Protein AF-0000000084735039 (afdb_homodimer)

Foldseek 3Di:
DPPPLVQLVPLCSCCPPLQFAAEEEEAEAAQLQSVVLVVLLVVLLCVVDVFFEAEAEQLLFFDDDDPVLLVCQLVLNHQCLDPNRGDVVLVLVQLVCLRVQAWGKTWDADQQAGDTDGIDIRGHGRYYYYYYQQQLFDPSSLSSHSFYEYEDEDPVNSLVSQLVDFDHYNRHTDDSVSSVCSCVPHRVVSCVPGRVVSNVSHPYYHYSHNVCVVVSVVVSVVSVVSVVVSVVVVVVVVVVVVPPPPVVPVVPPVDDDPPPPDD/DPPPLVQLVPLCSCCPPLQFAAEEEEAEAAQLQSVVLVVLLVVLLCVVDVFFEAEAEQLLFFDDDDPVQLVCQLVLNHQCLDPNRGDVVLVLVQLVCLRVQAWGKTWDADQQAGDTDGIDIRGHGRYYYYYYQQQLFDPSSLSSHSFYEYEDEDPVNSLVSQLVDFDHYNRHTDDSVSSVCSCVPHRVVSCVPGRVVSNVSHPYYHYPHNVCVVVSVVVSVVSVVSVVVSVVVVVVVVVVVVPPPPVVPVVPPVDDPVPCPDD

InterPro domains:
  IPR000764 Uridine kinase-like [cd02023] (24-226)
  IPR006083 Phosphoribulokinase/uridine kinase [PF00485] (24-214)
  IPR027417 P-loop containing nucleoside triphosphate hydrolase [G3DSA:3.40.50.300] (20-239)
  IPR027417 P-loop containing nucleoside triphosphate hydrolase [SSF52540] (16-218)

Structure (mmCIF, N/CA/C/O backbone):
data_AF-0000000084735039-model_v1
#
loop_
_entity.id
_entity.type
_entity.pdbx_description
1 polymer 'uridine/cytidine kinase'
#
loop_
_atom_site.group_PDB
_atom_site.id
_atom_site.type_symbol
_atom_site.label_atom_id
_atom_site.label_alt_id
_atom_site.label_comp_id
_atom_site.label_asym_id
_atom_site.label_entity_id
_atom_site.label_seq_id
_atom_site.pdbx_PDB_ins_code
_atom_site.Cartn_x
_atom_site.Cartn_y
_atom_site.Cartn_z
_atom_site.occupancy
_atom_site.B_iso_or_equiv
_atom_site.auth_seq_id
_atom_site.auth_comp_id
_atom_site.auth_asym_id
_atom_site.auth_atom_id
_atom_site.pdbx_PDB_model_num
ATOM 1 N N . MET A 1 1 ? 17.391 -30.234 9.547 1 24.33 1 MET A N 1
ATOM 2 C CA . MET A 1 1 ? 17.203 -29.062 10.406 1 24.33 1 MET A CA 1
ATOM 3 C C . MET A 1 1 ? 15.922 -28.312 10.039 1 24.33 1 MET A C 1
ATOM 5 O O . MET A 1 1 ? 15.734 -27.922 8.891 1 24.33 1 MET A O 1
ATOM 9 N N . SER A 1 2 ? 14.836 -28.547 10.711 1 27.89 2 SER A N 1
ATOM 10 C CA . SER A 1 2 ? 13.453 -28.156 10.5 1 27.89 2 SER A CA 1
ATOM 11 C C . SER A 1 2 ? 13.312 -26.641 10.492 1 27.89 2 SER A C 1
ATOM 13 O O . SER A 1 2 ? 13.75 -25.953 11.422 1 27.89 2 SER A O 1
ATOM 15 N N . ILE A 1 3 ? 13.266 -26.047 9.336 1 34.12 3 ILE A N 1
ATOM 16 C CA . ILE A 1 3 ? 13.094 -24.594 9.219 1 34.12 3 ILE A CA 1
ATOM 17 C C . ILE A 1 3 ? 11.82 -24.172 9.938 1 34.12 3 ILE A C 1
ATOM 19 O O . ILE A 1 3 ? 10.734 -24.688 9.656 1 34.12 3 ILE A O 1
ATOM 23 N N . ASP A 1 4 ? 11.914 -23.875 11.227 1 33.72 4 ASP A N 1
ATOM 24 C CA . ASP A 1 4 ? 10.781 -23.406 12.016 1 33.72 4 ASP A CA 1
ATOM 25 C C . ASP A 1 4 ? 10.164 -22.156 11.398 1 33.72 4 ASP A C 1
ATOM 27 O O . ASP A 1 4 ? 10.789 -21.094 11.359 1 33.72 4 ASP A O 1
ATOM 31 N N . PRO A 1 5 ? 9.195 -22.25 10.703 1 35.59 5 PRO A N 1
ATOM 32 C CA . PRO A 1 5 ? 8.547 -21.141 9.977 1 35.59 5 PRO A CA 1
ATOM 33 C C . PRO A 1 5 ? 8.188 -19.969 10.891 1 35.59 5 PRO A C 1
ATOM 35 O O . PRO A 1 5 ? 7.887 -18.875 10.406 1 35.59 5 PRO A O 1
ATOM 38 N N . THR A 1 6 ? 7.902 -20.344 12.172 1 39.66 6 THR A N 1
ATOM 39 C CA . THR A 1 6 ? 7.508 -19.266 13.07 1 39.66 6 THR A CA 1
ATOM 40 C C . THR A 1 6 ? 8.602 -18.203 13.164 1 39.66 6 THR A C 1
ATOM 42 O O . THR A 1 6 ? 8.367 -17.094 13.656 1 39.66 6 THR A O 1
ATOM 45 N N . LYS A 1 7 ? 9.75 -18.641 12.992 1 39.59 7 LYS A N 1
ATOM 46 C CA . LYS A 1 7 ? 10.93 -17.781 13.125 1 39.59 7 LYS A CA 1
ATOM 47 C C . LYS A 1 7 ? 11 -16.781 11.992 1 39.59 7 LYS A C 1
ATOM 49 O O . LYS A 1 7 ? 11.688 -15.758 12.102 1 39.59 7 LYS A O 1
ATOM 54 N N . TYR A 1 8 ? 10.336 -17.078 10.93 1 38.78 8 TYR A N 1
ATOM 55 C CA . TYR A 1 8 ? 10.414 -16.188 9.773 1 38.78 8 TYR A CA 1
ATOM 56 C C . TYR A 1 8 ? 9.469 -15.008 9.922 1 38.78 8 TYR A C 1
ATOM 58 O O . TYR A 1 8 ? 9.477 -14.094 9.094 1 38.78 8 TYR A O 1
ATOM 66 N N . SER A 1 9 ? 8.586 -15.078 10.891 1 36.69 9 SER A N 1
ATOM 67 C CA . SER A 1 9 ? 7.66 -13.969 11.062 1 36.69 9 SER A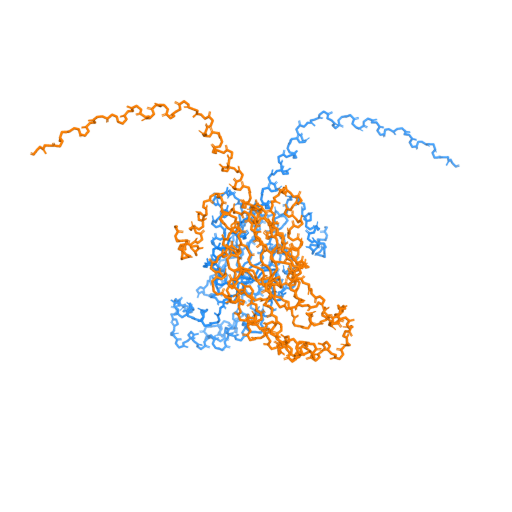 CA 1
ATOM 68 C C . SER A 1 9 ? 8.32 -12.805 11.789 1 36.69 9 SER A C 1
ATOM 70 O O . SER A 1 9 ? 7.727 -11.734 11.93 1 36.69 9 SER A O 1
ATOM 72 N N . ASP A 1 10 ? 9.312 -13.078 12.602 1 36.41 10 ASP A N 1
ATOM 73 C CA . ASP A 1 10 ? 10.039 -11.992 13.258 1 36.41 10 ASP A CA 1
ATOM 74 C C . ASP A 1 10 ? 10.773 -11.133 12.234 1 36.41 10 ASP A C 1
ATOM 76 O O . ASP A 1 10 ? 11.648 -11.625 11.516 1 36.41 10 ASP A O 1
ATOM 80 N N . PRO A 1 11 ? 10.227 -10.07 11.875 1 40.12 11 PRO A N 1
ATOM 81 C CA . PRO A 1 11 ? 10.984 -9.258 10.914 1 40.12 11 PRO A CA 1
ATOM 82 C C . PRO A 1 11 ? 12.484 -9.258 11.203 1 40.12 11 PRO A C 1
ATOM 84 O O . PRO A 1 11 ? 13.297 -9.156 10.273 1 40.12 11 PRO A O 1
ATOM 87 N N . ASN A 1 12 ? 12.773 -9.312 12.469 1 36.84 12 ASN A N 1
ATOM 88 C CA . ASN A 1 12 ? 14.172 -9.422 12.875 1 36.84 12 ASN A CA 1
ATOM 89 C C . ASN A 1 12 ? 14.711 -10.828 12.664 1 36.84 12 ASN A C 1
ATOM 91 O O . ASN A 1 12 ? 15.914 -11.07 12.797 1 36.84 12 ASN A O 1
ATOM 95 N N . TYR A 1 13 ? 13.898 -11.688 12.867 1 38 13 TYR A N 1
ATOM 96 C CA . TYR A 1 13 ? 14.398 -13.055 12.711 1 38 13 TYR A CA 1
ATOM 97 C C . TYR A 1 13 ? 14.898 -13.289 11.289 1 38 13 TYR A C 1
ATOM 99 O O . TYR A 1 13 ? 15.438 -14.359 10.984 1 38 13 TYR A O 1
ATOM 107 N N . PHE A 1 14 ? 14.109 -12.75 10.312 1 38.75 14 PHE A N 1
ATOM 108 C CA . PHE A 1 14 ? 14.891 -12.867 9.086 1 38.75 14 PHE A CA 1
ATOM 109 C C . PHE A 1 14 ? 16.297 -12.328 9.289 1 38.75 14 PHE A C 1
ATOM 111 O O . PHE A 1 14 ? 16.672 -11.297 8.719 1 38.75 14 PHE A O 1
ATOM 118 N N . LYS A 1 15 ? 16.531 -12.125 10.5 1 37.25 15 LYS A N 1
ATOM 119 C CA . LYS A 1 15 ? 17.984 -12.094 10.43 1 37.25 15 LYS A CA 1
ATOM 120 C C . LYS A 1 15 ? 18.531 -13.227 9.562 1 37.25 15 LYS A C 1
ATOM 122 O O . LYS A 1 15 ? 18.828 -14.312 10.062 1 37.25 15 LYS A O 1
ATOM 127 N N . VAL A 1 16 ? 17.625 -13.406 8.461 1 43.09 16 VAL A N 1
ATOM 128 C CA . VAL A 1 16 ? 18.109 -14.242 7.375 1 43.09 16 VAL A CA 1
ATOM 129 C C . VAL A 1 16 ? 19.641 -14.219 7.344 1 43.09 16 VAL A C 1
ATOM 131 O O . VAL A 1 16 ? 20.25 -13.148 7.441 1 43.09 16 VAL A O 1
ATOM 134 N N . SER A 1 17 ? 20.141 -15.188 7.738 1 48.34 17 SER A N 1
ATOM 135 C CA . SER A 1 17 ? 21.547 -15.258 7.375 1 48.34 17 SER A CA 1
ATOM 136 C C . SER A 1 17 ? 21.844 -14.492 6.094 1 48.34 17 SER A C 1
ATOM 138 O O . SER A 1 17 ? 20.969 -14.359 5.234 1 48.34 17 SER A O 1
ATOM 140 N N . LEU A 1 18 ? 22.594 -13.523 6.172 1 55.53 18 LEU A N 1
ATOM 141 C CA . LEU A 1 18 ? 23.125 -12.719 5.086 1 55.53 18 LEU A CA 1
ATOM 142 C C . LEU A 1 18 ? 23.141 -13.5 3.777 1 55.53 18 LEU A C 1
ATOM 144 O O . LEU A 1 18 ? 23.297 -12.922 2.701 1 55.53 18 LEU A O 1
ATOM 148 N N . LYS A 1 19 ? 22.609 -14.922 3.828 1 68.06 19 LYS A N 1
ATOM 149 C CA . LYS A 1 19 ? 22.719 -15.719 2.609 1 68.06 19 LYS A CA 1
ATOM 150 C C . LYS A 1 19 ? 21.328 -16.094 2.078 1 68.06 19 LYS A C 1
ATOM 152 O O . LYS A 1 19 ? 21.203 -16.609 0.968 1 68.06 19 LYS A O 1
ATOM 157 N N . THR A 1 20 ? 20.312 -15.562 2.756 1 86.62 20 THR A N 1
ATOM 158 C CA . THR A 1 20 ? 18.984 -16 2.328 1 86.62 20 THR A CA 1
ATOM 159 C C . THR A 1 20 ? 18.375 -15 1.347 1 86.62 20 THR A C 1
ATOM 161 O O . THR A 1 20 ? 18.422 -13.789 1.577 1 86.62 20 THR A O 1
ATOM 164 N N . PRO A 1 21 ? 17.812 -15.547 0.259 1 93.44 21 PRO A N 1
ATOM 165 C CA . PRO A 1 21 ? 17.172 -14.648 -0.707 1 93.44 21 PRO A CA 1
ATOM 166 C C . PRO A 1 21 ? 15.953 -13.93 -0.13 1 93.44 21 PRO A C 1
ATOM 168 O O . PRO A 1 21 ? 15.297 -14.445 0.78 1 93.44 21 PRO A O 1
ATOM 171 N N . MET A 1 22 ? 15.672 -12.805 -0.59 1 94.56 22 MET A N 1
ATOM 172 C CA . MET A 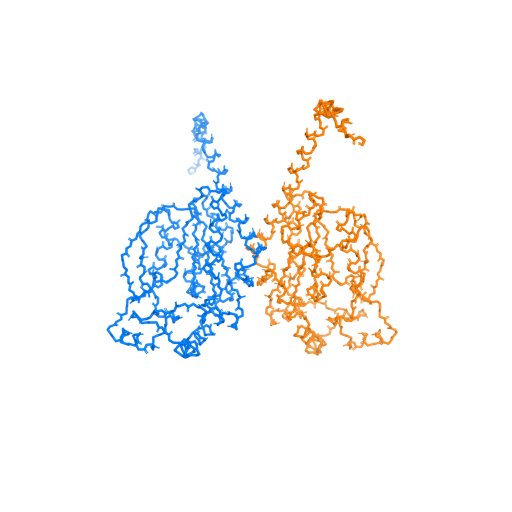1 22 ? 14.453 -12.086 -0.244 1 94.56 22 MET A CA 1
ATOM 173 C C . MET A 1 22 ? 13.273 -12.594 -1.062 1 94.56 22 MET A C 1
ATOM 175 O O . MET A 1 22 ? 13.281 -12.5 -2.291 1 94.56 22 MET A O 1
ATOM 179 N N . ALA A 1 23 ? 12.297 -13.102 -0.375 1 97.69 23 ALA A N 1
ATOM 180 C CA . ALA A 1 23 ? 11.109 -13.586 -1.066 1 97.69 23 ALA A CA 1
ATOM 181 C C . ALA A 1 23 ? 9.961 -12.586 -0.963 1 97.69 23 ALA A C 1
ATOM 183 O O . ALA A 1 23 ? 9.57 -12.195 0.138 1 97.69 23 ALA A O 1
ATOM 184 N N . ILE A 1 24 ? 9.398 -12.188 -2.107 1 98.44 24 ILE A N 1
ATOM 185 C CA . ILE A 1 24 ? 8.312 -11.219 -2.168 1 98.44 24 ILE A CA 1
ATOM 186 C C . ILE A 1 24 ? 7.129 -11.82 -2.922 1 98.44 24 ILE A C 1
ATOM 188 O O . ILE A 1 24 ? 7.27 -12.25 -4.066 1 98.44 24 ILE A O 1
ATOM 192 N N . ALA A 1 25 ? 6.004 -11.844 -2.271 1 98.81 25 ALA A N 1
ATOM 193 C CA . ALA A 1 25 ? 4.777 -12.266 -2.941 1 98.81 25 ALA A CA 1
ATOM 194 C C . ALA A 1 25 ? 4.008 -11.062 -3.48 1 98.81 25 ALA A C 1
ATOM 196 O O . ALA A 1 25 ? 3.816 -10.07 -2.77 1 98.81 25 ALA A O 1
ATOM 197 N N . ILE A 1 26 ? 3.584 -11.133 -4.715 1 98.75 26 ILE A N 1
ATOM 198 C CA . ILE A 1 26 ? 2.789 -10.086 -5.348 1 98.75 26 ILE A CA 1
ATOM 199 C C . ILE A 1 26 ? 1.483 -10.68 -5.875 1 98.75 26 ILE A C 1
ATOM 201 O O . ILE A 1 26 ? 1.476 -11.359 -6.902 1 98.75 26 ILE A O 1
ATOM 205 N N . ALA A 1 27 ? 0.431 -10.391 -5.168 1 98.81 27 ALA A N 1
ATOM 206 C CA . ALA A 1 27 ? -0.884 -10.914 -5.527 1 98.81 27 ALA A CA 1
ATOM 207 C C . ALA A 1 27 ? -1.76 -9.828 -6.141 1 98.81 27 ALA A C 1
ATOM 209 O O . ALA A 1 27 ? -1.378 -8.648 -6.16 1 98.81 27 ALA A O 1
ATOM 210 N N . GLY A 1 28 ? -2.891 -10.133 -6.656 1 98.44 28 GLY A N 1
ATOM 211 C CA . GLY A 1 28 ? -3.883 -9.266 -7.273 1 98.44 28 GLY A CA 1
ATOM 212 C C . GLY A 1 28 ? -4.84 -10.008 -8.188 1 98.44 28 GLY A C 1
ATOM 213 O O . GLY A 1 28 ? -4.578 -11.148 -8.57 1 98.44 28 GLY A O 1
ATOM 214 N N . GLY A 1 29 ? -5.883 -9.352 -8.508 1 97.94 29 GLY A N 1
ATOM 215 C CA . GLY A 1 29 ? -6.848 -9.977 -9.398 1 97.94 29 GLY A CA 1
ATOM 216 C C . GLY A 1 29 ? -6.297 -10.227 -10.789 1 97.94 29 GLY A C 1
ATOM 217 O O . GLY A 1 29 ? -5.254 -9.68 -11.156 1 97.94 29 GLY A O 1
ATOM 218 N N . ALA A 1 30 ? -6.988 -11.164 -11.492 1 96.25 30 ALA A N 1
ATOM 219 C CA . ALA A 1 30 ? -6.66 -11.344 -12.906 1 96.25 30 ALA A CA 1
ATOM 220 C C . ALA A 1 30 ? -6.707 -10.016 -13.648 1 96.25 30 ALA A C 1
ATOM 222 O O . ALA A 1 30 ? -7.609 -9.203 -13.43 1 96.25 30 ALA A O 1
ATOM 223 N N . ASP A 1 31 ? -5.676 -9.75 -14.43 1 96.38 31 ASP A N 1
ATOM 224 C CA . ASP A 1 31 ? -5.582 -8.578 -15.289 1 96.38 31 ASP A CA 1
ATOM 225 C C . ASP A 1 31 ? -5.41 -7.301 -14.461 1 96.38 31 ASP A C 1
ATOM 227 O O . ASP A 1 31 ? -5.781 -6.211 -14.906 1 96.38 31 ASP A O 1
ATOM 231 N N . SER A 1 32 ? -4.914 -7.453 -13.188 1 97.19 32 SER A N 1
ATOM 232 C CA . SER A 1 32 ? -4.719 -6.305 -12.312 1 97.19 32 SER A CA 1
ATOM 233 C C . SER A 1 32 ? -3.422 -5.574 -12.641 1 97.19 32 SER A C 1
ATOM 235 O O . SER A 1 32 ? -3.207 -4.445 -12.188 1 97.19 32 SER A O 1
ATOM 237 N N . GLY A 1 33 ? -2.543 -6.18 -13.352 1 95.5 33 GLY A N 1
ATOM 238 C CA . GLY A 1 33 ? -1.26 -5.57 -13.664 1 95.5 33 GLY A CA 1
ATOM 239 C C . GLY A 1 33 ? -0.118 -6.133 -12.836 1 95.5 33 GLY A C 1
ATOM 240 O O . GLY A 1 33 ? 1.013 -5.648 -12.922 1 95.5 33 GLY A O 1
ATOM 241 N N . LYS A 1 34 ? -0.374 -7.164 -12.047 1 96.06 34 LYS A N 1
ATOM 242 C CA . LYS A 1 34 ? 0.649 -7.727 -11.172 1 96.06 34 LYS A CA 1
ATOM 243 C C . LYS A 1 34 ? 1.829 -8.266 -11.977 1 96.06 34 LYS A C 1
ATOM 245 O O . LYS A 1 34 ? 2.986 -8.07 -11.594 1 96.06 34 LYS A O 1
ATOM 250 N N . LYS A 1 35 ? 1.562 -8.938 -13.164 1 94.81 35 LYS A N 1
ATOM 251 C CA . LYS A 1 35 ? 2.633 -9.43 -14.023 1 94.81 35 LYS A CA 1
ATOM 252 C C . LYS A 1 35 ? 3.494 -8.289 -14.547 1 94.81 35 LYS A C 1
ATOM 254 O O . LYS A 1 35 ? 4.723 -8.328 -14.438 1 94.81 35 LYS A O 1
ATOM 259 N N . ALA A 1 36 ? 2.838 -7.289 -15.102 1 95.12 36 ALA A N 1
ATOM 260 C CA . ALA A 1 36 ? 3.547 -6.129 -15.633 1 95.12 36 ALA A CA 1
ATOM 261 C C . ALA A 1 36 ? 4.363 -5.441 -14.539 1 95.12 36 ALA A C 1
ATOM 263 O O . ALA A 1 36 ? 5.492 -5.004 -14.781 1 95.12 36 ALA A O 1
ATOM 264 N N . PHE A 1 37 ? 3.801 -5.34 -13.406 1 97.44 37 PHE A N 1
ATOM 265 C CA . PHE A 1 37 ? 4.492 -4.734 -12.273 1 97.44 37 PHE A CA 1
ATOM 266 C C . PHE A 1 37 ? 5.762 -5.504 -11.938 1 97.44 37 PHE A C 1
ATOM 268 O O . PHE A 1 37 ? 6.828 -4.91 -11.766 1 97.44 37 PHE A O 1
ATOM 275 N N . CYS A 1 38 ? 5.676 -6.824 -11.867 1 97.06 38 CYS A N 1
ATOM 276 C CA . CYS A 1 38 ? 6.82 -7.676 -11.555 1 97.06 38 CYS A CA 1
ATOM 277 C C . CYS A 1 38 ? 7.891 -7.562 -12.633 1 97.06 38 CYS A C 1
ATOM 279 O O . CYS A 1 38 ? 9.086 -7.516 -12.328 1 97.06 38 CYS A O 1
ATOM 281 N N . ASP A 1 39 ? 7.48 -7.52 -13.875 1 96.44 39 ASP A N 1
ATOM 282 C CA . ASP A 1 39 ? 8.43 -7.367 -14.969 1 96.44 39 ASP A CA 1
ATOM 283 C C . ASP A 1 39 ? 9.18 -6.039 -14.875 1 96.44 39 ASP A C 1
ATOM 285 O O . ASP A 1 39 ? 10.398 -5.992 -15.039 1 96.44 39 ASP A O 1
ATOM 289 N N . ALA A 1 40 ? 8.422 -5 -14.602 1 95.81 40 ALA A N 1
ATOM 290 C CA . ALA A 1 40 ? 9.023 -3.674 -14.453 1 95.81 40 ALA A CA 1
ATOM 291 C C . ALA A 1 40 ? 9.992 -3.635 -13.273 1 95.81 40 ALA A C 1
ATOM 293 O O . ALA A 1 40 ? 11.086 -3.074 -13.375 1 95.81 40 ALA A O 1
ATOM 294 N N . LEU A 1 41 ? 9.562 -4.215 -12.18 1 96 41 LEU A N 1
ATOM 295 C CA . LEU A 1 41 ? 10.406 -4.281 -10.984 1 96 41 LEU A CA 1
ATOM 296 C C . LEU A 1 41 ? 11.703 -5.027 -11.281 1 96 41 LEU A C 1
ATOM 298 O O . LEU A 1 41 ? 12.789 -4.543 -10.953 1 96 41 LEU A O 1
ATOM 302 N N . THR A 1 42 ? 11.617 -6.168 -11.922 1 95.06 42 THR A N 1
ATOM 303 C CA . THR A 1 42 ? 12.766 -6.984 -12.289 1 95.06 42 THR A CA 1
ATOM 304 C C . THR A 1 42 ? 13.719 -6.207 -13.188 1 95.06 42 THR A C 1
ATOM 306 O O . THR A 1 42 ? 14.938 -6.211 -12.969 1 95.06 42 THR A O 1
ATOM 309 N N . ALA A 1 43 ? 13.164 -5.551 -14.148 1 93.94 43 ALA A N 1
ATOM 310 C CA . ALA A 1 43 ? 13.969 -4.773 -15.086 1 93.94 43 ALA A CA 1
ATOM 311 C C . ALA A 1 43 ? 14.734 -3.666 -14.367 1 93.94 43 ALA A C 1
ATOM 313 O O . ALA A 1 43 ? 15.914 -3.441 -14.641 1 93.94 43 ALA A O 1
ATOM 314 N N . LYS A 1 44 ? 14.078 -3.037 -13.445 1 92.56 44 LYS A N 1
ATOM 315 C CA . LYS A 1 44 ? 14.711 -1.943 -12.711 1 92.56 44 LYS A CA 1
ATOM 316 C C . LYS A 1 44 ? 15.844 -2.455 -11.836 1 92.56 44 LYS A C 1
ATOM 318 O O . LYS A 1 44 ? 16.922 -1.851 -11.781 1 92.56 44 LYS A O 1
ATOM 323 N N . ILE A 1 45 ? 15.602 -3.502 -11.164 1 92.38 45 ILE A N 1
ATOM 324 C CA . ILE A 1 45 ? 16.609 -4.082 -10.281 1 92.38 45 ILE A CA 1
ATOM 325 C C . ILE A 1 45 ? 17.812 -4.516 -11.102 1 92.38 45 ILE A C 1
ATOM 327 O O . ILE A 1 45 ? 18.969 -4.273 -10.711 1 92.38 45 ILE A O 1
ATOM 331 N N . ASN A 1 46 ? 17.594 -5.137 -12.25 1 89.5 46 ASN A N 1
ATOM 332 C CA . ASN A 1 46 ? 18.656 -5.684 -13.086 1 89.5 46 ASN A CA 1
ATOM 333 C C . ASN A 1 46 ? 19.484 -4.582 -13.734 1 89.5 46 ASN A C 1
ATOM 335 O O . ASN A 1 46 ? 20.656 -4.797 -14.094 1 89.5 46 ASN A O 1
ATOM 339 N N . LYS A 1 47 ? 18.891 -3.521 -13.891 1 87.31 47 LYS A N 1
ATOM 340 C CA . LYS A 1 47 ? 19.625 -2.396 -14.477 1 87.31 47 LYS A CA 1
ATOM 341 C C . LYS A 1 47 ? 20.781 -1.961 -13.578 1 87.31 47 LYS A C 1
ATOM 343 O O . LYS A 1 47 ? 21.859 -1.627 -14.07 1 87.31 47 LYS A O 1
ATOM 348 N N . LYS A 1 48 ? 20.578 -2.055 -12.297 1 82.62 48 LYS A N 1
ATOM 349 C CA . LYS A 1 48 ? 21.578 -1.558 -11.352 1 82.62 48 LYS A CA 1
ATOM 350 C C . LYS A 1 48 ? 22.438 -2.699 -10.797 1 82.62 48 LYS A C 1
ATOM 352 O O . LYS A 1 48 ? 23.625 -2.527 -10.547 1 82.62 48 LYS A O 1
ATOM 357 N N . TYR A 1 49 ? 21.609 -3.797 -10.648 1 78.12 49 TYR A N 1
ATOM 358 C CA . TYR A 1 49 ? 22.297 -4.918 -10.008 1 78.12 49 TYR A CA 1
ATOM 359 C C . TYR A 1 49 ? 22.344 -6.125 -10.945 1 78.12 49 TYR A C 1
ATOM 361 O O . TYR A 1 49 ? 21.391 -6.383 -11.68 1 78.12 49 TYR A O 1
ATOM 369 N N . HIS A 1 50 ? 23.5 -6.512 -11.281 1 78.19 50 HIS A N 1
ATOM 370 C CA . HIS A 1 50 ? 23.531 -7.797 -11.969 1 78.19 50 HIS A CA 1
ATOM 371 C C . HIS A 1 50 ? 23.031 -8.914 -11.062 1 78.19 50 HIS A C 1
ATOM 373 O O . HIS A 1 50 ? 23.688 -9.953 -10.938 1 78.19 50 HIS A O 1
ATOM 379 N N . ALA A 1 51 ? 21.906 -8.484 -10.32 1 71.81 51 ALA A N 1
ATOM 380 C CA . ALA A 1 51 ? 21.344 -9.43 -9.359 1 71.81 51 ALA A CA 1
ATOM 381 C C . ALA A 1 51 ? 20.609 -10.555 -10.07 1 71.81 51 ALA A C 1
ATOM 383 O O . ALA A 1 51 ? 20.031 -10.352 -11.141 1 71.81 51 ALA A O 1
ATOM 384 N N . ARG A 1 52 ? 20.688 -11.641 -9.422 1 83.81 52 ARG A N 1
ATOM 385 C CA . ARG A 1 52 ? 19.891 -12.758 -9.914 1 83.81 52 ARG A CA 1
ATOM 386 C C . ARG A 1 52 ? 18.5 -12.758 -9.289 1 83.81 52 ARG A C 1
ATOM 388 O O . ARG A 1 52 ? 18.359 -12.984 -8.086 1 83.81 52 ARG A O 1
ATOM 395 N N . VAL A 1 53 ? 17.531 -12.297 -10.078 1 92.38 53 VAL A N 1
ATOM 396 C CA . VAL A 1 53 ? 16.141 -12.266 -9.648 1 92.38 53 VAL A CA 1
ATOM 397 C C . VAL A 1 53 ? 15.367 -13.422 -10.281 1 92.38 53 VAL A C 1
ATOM 399 O O . VAL A 1 53 ? 15.375 -13.586 -11.508 1 92.38 53 VAL A O 1
ATOM 402 N N . ALA A 1 54 ? 14.805 -14.258 -9.43 1 94.69 54 ALA A N 1
ATOM 403 C CA . ALA A 1 54 ? 13.906 -15.289 -9.93 1 94.69 54 ALA A CA 1
ATOM 404 C C . ALA A 1 54 ? 12.461 -14.805 -9.938 1 94.69 54 ALA A C 1
ATOM 406 O O . ALA A 1 54 ? 11.961 -14.312 -8.922 1 94.69 54 ALA A O 1
ATOM 407 N N . LEU A 1 55 ? 11.852 -14.859 -11.07 1 96.25 55 LEU A N 1
ATOM 408 C CA . LEU A 1 55 ? 10.43 -14.57 -11.195 1 96.25 55 LEU A CA 1
ATOM 409 C C . LEU A 1 55 ? 9.625 -15.852 -11.367 1 96.25 55 LEU A C 1
ATOM 411 O O . LEU A 1 55 ? 9.742 -16.516 -12.398 1 96.25 55 LEU A O 1
ATOM 415 N N . ILE A 1 56 ? 8.836 -16.203 -10.359 1 97.56 56 ILE A N 1
ATOM 416 C CA . ILE A 1 56 ? 7.973 -17.375 -10.359 1 97.56 56 ILE A CA 1
ATOM 417 C C . ILE A 1 56 ? 6.516 -16.953 -10.523 1 97.56 56 ILE A C 1
ATOM 419 O O . ILE A 1 56 ? 6.047 -16.047 -9.836 1 97.56 56 ILE A O 1
ATOM 423 N N . ARG A 1 57 ? 5.863 -17.609 -11.391 1 97.69 57 ARG A N 1
ATOM 424 C CA . ARG A 1 57 ? 4.449 -17.328 -11.625 1 97.69 57 ARG A CA 1
ATOM 425 C C . ARG A 1 57 ? 3.572 -18.453 -11.109 1 97.69 57 ARG A C 1
ATOM 427 O O . ARG A 1 57 ? 3.83 -19.625 -11.391 1 97.69 57 ARG A O 1
ATOM 434 N N . LEU A 1 58 ? 2.533 -18.109 -10.375 1 98.38 58 LEU A N 1
ATOM 435 C CA . LEU A 1 58 ? 1.619 -19.109 -9.828 1 98.38 58 LEU A CA 1
ATOM 436 C C . LEU A 1 58 ? 1.08 -20.016 -10.93 1 98.38 58 LEU A C 1
ATOM 438 O O . LEU A 1 58 ? 0.864 -21.203 -10.711 1 98.38 58 LEU A O 1
ATOM 442 N N . THR A 1 59 ? 0.907 -19.484 -12.133 1 96.56 59 THR A N 1
ATOM 443 C CA . THR A 1 59 ? 0.296 -20.219 -13.234 1 96.56 59 THR A CA 1
ATOM 444 C C . THR A 1 59 ? 1.186 -21.375 -13.664 1 96.56 59 THR A C 1
ATOM 446 O O . THR A 1 59 ? 0.721 -22.312 -14.328 1 96.56 59 THR A O 1
ATOM 449 N N . GLN A 1 60 ? 2.463 -21.344 -13.336 1 97.31 60 GLN A N 1
ATOM 450 C CA . GLN A 1 60 ? 3.359 -22.453 -13.641 1 97.31 60 GLN A CA 1
ATOM 451 C C . GLN A 1 60 ? 3.045 -23.656 -12.766 1 97.31 60 GLN A C 1
ATOM 453 O O . GLN A 1 60 ? 3.508 -24.766 -13.039 1 97.31 60 GLN A O 1
ATOM 458 N N . PHE A 1 61 ? 2.193 -23.469 -11.82 1 98.06 61 PHE A N 1
ATOM 459 C CA . PHE A 1 61 ? 1.963 -24.516 -10.828 1 98.06 61 PHE A CA 1
ATOM 460 C C . PHE A 1 61 ? 0.509 -24.969 -10.852 1 98.06 61 PHE A C 1
ATOM 462 O O . PHE A 1 61 ? -0.005 -25.469 -9.852 1 98.06 61 PHE A O 1
ATOM 469 N N . TYR A 1 62 ? -0.137 -24.75 -11.914 1 97.38 62 TYR A N 1
ATOM 470 C CA . TYR A 1 62 ? -1.414 -25.422 -12.102 1 97.38 62 TYR A CA 1
ATOM 471 C C . TYR A 1 62 ? -1.258 -26.938 -11.945 1 97.38 62 TYR A C 1
ATOM 473 O O . TYR A 1 62 ? -0.269 -27.516 -12.398 1 97.38 62 TYR A O 1
ATOM 481 N N . ARG A 1 63 ? -2.25 -27.5 -11.406 1 95.12 63 ARG A N 1
ATOM 482 C CA . ARG A 1 63 ? -2.291 -28.953 -11.438 1 95.12 63 ARG A CA 1
ATOM 483 C C . ARG A 1 63 ? -2.66 -29.453 -12.828 1 95.12 63 ARG A C 1
ATOM 485 O O . ARG A 1 63 ? -3.326 -28.766 -13.594 1 95.12 63 ARG A O 1
ATOM 492 N N . GLU A 1 64 ? -2.199 -30.672 -13.047 1 93.81 64 GLU A N 1
ATOM 493 C CA . GLU A 1 64 ? -2.715 -31.312 -14.258 1 93.81 64 GLU A CA 1
ATOM 494 C C . GLU A 1 64 ? -4.199 -31.641 -14.117 1 93.81 64 GLU A C 1
ATOM 496 O O . GLU A 1 64 ? -4.645 -32.094 -13.055 1 93.81 64 GLU A O 1
ATOM 501 N N . LEU A 1 65 ? -4.84 -31.375 -15.195 1 94.5 65 LEU A N 1
ATOM 502 C CA . LEU A 1 65 ? -6.273 -31.625 -15.164 1 94.5 65 LEU A CA 1
ATOM 503 C C . LEU A 1 65 ? -6.562 -33.125 -15.273 1 94.5 65 LEU A C 1
ATOM 505 O O . LEU A 1 65 ? -5.887 -33.844 -16.016 1 94.5 65 LEU A O 1
ATOM 509 N N . THR A 1 66 ? -7.582 -33.562 -14.492 1 95.88 66 THR A N 1
ATOM 510 C CA . THR A 1 66 ? -8.117 -34.906 -14.758 1 95.88 66 THR A CA 1
ATOM 511 C C . THR A 1 66 ? -8.844 -34.938 -16.109 1 95.88 66 THR A C 1
ATOM 513 O O . THR A 1 66 ? -9.102 -33.875 -16.703 1 95.88 66 THR A O 1
ATOM 516 N N . ALA A 1 67 ? -9.164 -36.125 -16.547 1 95.62 67 ALA A N 1
ATOM 517 C CA . ALA A 1 67 ? -9.891 -36.281 -17.797 1 95.62 67 ALA A CA 1
ATOM 518 C C . ALA A 1 67 ? -11.219 -35.531 -17.75 1 95.62 67 ALA A C 1
ATOM 520 O O . ALA A 1 67 ? -11.602 -34.875 -18.719 1 95.62 67 ALA A O 1
ATOM 521 N N . GLU A 1 68 ? -11.836 -35.625 -16.641 1 96.44 68 GLU A N 1
ATOM 522 C CA . GLU A 1 68 ? -13.117 -34.938 -16.469 1 96.44 68 GLU A CA 1
ATOM 523 C C . GLU A 1 68 ? -12.945 -33.406 -16.469 1 96.44 68 GLU A C 1
ATOM 525 O O . GLU A 1 68 ? -13.734 -32.688 -17.078 1 96.44 68 GLU A O 1
ATOM 530 N N . GLU A 1 69 ? -11.984 -32.938 -15.773 1 95.31 69 GLU A N 1
ATOM 531 C CA . GLU A 1 69 ? -11.711 -31.516 -15.703 1 95.31 69 GLU A CA 1
ATOM 532 C C . GLU A 1 69 ? -11.312 -30.969 -17.078 1 95.31 69 GLU A C 1
ATOM 534 O O . GLU A 1 69 ? -11.625 -29.828 -17.406 1 95.31 69 GLU A O 1
ATOM 539 N N . ARG A 1 70 ? -10.625 -31.75 -17.844 1 94.31 70 ARG A N 1
ATOM 540 C CA . ARG A 1 70 ? -10.227 -31.359 -19.188 1 94.31 70 ARG A CA 1
ATOM 541 C C . ARG A 1 70 ? -11.438 -31.047 -20.062 1 94.31 70 ARG A C 1
ATOM 543 O O . ARG A 1 70 ? -11.461 -30.031 -20.766 1 94.31 70 ARG A O 1
ATOM 550 N N . VAL A 1 71 ? -12.391 -31.891 -19.953 1 94.5 71 VAL A N 1
ATOM 551 C CA . VAL A 1 71 ? -13.633 -31.688 -20.703 1 94.5 71 VAL A CA 1
ATOM 552 C C . VAL A 1 71 ? -14.273 -30.359 -20.281 1 94.5 71 VAL A C 1
ATOM 554 O O . VAL A 1 71 ? -14.688 -29.562 -21.125 1 94.5 71 VAL A O 1
ATOM 557 N N . LYS A 1 72 ? -14.312 -30.141 -19.031 1 94.06 72 LYS A N 1
ATOM 558 C CA . LYS A 1 72 ? -14.891 -28.906 -18.516 1 94.06 72 LYS A CA 1
ATOM 559 C C . LYS A 1 72 ? -14.102 -27.688 -18.969 1 94.06 72 LYS A C 1
ATOM 561 O O . LYS A 1 72 ? -14.68 -26.672 -19.344 1 94.06 72 LYS A O 1
ATOM 566 N N . TYR A 1 73 ? -12.836 -27.844 -18.891 1 92.38 73 TYR A N 1
ATOM 567 C CA . TYR A 1 73 ? -11.953 -26.766 -19.312 1 92.38 73 TYR A CA 1
ATOM 568 C C . TYR A 1 73 ? -12.195 -26.391 -20.766 1 92.38 73 TYR A C 1
ATOM 570 O O . TYR A 1 73 ? -12.375 -25.219 -21.109 1 92.38 73 TYR A O 1
ATOM 578 N N . GLU A 1 74 ? -12.242 -27.344 -21.594 1 89.94 74 GLU A N 1
ATOM 579 C CA . GLU A 1 74 ? -12.414 -27.125 -23.031 1 89.94 74 GLU A CA 1
ATOM 580 C C . GLU A 1 74 ? -13.789 -26.531 -23.344 1 89.94 74 GLU A C 1
ATOM 582 O O . GLU A 1 74 ? -13.945 -25.797 -24.328 1 89.94 74 GLU A O 1
ATOM 587 N N . ALA A 1 75 ? -14.75 -26.781 -22.484 1 90.38 75 ALA A N 1
ATOM 588 C CA . ALA A 1 75 ? -16.094 -26.25 -22.641 1 90.38 75 ALA A CA 1
ATOM 589 C C . ALA A 1 75 ? -16.219 -24.875 -22.016 1 90.38 75 ALA A C 1
ATOM 591 O O . ALA A 1 75 ? -17.281 -24.234 -22.125 1 90.38 75 ALA A O 1
ATOM 592 N N . GLY A 1 76 ? -15.141 -24.422 -21.375 1 88.81 76 GLY A N 1
ATOM 593 C CA . GLY A 1 76 ? -15.172 -23.125 -20.734 1 88.81 76 GLY A CA 1
ATOM 594 C C . GLY A 1 76 ? -15.805 -23.141 -19.359 1 88.81 76 GLY A C 1
ATOM 595 O O . GLY A 1 76 ? -16.297 -22.125 -18.875 1 88.81 76 GLY A O 1
ATOM 596 N N . ASN A 1 77 ? -15.812 -24.266 -18.703 1 92.44 77 ASN A N 1
ATOM 597 C CA . ASN A 1 77 ? -16.516 -24.422 -17.438 1 92.44 77 ASN A CA 1
ATOM 598 C C . ASN A 1 77 ? -15.555 -24.812 -16.312 1 92.44 77 ASN A C 1
ATOM 600 O O . ASN A 1 77 ? -15.953 -25.453 -15.344 1 92.44 77 ASN A O 1
ATOM 604 N N . PHE A 1 78 ? -14.336 -24.516 -16.453 1 92.44 78 PHE A N 1
ATOM 605 C CA . PHE A 1 78 ? -13.328 -24.797 -15.453 1 92.44 78 PHE A CA 1
ATOM 606 C C . PHE A 1 78 ? -12.938 -23.547 -14.695 1 92.44 78 PHE A C 1
ATOM 608 O O . PHE A 1 78 ? -12.742 -22.484 -15.297 1 92.44 78 PHE A O 1
ATOM 615 N N . TYR A 1 79 ? -12.805 -23.594 -13.336 1 94.81 79 TYR A N 1
ATOM 616 C CA . TYR A 1 79 ? -12.422 -22.484 -12.477 1 94.81 79 TYR A CA 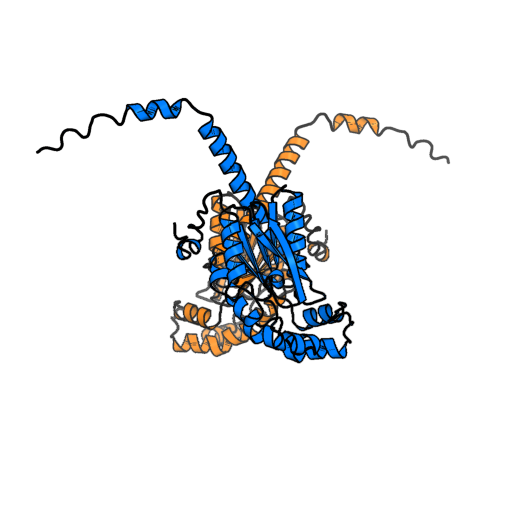1
ATOM 617 C C . TYR A 1 79 ? -10.914 -22.422 -12.289 1 94.81 79 TYR A C 1
ATOM 619 O O . TYR A 1 79 ? -10.383 -22.953 -11.305 1 94.81 79 TYR A O 1
ATOM 627 N N . SER A 1 80 ? -10.305 -21.688 -13.148 1 92.94 80 SER A N 1
ATOM 628 C CA . SER A 1 80 ? -8.844 -21.656 -13.18 1 92.94 80 SER A CA 1
ATOM 629 C C . SER A 1 80 ? -8.289 -20.906 -11.984 1 92.94 80 SER A C 1
ATOM 631 O O . SER A 1 80 ? -7.125 -21.078 -11.609 1 92.94 80 SER A O 1
ATOM 633 N N . ASP A 1 81 ? -9.117 -20.031 -11.297 1 96.38 81 ASP A N 1
ATOM 634 C CA . ASP A 1 81 ? -8.633 -19.25 -10.164 1 96.38 81 ASP A CA 1
ATOM 635 C C . ASP A 1 81 ? -9.125 -19.828 -8.844 1 96.38 81 ASP A C 1
ATOM 637 O O . ASP A 1 81 ? -8.992 -19.188 -7.793 1 96.38 81 ASP A O 1
ATOM 641 N N . HIS A 1 82 ? -9.703 -21.047 -8.93 1 97.81 82 HIS A N 1
ATOM 642 C CA . HIS A 1 82 ? -10.008 -21.766 -7.691 1 97.81 82 HIS A CA 1
ATOM 643 C C . HIS A 1 82 ? -8.734 -22.297 -7.039 1 97.81 82 HIS A C 1
ATOM 645 O O . HIS A 1 82 ? -7.836 -22.781 -7.727 1 97.81 82 HIS A O 1
ATOM 651 N N . PRO A 1 83 ? -8.664 -22.266 -5.688 1 98.31 83 PRO A N 1
ATOM 652 C CA . PRO A 1 83 ? -7.469 -22.766 -5.008 1 98.31 83 PRO A CA 1
ATOM 653 C C . PRO A 1 83 ? -7.133 -24.203 -5.398 1 98.31 83 PRO A C 1
ATOM 655 O O . PRO A 1 83 ? -5.957 -24.562 -5.496 1 98.31 83 PRO A O 1
ATOM 658 N N . ASN A 1 84 ? -8.117 -24.969 -5.723 1 97 84 ASN A N 1
ATOM 659 C CA . ASN A 1 84 ? -7.926 -26.375 -6.051 1 97 84 ASN A CA 1
ATOM 660 C C . ASN A 1 84 ? -7.297 -26.547 -7.43 1 97 84 ASN A C 1
ATOM 662 O O . ASN A 1 84 ? -6.918 -27.656 -7.809 1 97 84 ASN A O 1
ATOM 666 N N . ALA A 1 85 ? -7.207 -25.547 -8.18 1 97.25 85 ALA A N 1
ATOM 667 C CA . ALA A 1 85 ? -6.621 -25.625 -9.516 1 97.25 85 ALA A CA 1
ATOM 668 C C . ALA A 1 85 ? -5.098 -25.641 -9.445 1 97.25 85 ALA A C 1
ATOM 670 O O . ALA A 1 85 ? -4.426 -25.953 -10.43 1 97.25 85 ALA A O 1
ATOM 671 N N . PHE A 1 86 ? -4.516 -25.359 -8.273 1 98.12 86 PHE A N 1
ATOM 672 C CA . PHE A 1 86 ? -3.078 -25.141 -8.18 1 98.12 86 PHE A CA 1
ATOM 673 C C . PHE A 1 86 ? -2.43 -26.203 -7.301 1 98.12 86 PHE A C 1
ATOM 675 O O . PHE A 1 86 ? -3.049 -26.703 -6.355 1 98.12 86 PHE A O 1
ATOM 682 N N . ASP A 1 87 ? -1.227 -26.547 -7.629 1 97.75 87 ASP A N 1
ATOM 683 C CA . ASP A 1 87 ? -0.366 -27.406 -6.816 1 97.75 87 ASP A CA 1
ATOM 684 C C . ASP A 1 87 ? 0.457 -26.562 -5.832 1 97.75 87 ASP A C 1
ATOM 686 O O . ASP A 1 87 ? 1.666 -26.406 -6.012 1 97.75 87 ASP A O 1
ATOM 690 N N . PHE A 1 88 ? -0.12 -26.172 -4.719 1 98.38 88 PHE A N 1
ATOM 691 C CA . PHE A 1 88 ? 0.52 -25.297 -3.746 1 98.38 88 PHE A CA 1
ATOM 692 C C . PHE A 1 88 ? 1.646 -26.016 -3.023 1 98.38 88 PHE A C 1
ATOM 694 O O . PHE A 1 88 ? 2.609 -25.391 -2.574 1 98.38 88 PHE A O 1
ATOM 701 N N . GLU A 1 89 ? 1.494 -27.312 -2.914 1 98.06 89 GLU A N 1
ATOM 702 C CA . GLU A 1 89 ? 2.572 -28.078 -2.311 1 98.06 89 GLU A CA 1
ATOM 703 C C . GLU A 1 89 ? 3.855 -27.984 -3.131 1 98.06 89 GLU A C 1
ATOM 705 O O . GLU A 1 89 ? 4.93 -27.719 -2.582 1 98.06 89 GLU A O 1
ATOM 710 N N . LEU A 1 90 ? 3.719 -28.141 -4.395 1 98 90 LEU A N 1
ATOM 711 C CA . LEU A 1 90 ? 4.871 -28.016 -5.281 1 98 90 LEU A CA 1
ATOM 712 C C . LEU A 1 90 ? 5.445 -26.594 -5.223 1 98 90 LEU A C 1
ATOM 714 O O . LEU A 1 90 ? 6.664 -26.422 -5.172 1 98 90 LEU A O 1
ATOM 718 N N . LEU A 1 91 ? 4.586 -25.609 -5.227 1 98.56 91 LEU A N 1
ATOM 719 C CA . LEU A 1 91 ? 5.035 -24.219 -5.133 1 98.56 91 LEU A CA 1
ATOM 720 C C . LEU A 1 91 ? 5.812 -23.984 -3.842 1 98.56 91 LEU A C 1
ATOM 722 O O . LEU A 1 91 ? 6.906 -23.422 -3.867 1 98.56 91 LEU A O 1
ATOM 726 N N . GLY A 1 92 ? 5.246 -24.453 -2.752 1 98.5 92 GLY A N 1
ATOM 727 C CA . GLY A 1 92 ? 5.922 -24.297 -1.472 1 98.5 92 GLY A CA 1
ATOM 728 C C . GLY A 1 92 ? 7.301 -24.938 -1.446 1 98.5 92 GLY A C 1
ATOM 729 O O . GLY A 1 92 ? 8.266 -24.312 -0.991 1 98.5 92 GLY A O 1
ATOM 730 N N . ASN A 1 93 ? 7.363 -26.109 -1.945 1 98.25 93 ASN A N 1
ATOM 731 C CA . ASN A 1 93 ? 8.641 -26.812 -1.997 1 98.25 93 ASN A CA 1
ATOM 732 C C . ASN A 1 93 ? 9.648 -26.094 -2.879 1 98.25 93 ASN A C 1
ATOM 734 O O . ASN A 1 93 ? 10.828 -26.016 -2.541 1 98.25 93 ASN A O 1
ATOM 738 N N . THR A 1 94 ? 9.188 -25.641 -3.971 1 98.31 94 THR A N 1
ATOM 739 C CA . THR A 1 94 ? 10.031 -24.875 -4.887 1 98.31 94 THR A CA 1
ATOM 740 C C . THR A 1 94 ? 10.609 -23.656 -4.191 1 98.31 94 THR A C 1
ATOM 742 O O . THR A 1 94 ? 11.812 -23.391 -4.266 1 98.31 94 THR A O 1
ATOM 745 N N . ILE A 1 95 ? 9.773 -22.938 -3.467 1 98.12 95 ILE A N 1
ATOM 746 C CA . ILE A 1 95 ? 10.188 -21.719 -2.777 1 98.12 95 ILE A CA 1
ATOM 747 C C . ILE A 1 95 ? 11.195 -22.062 -1.681 1 98.12 95 ILE A C 1
ATOM 749 O O . ILE A 1 95 ? 12.219 -21.391 -1.538 1 98.12 95 ILE A O 1
ATOM 753 N N . LYS A 1 96 ? 10.906 -23.078 -1.002 1 97.69 96 LYS A N 1
ATOM 754 C CA . LYS A 1 96 ? 11.805 -23.5 0.07 1 97.69 96 LYS A CA 1
ATOM 755 C C . LYS A 1 96 ? 13.18 -23.875 -0.478 1 97.69 96 LYS A C 1
ATOM 757 O O . LYS A 1 96 ? 14.203 -23.516 0.116 1 97.69 96 LYS A O 1
ATOM 762 N N . THR A 1 97 ? 13.211 -24.578 -1.57 1 97.44 97 THR A N 1
ATOM 763 C CA . THR A 1 97 ? 14.477 -24.938 -2.195 1 97.44 97 THR A CA 1
ATOM 764 C C . THR A 1 97 ? 15.242 -23.703 -2.646 1 97.44 97 THR A C 1
ATOM 766 O O . THR A 1 97 ? 16.453 -23.594 -2.424 1 97.44 97 THR A O 1
ATOM 769 N N . LEU A 1 98 ? 14.578 -22.781 -3.215 1 96.75 98 LEU A N 1
ATOM 770 C CA . LEU A 1 98 ? 15.211 -21.531 -3.633 1 96.75 98 LEU A CA 1
ATOM 771 C C . LEU A 1 98 ? 15.773 -20.781 -2.434 1 96.75 98 LEU A C 1
ATOM 773 O O . LEU A 1 98 ? 16.891 -20.25 -2.496 1 96.75 98 LEU A O 1
ATOM 777 N N . LEU A 1 99 ? 15.008 -20.766 -1.396 1 96.12 99 LEU A N 1
ATOM 778 C CA . LEU A 1 99 ? 15.414 -20.047 -0.188 1 96.12 99 LEU A CA 1
ATOM 779 C C . LEU A 1 99 ? 16.656 -20.688 0.426 1 96.12 99 LEU A C 1
ATOM 781 O O . LEU A 1 99 ? 17.438 -20.016 1.094 1 96.12 99 LEU A O 1
ATOM 785 N N . SER A 1 100 ? 16.844 -21.953 0.145 1 94.62 100 SER A N 1
ATOM 786 C CA . SER A 1 100 ? 17.984 -22.688 0.687 1 94.62 100 SER A CA 1
ATOM 787 C C . SER A 1 100 ? 19.219 -22.484 -0.185 1 94.62 100 SER A C 1
ATOM 789 O O . SER A 1 100 ? 20.297 -23.047 0.106 1 94.62 100 SER A O 1
ATOM 791 N N . GLY A 1 101 ? 19.016 -21.828 -1.268 1 93.44 101 GLY A N 1
ATOM 792 C CA . GLY A 1 101 ? 20.156 -21.5 -2.107 1 93.44 101 GLY A CA 1
ATOM 793 C C . GLY A 1 101 ? 20.594 -22.656 -2.994 1 93.44 101 GLY A C 1
ATOM 794 O O . GLY A 1 101 ? 21.781 -22.766 -3.33 1 93.44 101 GLY A O 1
ATOM 795 N N . LYS A 1 102 ? 19.703 -23.516 -3.383 1 95.38 102 LYS A N 1
ATOM 796 C CA . LYS A 1 102 ? 20 -24.656 -4.234 1 95.38 102 LYS A CA 1
ATOM 797 C C . LYS A 1 102 ? 19.406 -24.484 -5.625 1 95.38 102 LYS A C 1
ATOM 799 O O . LYS A 1 102 ? 18.375 -23.812 -5.789 1 95.38 102 LYS A O 1
ATOM 804 N N . PRO A 1 103 ? 20.125 -25.078 -6.594 1 97.31 103 PRO A N 1
ATOM 805 C CA . PRO A 1 103 ? 19.438 -25.109 -7.887 1 97.31 103 PRO A CA 1
ATOM 806 C C . PRO A 1 103 ? 18.047 -25.734 -7.801 1 97.31 103 PRO A C 1
ATOM 808 O O . PRO A 1 103 ? 17.859 -26.75 -7.117 1 97.31 103 PRO A O 1
ATOM 811 N N . THR A 1 104 ? 17.141 -25.125 -8.414 1 98.06 104 THR A N 1
ATOM 812 C CA . THR A 1 104 ? 15.742 -25.516 -8.211 1 98.06 104 THR A CA 1
ATOM 813 C C . THR A 1 104 ? 15.047 -25.75 -9.547 1 98.06 104 THR A C 1
ATOM 815 O O . THR A 1 104 ? 15.094 -24.891 -10.438 1 98.06 104 THR A O 1
ATOM 818 N N . THR A 1 105 ? 14.438 -26.891 -9.664 1 98.06 105 THR A N 1
ATOM 819 C CA . THR A 1 105 ? 13.656 -27.203 -10.859 1 98.06 105 THR A CA 1
ATOM 820 C C . THR A 1 105 ? 12.266 -26.562 -10.766 1 98.06 105 THR A C 1
ATOM 822 O O . THR A 1 105 ? 11.562 -26.734 -9.766 1 98.06 105 THR A O 1
ATOM 825 N N . VAL A 1 106 ? 11.867 -25.844 -11.797 1 98.06 106 VAL A N 1
ATOM 826 C CA . VAL A 1 106 ? 10.586 -25.156 -11.852 1 98.06 106 VAL A CA 1
ATOM 827 C C . VAL A 1 106 ? 9.805 -25.594 -13.086 1 98.06 106 VAL A C 1
ATOM 829 O O . VAL A 1 106 ? 10.367 -25.672 -14.188 1 98.06 106 VAL A O 1
ATOM 832 N N . PRO A 1 107 ? 8.562 -25.891 -12.898 1 97.25 107 PRO A N 1
ATOM 833 C CA . PRO A 1 107 ? 7.793 -26.312 -14.07 1 97.25 107 PRO A CA 1
ATOM 834 C C . PRO A 1 107 ? 7.551 -25.172 -15.062 1 97.25 107 PRO A C 1
ATOM 836 O O . PRO A 1 107 ? 7.508 -24 -14.664 1 97.25 107 PRO A O 1
ATOM 839 N N . GLU A 1 108 ? 7.418 -25.547 -16.234 1 95.75 108 GLU A N 1
ATOM 840 C CA . GLU A 1 108 ? 6.961 -24.641 -17.297 1 95.75 108 GLU A CA 1
ATOM 841 C C . GLU A 1 108 ? 5.52 -24.953 -17.688 1 95.75 108 GLU A C 1
ATOM 843 O O . GLU A 1 108 ? 5.102 -26.109 -17.703 1 95.75 108 GLU A O 1
ATOM 848 N N . TRP A 1 109 ? 4.82 -23.891 -17.969 1 92.88 109 TRP A N 1
ATOM 849 C CA . TRP A 1 109 ? 3.398 -24.062 -18.25 1 92.88 109 TRP A CA 1
ATOM 850 C C . TRP A 1 109 ? 3.082 -23.609 -19.672 1 92.88 109 TRP A C 1
ATOM 852 O O . TRP A 1 109 ? 3.535 -22.547 -20.125 1 92.88 109 TRP A O 1
ATOM 862 N N . ASP A 1 110 ? 2.287 -24.391 -20.328 1 88.56 110 ASP A N 1
ATOM 863 C CA . ASP A 1 110 ? 1.733 -24.031 -21.641 1 88.56 110 ASP A CA 1
ATOM 864 C C . ASP A 1 110 ? 0.34 -23.422 -21.5 1 88.56 110 ASP A C 1
ATOM 866 O O . ASP A 1 110 ? -0.647 -24.156 -21.344 1 88.56 110 ASP A O 1
ATOM 870 N N . SER A 1 111 ? 0.247 -22.172 -21.641 1 85.44 111 SER A N 1
ATOM 871 C CA . SER A 1 111 ? -1.014 -21.469 -21.438 1 85.44 111 SER A CA 1
ATOM 872 C C . SER A 1 111 ? -2.014 -21.781 -22.547 1 85.44 111 SER A C 1
ATOM 874 O O . SER A 1 111 ? -3.225 -21.734 -22.328 1 85.44 111 SER A O 1
ATOM 876 N N . SER A 1 112 ? -1.571 -22.094 -23.703 1 82.25 112 SER A N 1
ATOM 877 C CA . SER A 1 112 ? -2.457 -22.375 -24.828 1 82.25 112 SER A CA 1
ATOM 878 C C . SER A 1 112 ? -3.258 -23.641 -24.609 1 82.25 112 SER A C 1
ATOM 880 O O . SER A 1 112 ? -4.441 -23.719 -24.953 1 82.25 112 SER A O 1
ATOM 882 N N . ASN A 1 113 ? -2.604 -24.641 -24 1 84.44 113 ASN A N 1
ATOM 883 C CA . ASN A 1 113 ? -3.27 -25.922 -23.828 1 84.44 113 ASN A CA 1
ATOM 884 C C . ASN A 1 113 ? -3.521 -26.234 -22.359 1 84.44 113 ASN A C 1
ATOM 886 O O . ASN A 1 113 ? -4.078 -27.281 -22.016 1 84.44 113 ASN A O 1
ATOM 890 N N . HIS A 1 114 ? -3.121 -25.312 -21.516 1 89.62 114 HIS A N 1
ATOM 891 C CA . HIS A 1 114 ? -3.287 -25.484 -20.078 1 89.62 114 HIS A CA 1
ATOM 892 C C . HIS A 1 114 ? -2.67 -26.812 -19.625 1 89.62 114 HIS A C 1
ATOM 894 O O . HIS A 1 114 ? -3.34 -27.625 -18.984 1 89.62 114 HIS A O 1
ATOM 900 N N . ARG A 1 115 ? -1.375 -26.984 -19.953 1 90.12 115 ARG A N 1
ATOM 901 C CA . ARG A 1 115 ? -0.624 -28.188 -19.578 1 90.12 115 ARG A CA 1
ATOM 902 C C . ARG A 1 115 ? 0.81 -27.828 -19.203 1 90.12 115 ARG A C 1
ATOM 904 O O . ARG A 1 115 ? 1.328 -26.781 -19.594 1 90.12 115 ARG A O 1
ATOM 911 N N . ARG A 1 116 ? 1.377 -28.688 -18.438 1 91.75 116 ARG A N 1
ATOM 912 C CA . ARG A 1 116 ? 2.805 -28.547 -18.172 1 91.75 116 ARG A CA 1
ATOM 913 C C . ARG A 1 116 ? 3.631 -28.938 -19.391 1 91.75 116 ARG A C 1
ATOM 915 O O . ARG A 1 116 ? 3.312 -29.906 -20.078 1 91.75 116 ARG A O 1
ATOM 922 N N . LYS A 1 117 ? 4.617 -28.078 -19.859 1 91.06 117 LYS A N 1
ATOM 923 C CA . LYS A 1 117 ? 5.426 -28.359 -21.031 1 91.06 117 LYS A CA 1
ATOM 924 C C . LYS A 1 117 ? 6.898 -28.516 -20.672 1 91.06 117 LYS A C 1
ATOM 926 O O . LYS A 1 117 ? 7.777 -28.156 -21.453 1 91.06 117 LYS A O 1
ATOM 931 N N . GLY A 1 118 ? 7.262 -29.109 -19.516 1 93.38 118 GLY A N 1
ATOM 932 C CA . GLY A 1 118 ? 8.641 -29.297 -19.094 1 93.38 118 GLY A CA 1
ATOM 933 C C . GLY A 1 118 ? 9 -28.516 -17.859 1 93.38 118 GLY A C 1
ATOM 934 O O . GLY A 1 118 ? 8.133 -28.203 -17.031 1 93.38 118 GLY A O 1
ATOM 935 N N . SER A 1 119 ? 10.281 -28.469 -17.656 1 96.88 119 SER A N 1
ATOM 936 C CA . SER A 1 119 ? 10.812 -27.75 -16.516 1 96.88 119 SER A CA 1
ATOM 937 C C . SER A 1 119 ? 12.141 -27.078 -16.844 1 96.88 119 SER A C 1
ATOM 939 O O . SER A 1 119 ? 12.727 -27.344 -17.906 1 96.88 119 SER A O 1
ATOM 941 N N . TYR A 1 120 ? 12.508 -26.109 -16.109 1 96.94 120 TYR A N 1
ATOM 942 C CA . TYR A 1 120 ? 13.82 -25.484 -16.172 1 96.94 120 TYR A CA 1
ATOM 943 C C . TYR A 1 120 ? 14.398 -25.297 -14.781 1 96.94 120 TYR A C 1
ATOM 945 O O . TYR A 1 120 ? 13.703 -25.453 -13.781 1 96.94 120 TYR A O 1
ATOM 953 N N . VAL A 1 121 ? 15.656 -25.016 -14.781 1 97.81 121 VAL A N 1
ATOM 954 C CA . VAL A 1 121 ? 16.344 -24.906 -13.5 1 97.81 121 VAL A CA 1
ATOM 955 C C . VAL A 1 121 ? 16.672 -23.453 -13.219 1 97.81 121 VAL A C 1
ATOM 957 O O . VAL A 1 121 ? 17.172 -22.734 -14.102 1 97.81 121 VAL A O 1
ATOM 960 N N . ILE A 1 122 ? 16.375 -23.016 -12.016 1 96.75 122 ILE A N 1
ATOM 961 C CA . ILE A 1 122 ? 16.781 -21.719 -11.523 1 96.75 122 ILE A CA 1
ATOM 962 C C . ILE A 1 122 ? 17.984 -21.875 -10.578 1 96.75 122 ILE A C 1
ATOM 964 O O . ILE A 1 122 ? 17.891 -22.578 -9.578 1 96.75 122 ILE A O 1
ATOM 968 N N . GLU A 1 123 ? 19.031 -21.281 -10.961 1 96.19 123 GLU A N 1
ATOM 969 C CA . GLU A 1 123 ? 20.188 -21.25 -10.078 1 96.19 123 GLU A CA 1
ATOM 970 C C . GLU A 1 123 ? 19.922 -20.359 -8.859 1 96.19 123 GLU A C 1
ATOM 972 O O . GLU A 1 123 ? 18.969 -19.594 -8.836 1 96.19 123 GLU A O 1
ATOM 977 N N . PRO A 1 124 ? 20.75 -20.484 -7.848 1 94.12 124 PRO A N 1
ATOM 978 C CA . PRO A 1 124 ? 20.562 -19.656 -6.656 1 94.12 124 PRO A CA 1
ATOM 979 C C . PRO A 1 124 ? 20.453 -18.172 -6.992 1 94.12 124 PRO A C 1
ATOM 981 O O . PRO A 1 124 ? 21.156 -17.672 -7.875 1 94.12 124 PRO A O 1
ATOM 984 N N . VAL A 1 125 ? 19.578 -17.531 -6.277 1 93.88 125 VAL A N 1
ATOM 985 C CA . VAL A 1 125 ? 19.281 -16.141 -6.598 1 93.88 125 VAL A CA 1
ATOM 986 C C . VAL A 1 125 ? 19.328 -15.297 -5.324 1 93.88 125 VAL A C 1
ATOM 988 O O . VAL A 1 125 ? 19.422 -15.828 -4.219 1 93.88 125 VAL A O 1
ATOM 991 N N . ASP A 1 126 ? 19.25 -13.977 -5.5 1 92.69 126 ASP A N 1
ATOM 992 C CA . ASP A 1 126 ? 19.25 -13.039 -4.387 1 92.69 126 ASP A CA 1
ATOM 993 C C . ASP A 1 126 ? 17.828 -12.641 -4 1 92.69 126 ASP A C 1
ATOM 995 O O . ASP A 1 126 ? 17.562 -12.305 -2.846 1 92.69 126 ASP A O 1
ATOM 999 N N . VAL A 1 127 ? 16.984 -12.648 -4.984 1 95.81 127 VAL A N 1
ATOM 1000 C CA . VAL A 1 127 ? 15.609 -12.203 -4.797 1 95.81 127 VAL A CA 1
ATOM 1001 C C . VAL A 1 127 ? 14.656 -13.156 -5.504 1 95.81 127 VAL A C 1
ATOM 1003 O O . VAL A 1 127 ? 14.914 -13.586 -6.629 1 95.81 127 VAL A O 1
ATOM 1006 N N . ILE A 1 128 ? 13.609 -13.508 -4.824 1 97.44 128 ILE A N 1
ATOM 1007 C CA . ILE A 1 128 ? 12.547 -14.328 -5.391 1 97.44 128 ILE A CA 1
ATOM 1008 C C . ILE A 1 128 ? 11.25 -13.531 -5.449 1 97.44 128 ILE A C 1
ATOM 1010 O O . ILE A 1 128 ? 10.719 -13.117 -4.414 1 97.44 128 ILE A O 1
ATOM 1014 N N . LEU A 1 129 ? 10.758 -13.25 -6.648 1 98.06 129 LEU A N 1
ATOM 1015 C CA . LEU A 1 129 ? 9.43 -12.68 -6.844 1 98.06 129 LEU A CA 1
ATOM 1016 C C . LEU A 1 129 ? 8.422 -13.766 -7.207 1 98.06 129 LEU A C 1
ATOM 1018 O O . LEU A 1 129 ? 8.633 -14.516 -8.156 1 98.06 129 LEU A O 1
ATOM 1022 N N . ILE A 1 130 ? 7.414 -13.883 -6.43 1 98.56 130 ILE A N 1
ATOM 1023 C CA . ILE A 1 130 ? 6.328 -14.812 -6.711 1 98.56 130 ILE A CA 1
ATOM 1024 C C . ILE A 1 130 ? 5.043 -14.039 -6.996 1 98.56 130 ILE A C 1
ATOM 1026 O O . ILE A 1 130 ? 4.535 -13.328 -6.129 1 98.56 130 ILE A O 1
ATOM 1030 N N . GLU A 1 131 ? 4.527 -14.211 -8.172 1 98.31 131 GLU A N 1
ATOM 1031 C CA . GLU A 1 131 ? 3.34 -13.445 -8.531 1 98.31 131 GLU A CA 1
ATOM 1032 C C . GLU A 1 131 ? 2.182 -14.367 -8.906 1 98.31 131 GLU A C 1
ATOM 1034 O O . GLU A 1 131 ? 2.387 -15.406 -9.523 1 98.31 131 GLU A O 1
ATOM 1039 N N . GLY A 1 132 ? 1.012 -13.945 -8.57 1 98.56 132 GLY A N 1
ATOM 1040 C CA . GLY A 1 132 ? -0.192 -14.688 -8.914 1 98.56 132 GLY A CA 1
ATOM 1041 C C . GLY A 1 132 ? -1.413 -14.242 -8.133 1 98.56 132 GLY A C 1
ATOM 1042 O O . GLY A 1 132 ? -1.289 -13.57 -7.105 1 98.56 132 GLY A O 1
ATOM 1043 N N . THR A 1 133 ? -2.555 -14.711 -8.594 1 98.62 133 THR A N 1
ATOM 1044 C CA . THR A 1 133 ? -3.826 -14.297 -8.008 1 98.62 133 THR A CA 1
ATOM 1045 C C . THR A 1 133 ? -3.945 -14.805 -6.57 1 98.62 133 THR A C 1
ATOM 1047 O O . THR A 1 133 ? -4.465 -14.094 -5.703 1 98.62 133 THR A O 1
ATOM 1050 N N . LEU A 1 134 ? -3.402 -15.961 -6.266 1 98.81 134 LEU A N 1
ATOM 1051 C CA . LEU A 1 134 ? -3.715 -16.625 -5 1 98.81 134 LEU A CA 1
ATOM 1052 C C . LEU A 1 134 ? -2.447 -16.875 -4.191 1 98.81 134 LEU A C 1
ATOM 1054 O O . LEU A 1 134 ? -2.412 -17.766 -3.346 1 98.81 134 LEU A O 1
ATOM 1058 N N . VAL A 1 135 ? -1.401 -16.062 -4.445 1 98.81 135 VAL A N 1
ATOM 1059 C CA . VAL A 1 135 ? -0.138 -16.344 -3.77 1 98.81 135 VAL A CA 1
ATOM 1060 C C . VAL A 1 135 ? -0.23 -15.906 -2.309 1 98.81 135 VAL A C 1
ATOM 1062 O O . VAL A 1 135 ? 0.608 -16.281 -1.487 1 98.81 135 VAL A O 1
ATOM 1065 N N . LEU A 1 136 ? -1.232 -15.133 -1.932 1 98.81 136 LEU A N 1
ATOM 1066 C CA . LEU A 1 136 ? -1.426 -14.734 -0.541 1 98.81 136 LEU A CA 1
ATOM 1067 C C . LEU A 1 136 ? -2.531 -15.562 0.111 1 98.81 136 LEU A C 1
ATOM 1069 O O . LEU A 1 136 ? -2.986 -15.234 1.211 1 98.81 136 LEU A O 1
ATOM 1073 N N . TYR A 1 137 ? -2.943 -16.594 -0.521 1 98.62 137 TYR A N 1
ATOM 1074 C CA . TYR A 1 137 ? -4.035 -17.422 -0.014 1 98.62 137 TYR A CA 1
ATOM 1075 C C . TYR A 1 137 ? -3.514 -18.516 0.901 1 98.62 137 TYR A C 1
ATOM 1077 O O . TYR A 1 137 ? -3.906 -18.609 2.066 1 98.62 137 TYR A O 1
ATOM 1085 N N . PRO A 1 138 ? -2.604 -19.422 0.456 1 98.31 138 PRO A N 1
ATOM 1086 C CA . PRO A 1 138 ? -2.141 -20.469 1.358 1 98.31 138 PRO A CA 1
ATOM 1087 C C . PRO A 1 138 ? -1.207 -19.953 2.449 1 98.31 138 PRO A C 1
ATOM 1089 O O . PRO A 1 138 ? -0.173 -19.344 2.145 1 98.31 138 PRO A O 1
ATOM 1092 N N . LYS A 1 139 ? -1.478 -20.266 3.586 1 97.5 139 LYS A N 1
ATOM 1093 C CA . LYS A 1 139 ? -0.72 -19.781 4.734 1 97.5 139 LYS A CA 1
ATOM 1094 C C . LYS A 1 139 ? 0.738 -20.219 4.66 1 97.5 139 LYS A C 1
ATOM 1096 O O . LYS A 1 139 ? 1.643 -19.469 5.008 1 97.5 139 LYS A O 1
ATOM 1101 N N . ASP A 1 140 ? 0.912 -21.422 4.199 1 96.56 140 ASP A N 1
ATOM 1102 C CA . ASP A 1 140 ? 2.264 -21.969 4.145 1 96.56 140 ASP A CA 1
ATOM 1103 C C . ASP A 1 140 ? 3.148 -21.156 3.201 1 96.56 140 ASP A C 1
ATOM 1105 O O . ASP A 1 140 ? 4.352 -21.031 3.428 1 96.56 140 ASP A O 1
ATOM 1109 N N . ILE A 1 141 ? 2.582 -20.656 2.137 1 98.19 141 ILE A N 1
ATOM 1110 C CA . ILE A 1 141 ? 3.32 -19.828 1.201 1 98.19 141 ILE A CA 1
ATOM 1111 C C . ILE A 1 141 ? 3.541 -18.438 1.812 1 98.19 141 ILE A C 1
ATOM 1113 O O . ILE A 1 141 ? 4.656 -17.906 1.782 1 98.19 141 ILE A O 1
ATOM 1117 N N . VAL A 1 142 ? 2.521 -17.891 2.395 1 98.25 142 VAL A N 1
ATOM 1118 C CA . VAL A 1 142 ? 2.549 -16.578 3.01 1 98.25 142 VAL A CA 1
ATOM 1119 C C . VAL A 1 142 ? 3.65 -16.516 4.066 1 98.25 142 VAL A C 1
ATOM 1121 O O . VAL A 1 142 ? 4.395 -15.539 4.145 1 98.25 142 VAL A O 1
ATOM 1124 N N . ASN A 1 143 ? 3.809 -17.578 4.777 1 97.31 143 ASN A N 1
ATOM 1125 C CA . ASN A 1 143 ? 4.754 -17.641 5.883 1 97.31 143 ASN A CA 1
ATOM 1126 C C . ASN A 1 143 ? 6.199 -17.656 5.387 1 97.31 143 ASN A C 1
ATOM 1128 O O . ASN A 1 143 ? 7.129 -17.422 6.16 1 97.31 143 ASN A O 1
ATOM 1132 N N . LEU A 1 144 ? 6.426 -17.906 4.16 1 97.06 144 LEU A N 1
ATOM 1133 C CA . LEU A 1 144 ? 7.77 -17.969 3.594 1 97.06 144 LEU A CA 1
ATOM 1134 C C . LEU A 1 144 ? 8.203 -16.609 3.061 1 97.06 144 LEU A C 1
ATOM 1136 O O . LEU A 1 144 ? 9.359 -16.438 2.666 1 97.06 144 LEU A O 1
ATOM 1140 N N . MET A 1 145 ? 7.309 -15.641 3.076 1 97.88 145 MET A N 1
ATOM 1141 C CA . MET A 1 145 ? 7.566 -14.391 2.365 1 97.88 145 MET A CA 1
ATOM 1142 C C . MET A 1 145 ? 8.148 -13.336 3.303 1 97.88 145 MET A C 1
ATOM 1144 O O . MET A 1 145 ? 7.703 -13.203 4.441 1 97.88 145 MET A O 1
ATOM 1148 N N . PHE A 1 146 ? 9.125 -12.664 2.773 1 95.38 146 PHE A N 1
ATOM 1149 C CA . PHE A 1 146 ? 9.664 -11.492 3.445 1 95.38 146 PHE A CA 1
ATOM 1150 C C . PHE A 1 146 ? 8.703 -10.32 3.348 1 95.38 146 PHE A C 1
ATOM 1152 O O . PHE A 1 146 ? 8.508 -9.586 4.316 1 95.38 146 PHE A O 1
ATOM 1159 N N . MET A 1 147 ? 8.094 -10.195 2.229 1 97.44 147 MET A N 1
ATOM 1160 C CA . MET A 1 147 ? 7.156 -9.109 1.952 1 97.44 147 MET A CA 1
ATOM 1161 C C . MET A 1 147 ? 5.969 -9.602 1.139 1 97.44 147 MET A C 1
ATOM 1163 O O . MET A 1 147 ? 6.133 -10.406 0.219 1 97.44 147 MET A O 1
ATOM 1167 N N . LYS A 1 148 ? 4.824 -9.094 1.458 1 98.69 148 LYS A N 1
ATOM 1168 C CA . LYS A 1 148 ? 3.57 -9.445 0.799 1 98.69 148 LYS A CA 1
ATOM 1169 C C . LYS A 1 148 ? 2.895 -8.211 0.208 1 98.69 148 LYS A C 1
ATOM 1171 O O . LYS A 1 148 ? 2.584 -7.266 0.929 1 98.69 148 LYS A O 1
ATOM 1176 N N . VAL A 1 149 ? 2.668 -8.258 -1.102 1 98.75 149 VAL A N 1
ATOM 1177 C CA . VAL A 1 149 ? 2.117 -7.113 -1.823 1 98.75 149 VAL A CA 1
ATOM 1178 C C . VAL A 1 149 ? 0.821 -7.516 -2.521 1 98.75 149 VAL A C 1
ATOM 1180 O O . VAL A 1 149 ? 0.718 -8.625 -3.059 1 98.75 149 VAL A O 1
ATOM 1183 N N . PHE A 1 150 ? -0.154 -6.625 -2.49 1 98.75 150 PHE A N 1
ATOM 1184 C CA . PHE A 1 150 ? -1.392 -6.828 -3.232 1 98.75 150 PHE A CA 1
ATOM 1185 C C . PHE A 1 150 ? -1.631 -5.684 -4.207 1 98.75 150 PHE A C 1
ATOM 1187 O O . PHE A 1 150 ? -1.775 -4.527 -3.795 1 98.75 150 PHE A O 1
ATOM 1194 N N . ILE A 1 151 ? -1.604 -6.004 -5.457 1 98.62 151 ILE A N 1
ATOM 1195 C CA . ILE A 1 151 ? -1.952 -5.027 -6.484 1 98.62 151 ILE A CA 1
ATOM 1196 C C . ILE A 1 151 ? -3.469 -4.871 -6.559 1 98.62 151 ILE A C 1
ATOM 1198 O O . ILE A 1 151 ? -4.18 -5.816 -6.906 1 98.62 151 ILE A O 1
ATOM 1202 N N . ASP A 1 152 ? -3.885 -3.67 -6.246 1 97.44 152 ASP A N 1
ATOM 1203 C CA . ASP A 1 152 ? -5.316 -3.414 -6.141 1 97.44 152 ASP A CA 1
ATOM 1204 C C . ASP A 1 152 ? -5.809 -2.543 -7.293 1 97.44 152 ASP A C 1
ATOM 1206 O O . ASP A 1 152 ? -5.668 -1.319 -7.258 1 97.44 152 ASP A O 1
ATOM 1210 N N . GLU A 1 153 ? -6.398 -3.191 -8.273 1 96.81 153 GLU A N 1
ATOM 1211 C CA . GLU A 1 153 ? -6.98 -2.523 -9.43 1 96.81 153 GLU A CA 1
ATOM 1212 C C . GLU A 1 153 ? -8.492 -2.717 -9.484 1 96.81 153 GLU A C 1
ATOM 1214 O O . GLU A 1 153 ? -8.992 -3.805 -9.188 1 96.81 153 GLU A O 1
ATOM 1219 N N . ASP A 1 154 ? -9.164 -1.658 -9.945 1 94.88 154 ASP A N 1
ATOM 1220 C CA . ASP A 1 154 ? -10.625 -1.715 -10.008 1 94.88 154 ASP A CA 1
ATOM 1221 C C . ASP A 1 154 ? -11.086 -2.809 -10.961 1 94.88 154 ASP A C 1
ATOM 1223 O O . ASP A 1 154 ? -10.477 -3.023 -12.016 1 94.88 154 ASP A O 1
ATOM 1227 N N . SER A 1 155 ? -12.273 -3.332 -10.602 1 96.38 155 SER A N 1
ATOM 1228 C CA . SER A 1 155 ? -12.797 -4.449 -11.383 1 96.38 155 SER A CA 1
ATOM 1229 C C . SER A 1 155 ? -13.133 -4.02 -12.812 1 96.38 155 SER A C 1
ATOM 1231 O O . SER A 1 155 ? -12.938 -4.789 -13.758 1 96.38 155 SER A O 1
ATOM 1233 N N . ASP A 1 156 ? -13.664 -2.807 -12.961 1 96.19 156 ASP A N 1
ATOM 1234 C CA . ASP A 1 156 ? -14.016 -2.34 -14.297 1 96.19 156 ASP A CA 1
ATOM 1235 C C . ASP A 1 156 ? -12.766 -2.141 -15.156 1 96.19 156 ASP A C 1
ATOM 1237 O O . ASP A 1 156 ? -12.773 -2.438 -16.359 1 96.19 156 ASP A O 1
ATOM 1241 N N . GLU A 1 157 ? -11.688 -1.707 -14.555 1 95.75 157 GLU A N 1
ATOM 1242 C CA . GLU A 1 157 ? -10.422 -1.566 -15.273 1 95.75 157 GLU A CA 1
ATOM 1243 C C . GLU A 1 157 ? -9.844 -2.928 -15.648 1 95.75 157 GLU A C 1
ATOM 1245 O O . GLU A 1 157 ? -9.328 -3.111 -16.75 1 95.75 157 GLU A O 1
ATOM 1250 N N . ARG A 1 158 ? -9.914 -3.873 -14.719 1 96.94 158 ARG A N 1
ATOM 1251 C CA . ARG A 1 158 ? -9.43 -5.223 -14.992 1 96.94 158 ARG A CA 1
ATOM 1252 C C . ARG A 1 158 ? -10.219 -5.863 -16.141 1 96.94 158 ARG A C 1
ATOM 1254 O O . ARG A 1 158 ? -9.641 -6.477 -17.031 1 96.94 158 ARG A O 1
ATOM 1261 N N . LEU A 1 159 ? -11.516 -5.676 -16.062 1 97.38 159 LEU A N 1
ATOM 1262 C CA . LEU A 1 159 ? -12.359 -6.223 -17.125 1 97.38 159 LEU A CA 1
ATOM 1263 C C . LEU A 1 159 ? -12.031 -5.57 -18.469 1 97.38 159 LEU A C 1
ATOM 1265 O O . LEU A 1 159 ? -11.938 -6.258 -19.5 1 97.38 159 LEU A O 1
ATOM 1269 N N . ALA A 1 160 ? -11.828 -4.254 -18.469 1 97 160 ALA A N 1
ATOM 1270 C CA . ALA A 1 160 ? -11.477 -3.535 -19.703 1 97 160 ALA A CA 1
ATOM 1271 C C . ALA A 1 160 ? -10.18 -4.07 -20.297 1 97 160 ALA A C 1
ATOM 1273 O O . ALA A 1 160 ? -10.078 -4.242 -21.516 1 97 160 ALA A O 1
ATOM 1274 N N . ARG A 1 161 ? -9.234 -4.355 -19.453 1 95.5 161 ARG A N 1
ATOM 1275 C CA . ARG A 1 161 ? -7.969 -4.922 -19.906 1 95.5 161 ARG A CA 1
ATOM 1276 C C . ARG A 1 161 ? -8.172 -6.332 -20.469 1 95.5 161 ARG A C 1
ATOM 1278 O O . ARG A 1 161 ? -7.574 -6.699 -21.469 1 95.5 161 ARG A O 1
ATOM 1285 N N . ARG A 1 162 ? -9 -7.074 -19.781 1 95.88 162 ARG A N 1
ATOM 1286 C CA . ARG A 1 162 ? -9.25 -8.461 -20.156 1 95.88 162 ARG A CA 1
ATOM 1287 C C . ARG A 1 162 ? -9.867 -8.555 -21.531 1 95.88 162 ARG A C 1
ATOM 1289 O O . ARG A 1 162 ? -9.469 -9.391 -22.344 1 95.88 162 ARG A O 1
ATOM 1296 N N . VAL A 1 163 ? -10.773 -7.719 -21.812 1 96.19 163 VAL A N 1
ATOM 1297 C CA . VAL A 1 163 ? -11.516 -7.824 -23.062 1 96.19 163 VAL A CA 1
ATOM 1298 C C . VAL A 1 163 ? -10.648 -7.348 -24.219 1 96.19 163 VAL A C 1
ATOM 1300 O O . VAL A 1 163 ? -10.93 -7.641 -25.391 1 96.19 163 VAL A O 1
ATOM 1303 N N . ARG A 1 164 ? -9.609 -6.633 -23.875 1 95.12 164 ARG A N 1
ATOM 1304 C CA . ARG A 1 164 ? -8.703 -6.141 -24.906 1 95.12 164 ARG A CA 1
ATOM 1305 C C . ARG A 1 164 ? -7.664 -7.191 -25.266 1 95.12 164 ARG A C 1
ATOM 1307 O O . ARG A 1 164 ? -6.996 -7.078 -26.297 1 95.12 164 ARG A O 1
ATOM 1314 N N . LYS A 1 165 ? -7.543 -8.172 -24.484 1 91.62 165 LYS A N 1
ATOM 1315 C CA . LYS A 1 165 ? -6.559 -9.234 -24.703 1 91.62 165 LYS A CA 1
ATOM 1316 C C . LYS A 1 165 ? -7.148 -10.359 -25.547 1 91.62 165 LYS A C 1
ATOM 1318 O O . LYS A 1 165 ? -8.305 -10.734 -25.359 1 91.62 165 LYS A O 1
ATOM 1323 N N . LYS A 1 166 ? -6.324 -10.773 -26.453 1 89.12 166 LYS A N 1
ATOM 1324 C CA . LYS A 1 166 ? -6.711 -11.977 -27.188 1 89.12 166 LYS A CA 1
ATOM 1325 C C . LYS A 1 166 ? -6.602 -13.211 -26.297 1 89.12 166 LYS A C 1
ATOM 1327 O O . LYS A 1 166 ? -5.543 -13.477 -25.719 1 89.12 166 LYS A O 1
ATOM 1332 N N . LYS A 1 167 ? -7.684 -13.914 -26.188 1 89.12 167 LYS A N 1
ATOM 1333 C CA . LYS A 1 167 ? -7.691 -15.133 -25.406 1 89.12 167 LYS A CA 1
ATOM 1334 C C . LYS A 1 167 ? -7.977 -16.359 -26.266 1 89.12 167 LYS A C 1
ATOM 1336 O O . LYS A 1 167 ? -8.906 -16.344 -27.078 1 89.12 167 LYS A O 1
ATOM 1341 N N . ILE A 1 168 ? -7.145 -17.281 -26.125 1 86.62 168 ILE A N 1
ATOM 1342 C CA . ILE A 1 168 ? -7.262 -18.5 -26.922 1 86.62 168 ILE A CA 1
ATOM 1343 C C . ILE A 1 168 ? -7.48 -19.703 -25.984 1 86.62 168 ILE A C 1
ATOM 1345 O O . ILE A 1 168 ? -6.816 -19.828 -24.953 1 86.62 168 ILE A O 1
ATOM 1349 N N . ARG A 1 169 ? -8.477 -20.531 -26.266 1 85.44 169 ARG A N 1
ATOM 1350 C CA . ARG A 1 169 ? -8.734 -21.781 -25.578 1 85.44 169 ARG A CA 1
ATOM 1351 C C . ARG A 1 169 ? -8.828 -22.938 -26.578 1 85.44 169 ARG A C 1
ATOM 1353 O O . ARG A 1 169 ? -9.695 -22.938 -27.453 1 85.44 169 ARG A O 1
ATOM 1360 N N . ASN A 1 170 ? -7.895 -23.828 -26.344 1 81.75 170 ASN A N 1
ATOM 1361 C CA . ASN A 1 170 ? -7.855 -24.984 -27.219 1 81.75 170 ASN A CA 1
ATOM 1362 C C . ASN A 1 170 ? -7.762 -24.562 -28.688 1 81.75 170 ASN A C 1
ATOM 1364 O O . ASN A 1 170 ? -8.547 -25.016 -29.516 1 81.75 170 ASN A O 1
ATOM 1368 N N . GLY A 1 171 ? -6.953 -23.594 -28.906 1 82.62 171 GLY A N 1
ATOM 1369 C CA . GLY A 1 171 ? -6.645 -23.156 -30.266 1 82.62 171 GLY A CA 1
ATOM 1370 C C . GLY A 1 171 ? -7.68 -22.219 -30.844 1 82.62 171 GLY A C 1
ATOM 1371 O O . GLY A 1 171 ? -7.512 -21.703 -31.953 1 82.62 171 GLY A O 1
ATOM 1372 N N . LYS A 1 172 ? -8.695 -21.984 -30.156 1 88.31 172 LYS A N 1
ATOM 1373 C CA . LYS A 1 172 ? -9.75 -21.109 -30.656 1 88.31 172 LYS A CA 1
ATOM 1374 C C . LYS A 1 172 ? -9.781 -19.797 -29.875 1 88.31 172 LYS A C 1
ATOM 1376 O O . LYS A 1 172 ? -9.711 -19.781 -28.656 1 88.31 172 LYS A O 1
ATOM 1381 N N . GLU A 1 173 ? -9.922 -18.797 -30.625 1 91.69 173 GLU A N 1
ATOM 1382 C CA . GLU A 1 173 ? -10.047 -17.484 -30 1 91.69 173 GLU A CA 1
ATOM 1383 C C . GLU A 1 173 ? -11.438 -17.297 -29.391 1 91.69 173 GLU A C 1
ATOM 1385 O O . GLU A 1 173 ? -12.445 -17.594 -30.031 1 91.69 173 GLU A O 1
ATOM 1390 N N . LEU A 1 174 ? -11.477 -16.812 -28.281 1 93.12 174 LEU A N 1
ATOM 1391 C CA . LEU A 1 174 ? -12.742 -16.609 -27.594 1 93.12 174 LEU A CA 1
ATOM 1392 C C . LEU A 1 174 ? -13.438 -15.344 -28.094 1 93.12 174 LEU A C 1
ATOM 1394 O O . LEU A 1 174 ? -12.781 -14.328 -28.344 1 93.12 174 LEU A O 1
ATOM 1398 N N . SER A 1 175 ? -14.781 -15.422 -28.141 1 95.19 175 SER A N 1
ATOM 1399 C CA . SER A 1 175 ? -15.578 -14.242 -28.469 1 95.19 175 SER A CA 1
ATOM 1400 C C . SER A 1 175 ? -15.734 -13.336 -27.25 1 95.19 175 SER A C 1
ATOM 1402 O O . SER A 1 175 ? -15.5 -13.758 -26.125 1 95.19 175 SER A O 1
ATOM 1404 N N . LEU A 1 176 ? -16.109 -12.125 -27.594 1 96.19 176 LEU A N 1
ATOM 1405 C CA . LEU A 1 176 ? -16.359 -11.188 -26.5 1 96.19 176 LEU A CA 1
ATOM 1406 C C . LEU A 1 176 ? -17.406 -11.742 -25.547 1 96.19 176 LEU A C 1
ATOM 1408 O O . LEU A 1 176 ? -17.266 -11.609 -24.328 1 96.19 176 LEU A O 1
ATOM 1412 N N . LYS A 1 177 ? -18.453 -12.359 -26.125 1 95.56 177 LYS A N 1
ATOM 1413 C CA . LYS A 1 177 ? -19.5 -12.969 -25.297 1 95.56 177 LYS A CA 1
ATOM 1414 C C . LYS A 1 177 ? -18.922 -14.039 -24.391 1 95.56 177 LYS A C 1
ATOM 1416 O O . LYS A 1 177 ? -19.25 -14.102 -23.203 1 95.56 177 LYS A O 1
ATOM 1421 N N . GLU A 1 178 ? -18.062 -14.836 -24.906 1 94.5 178 GLU A N 1
ATOM 1422 C CA . GLU A 1 178 ? -17.438 -15.898 -24.125 1 94.5 178 GLU A CA 1
ATOM 1423 C C . GLU A 1 178 ? -16.562 -15.328 -23.016 1 94.5 178 GLU A C 1
ATOM 1425 O O . GLU A 1 178 ? -16.547 -15.828 -21.891 1 94.5 178 GLU A O 1
ATOM 1430 N N . ILE A 1 179 ? -15.852 -14.312 -23.328 1 95.88 179 ILE A N 1
ATOM 1431 C CA . ILE A 1 179 ? -14.969 -13.664 -22.359 1 95.88 179 ILE A CA 1
ATOM 1432 C C . ILE A 1 179 ? -15.797 -13.078 -21.219 1 95.88 179 ILE A C 1
ATOM 1434 O O . ILE A 1 179 ? -15.461 -13.258 -20.047 1 95.88 179 ILE A O 1
ATOM 1438 N N . LEU A 1 180 ? -16.875 -12.43 -21.562 1 96.81 180 LEU A N 1
ATOM 1439 C CA . LEU A 1 180 ? -17.719 -11.781 -20.562 1 96.81 180 LEU A CA 1
ATOM 1440 C C . LEU A 1 180 ? -18.422 -12.812 -19.688 1 96.81 180 LEU A C 1
ATOM 1442 O O . LEU A 1 180 ? -18.547 -12.625 -18.484 1 96.81 180 LEU A O 1
ATOM 1446 N N . MET A 1 181 ? -18.891 -13.883 -20.328 1 95.56 181 MET A N 1
ATOM 1447 C CA . MET A 1 181 ? -19.531 -14.945 -19.562 1 95.56 181 MET A CA 1
ATOM 1448 C C . MET A 1 181 ? -18.531 -15.594 -18.609 1 95.56 181 MET A C 1
ATOM 1450 O O . MET A 1 181 ? -18.875 -15.852 -17.453 1 95.56 181 MET A O 1
ATOM 1454 N N . ASP A 1 182 ? -17.422 -15.828 -19.094 1 95.31 182 ASP A N 1
ATOM 1455 C CA . ASP A 1 182 ? -16.375 -16.375 -18.25 1 95.31 182 ASP A CA 1
ATOM 1456 C C . ASP A 1 182 ? -16.078 -15.453 -17.062 1 95.31 182 ASP A C 1
ATOM 1458 O O . ASP A 1 182 ? -15.914 -15.914 -15.938 1 95.31 182 ASP A O 1
ATOM 1462 N N . TYR A 1 183 ? -16.016 -14.203 -17.344 1 97 183 TYR A N 1
ATOM 1463 C CA . TYR A 1 183 ? -15.719 -13.219 -16.297 1 97 183 TYR A CA 1
ATOM 1464 C C . TYR A 1 183 ? -16.781 -13.242 -15.211 1 97 183 TYR A C 1
ATOM 1466 O O . TYR A 1 183 ? -16.469 -13.328 -14.023 1 97 183 TYR A O 1
ATOM 1474 N N . VAL A 1 184 ? -18.031 -13.164 -15.602 1 97 184 VAL A N 1
ATOM 1475 C CA . VAL A 1 184 ? -19.125 -13.047 -14.656 1 97 184 VAL A CA 1
ATOM 1476 C C . VAL A 1 184 ? -19.297 -14.359 -13.891 1 97 184 VAL A C 1
ATOM 1478 O O . VAL A 1 184 ? -19.516 -14.352 -12.68 1 97 184 VAL A O 1
ATOM 1481 N N . ASP A 1 185 ? -19.078 -15.438 -14.555 1 96.31 185 ASP A N 1
ATOM 1482 C CA . ASP A 1 185 ? -19.438 -16.734 -13.977 1 96.31 185 ASP A CA 1
ATOM 1483 C C . ASP A 1 185 ? -18.266 -17.312 -13.188 1 96.31 185 ASP A C 1
ATOM 1485 O O . ASP A 1 185 ? -18.469 -18.109 -12.266 1 96.31 185 ASP A O 1
ATOM 1489 N N . ARG A 1 186 ? -17.109 -16.891 -13.508 1 96.31 186 ARG A N 1
ATOM 1490 C CA . ARG A 1 186 ? -15.992 -17.625 -12.938 1 96.31 186 ARG A CA 1
ATOM 1491 C C . ARG A 1 186 ? -14.945 -16.672 -12.359 1 96.31 186 ARG A C 1
ATOM 1493 O O . ARG A 1 186 ? -14.609 -16.766 -11.18 1 96.31 186 ARG A O 1
ATOM 1500 N N . VAL A 1 187 ? -14.516 -15.711 -13.133 1 97.12 187 VAL A N 1
ATOM 1501 C CA . VAL A 1 187 ? -13.398 -14.867 -12.734 1 97.12 187 VAL A CA 1
ATOM 1502 C C . VAL A 1 187 ? -13.805 -14 -11.539 1 97.12 187 VAL A C 1
ATOM 1504 O O . VAL A 1 187 ? -13.109 -13.977 -10.516 1 97.12 187 VAL A O 1
ATOM 1507 N N . LYS A 1 188 ? -14.938 -13.312 -11.641 1 97.81 188 LYS A N 1
ATOM 1508 C CA . LYS A 1 188 ? -15.398 -12.383 -10.602 1 97.81 188 LYS A CA 1
ATOM 1509 C C . LYS A 1 188 ? -15.688 -13.125 -9.297 1 97.81 188 LYS A C 1
ATOM 1511 O O . LYS A 1 188 ? -15.219 -12.727 -8.234 1 97.81 188 LYS A O 1
ATOM 1516 N N . PRO A 1 189 ? -16.391 -14.242 -9.344 1 97.94 189 PRO A N 1
ATOM 1517 C CA . PRO A 1 189 ? -16.656 -14.961 -8.102 1 97.94 189 PRO A CA 1
ATOM 1518 C C . PRO A 1 189 ? -15.375 -15.477 -7.438 1 97.94 189 PRO A C 1
ATOM 1520 O O . PRO A 1 189 ? -15.258 -15.461 -6.211 1 97.94 189 PRO A O 1
ATOM 1523 N N . MET A 1 190 ? -14.43 -15.969 -8.219 1 98.12 190 MET A N 1
ATOM 1524 C CA . MET A 1 190 ? -13.164 -16.438 -7.656 1 98.12 190 MET A CA 1
ATOM 1525 C C . MET A 1 190 ? -12.398 -15.297 -7.008 1 98.12 190 MET A C 1
ATOM 1527 O O . MET A 1 190 ? -11.781 -15.477 -5.953 1 98.12 190 MET A O 1
ATOM 1531 N N . TYR A 1 191 ? -12.461 -14.141 -7.637 1 98.62 191 TYR A N 1
ATOM 1532 C CA . TYR A 1 191 ? -11.836 -12.953 -7.055 1 98.62 191 TYR A CA 1
ATOM 1533 C C . TYR A 1 191 ? -12.453 -12.617 -5.707 1 98.62 191 TYR A C 1
ATOM 1535 O O . TYR A 1 191 ? -11.75 -12.438 -4.715 1 98.62 191 TYR A O 1
ATOM 1543 N N . GLU A 1 192 ? -13.727 -12.555 -5.633 1 98.31 192 GLU A N 1
ATOM 1544 C CA . GLU A 1 192 ? -14.445 -12.102 -4.449 1 98.31 192 GLU A CA 1
ATOM 1545 C C . GLU A 1 192 ? -14.32 -13.102 -3.303 1 98.31 192 GLU A C 1
ATOM 1547 O O . GLU A 1 192 ? -14.211 -12.711 -2.139 1 98.31 192 GLU A O 1
ATOM 1552 N N . GLU A 1 193 ? -14.25 -14.336 -3.652 1 98.31 193 GLU A N 1
ATOM 1553 C CA . GLU A 1 193 ? -14.305 -15.375 -2.625 1 98.31 193 GLU A CA 1
ATOM 1554 C C . GLU A 1 193 ? -12.906 -15.688 -2.086 1 98.31 193 GLU A C 1
ATOM 1556 O O . GLU A 1 193 ? -12.742 -15.914 -0.887 1 98.31 193 GLU A O 1
ATOM 1561 N N . TYR A 1 194 ? -11.891 -15.68 -2.971 1 98.62 194 TYR A N 1
ATOM 1562 C CA . TYR A 1 194 ? -10.609 -16.25 -2.551 1 98.62 194 TYR A CA 1
ATOM 1563 C C . TYR A 1 194 ? -9.492 -15.219 -2.682 1 98.62 194 TYR A C 1
ATOM 1565 O O . TYR A 1 194 ? -8.594 -15.156 -1.836 1 98.62 194 TYR A O 1
ATOM 1573 N N . ILE A 1 195 ? -9.5 -14.398 -3.713 1 98.75 195 ILE A N 1
ATOM 1574 C CA . ILE A 1 195 ? -8.359 -13.547 -4.031 1 98.75 195 ILE A CA 1
ATOM 1575 C C . ILE A 1 195 ? -8.43 -12.258 -3.209 1 98.75 195 ILE A C 1
ATOM 1577 O O . ILE A 1 195 ? -7.508 -11.953 -2.453 1 98.75 195 ILE A O 1
ATOM 1581 N N . LEU A 1 196 ? -9.555 -11.57 -3.293 1 98.5 196 LEU A N 1
ATOM 1582 C CA . LEU A 1 196 ? -9.734 -10.297 -2.602 1 98.5 196 LEU A CA 1
ATOM 1583 C C . LEU A 1 196 ? -9.547 -10.461 -1.098 1 98.5 196 LEU A C 1
ATOM 1585 O O . LEU A 1 196 ? -8.828 -9.68 -0.469 1 98.5 196 LEU A O 1
ATOM 1589 N N . PRO A 1 197 ? -10.055 -11.547 -0.476 1 98.19 197 PRO A N 1
ATOM 1590 C CA . PRO A 1 197 ? -9.898 -11.688 0.973 1 98.19 197 PRO A CA 1
ATOM 1591 C C . PRO A 1 197 ? -8.438 -11.875 1.387 1 98.19 197 PRO A C 1
ATOM 1593 O O . PRO A 1 197 ? -8.062 -11.531 2.51 1 98.19 197 PRO A O 1
ATOM 1596 N N . SER A 1 198 ? -7.633 -12.406 0.495 1 98.38 198 SER A N 1
ATOM 1597 C CA . SER A 1 198 ? -6.234 -12.648 0.832 1 98.38 198 SER A CA 1
ATOM 1598 C C . SER A 1 198 ? -5.461 -11.336 0.96 1 98.38 198 SER A C 1
ATOM 1600 O O . SER A 1 198 ? -4.363 -11.312 1.516 1 98.38 198 SER A O 1
ATOM 1602 N N . LYS A 1 199 ? -6.074 -10.25 0.51 1 97.94 199 LYS A N 1
ATOM 1603 C CA . LYS A 1 199 ? -5.496 -8.914 0.6 1 97.94 199 LYS A CA 1
ATOM 1604 C C . LYS A 1 199 ? -5.168 -8.555 2.047 1 97.94 199 LYS A C 1
ATOM 1606 O O . LYS A 1 199 ? -4.223 -7.805 2.307 1 97.94 199 LYS A O 1
ATOM 1611 N N . LYS A 1 200 ? -5.887 -9.133 2.961 1 96.06 200 LYS A N 1
ATOM 1612 C CA . LYS A 1 200 ? -5.715 -8.828 4.379 1 96.06 200 LYS A CA 1
ATOM 1613 C C . LYS A 1 200 ? -4.312 -9.195 4.855 1 96.06 200 LYS A C 1
ATOM 1615 O O . LYS A 1 200 ? -3.836 -8.664 5.859 1 96.06 200 LYS A O 1
ATOM 1620 N N . PHE A 1 201 ? -3.602 -10.047 4.148 1 97.25 201 PHE A N 1
ATOM 1621 C CA . PHE A 1 201 ? -2.285 -10.508 4.57 1 97.25 201 PHE A CA 1
ATOM 1622 C C . PHE A 1 201 ? -1.188 -9.625 3.988 1 97.25 201 PHE A C 1
ATOM 1624 O O . PHE A 1 201 ? -0.017 -9.766 4.344 1 97.25 201 PHE A O 1
ATOM 1631 N N . ALA A 1 202 ? -1.566 -8.711 3.092 1 98.31 202 ALA A N 1
ATOM 1632 C CA . ALA A 1 202 ? -0.577 -7.863 2.43 1 98.31 202 ALA A CA 1
ATOM 1633 C C . ALA A 1 202 ? 0.057 -6.887 3.416 1 98.31 202 ALA A C 1
ATOM 1635 O O . ALA A 1 202 ? -0.624 -6.352 4.293 1 98.31 202 ALA A O 1
ATOM 1636 N N . ASP A 1 203 ? 1.345 -6.676 3.248 1 97.69 203 ASP A N 1
ATOM 1637 C CA . ASP A 1 203 ? 2.041 -5.605 3.957 1 97.69 203 ASP A CA 1
ATOM 1638 C C . ASP A 1 203 ? 1.812 -4.254 3.281 1 97.69 203 ASP A C 1
ATOM 1640 O O . ASP A 1 203 ? 1.812 -3.215 3.941 1 97.69 203 ASP A O 1
ATOM 1644 N N . ILE A 1 204 ? 1.646 -4.375 1.956 1 97.88 204 ILE A N 1
ATOM 1645 C CA . ILE A 1 204 ? 1.442 -3.188 1.134 1 97.88 204 ILE A CA 1
ATOM 1646 C C . ILE A 1 204 ? 0.388 -3.473 0.067 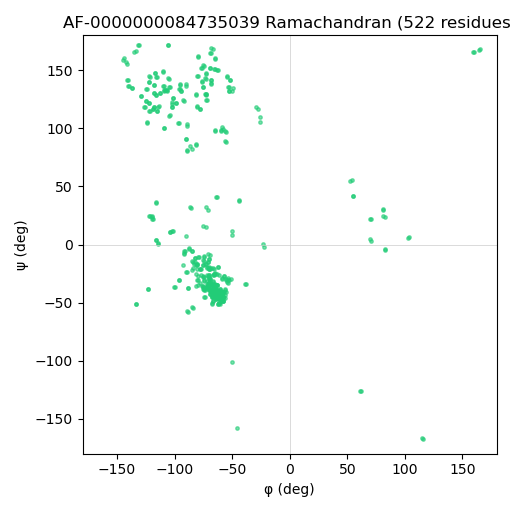1 97.88 204 ILE A C 1
ATOM 1648 O O . ILE A 1 204 ? 0.398 -4.539 -0.554 1 97.88 204 ILE A O 1
ATOM 1652 N N . VAL A 1 205 ? -0.432 -2.516 -0.049 1 98.62 205 VAL A N 1
ATOM 1653 C CA . VAL A 1 205 ? -1.387 -2.557 -1.151 1 98.62 205 VAL A CA 1
ATOM 1654 C C . VAL A 1 205 ? -1.08 -1.438 -2.145 1 98.62 205 VAL A C 1
ATOM 1656 O O . VAL A 1 205 ? -0.906 -0.282 -1.75 1 98.62 205 VAL A O 1
ATOM 1659 N N . ILE A 1 206 ? -1.008 -1.785 -3.42 1 98.19 206 ILE A N 1
ATOM 1660 C CA . ILE A 1 206 ? -0.606 -0.845 -4.461 1 98.19 206 ILE A CA 1
ATOM 1661 C C . ILE A 1 206 ? -1.747 -0.663 -5.461 1 98.19 206 ILE A C 1
ATOM 1663 O O . ILE A 1 206 ? -2.086 -1.59 -6.199 1 98.19 206 ILE A O 1
ATOM 1667 N N . PRO A 1 207 ? -2.24 0.552 -5.516 1 96.69 207 PRO A N 1
ATOM 1668 C CA . PRO A 1 207 ? -3.244 0.827 -6.543 1 96.69 207 PRO A CA 1
ATOM 1669 C C . PRO A 1 207 ? -2.635 0.992 -7.934 1 96.69 207 PRO A C 1
ATOM 1671 O O . PRO A 1 207 ? -1.458 1.341 -8.062 1 96.69 207 PRO A O 1
ATOM 1674 N N . ARG A 1 208 ? -3.297 0.717 -8.984 1 90.75 208 ARG A N 1
ATOM 1675 C CA . ARG A 1 208 ? -3.047 1.036 -10.391 1 90.75 208 ARG A CA 1
ATOM 1676 C C . ARG A 1 208 ? -1.855 0.251 -10.922 1 90.75 208 ARG A C 1
ATOM 1678 O O . ARG A 1 208 ? -1.346 0.548 -12.008 1 90.75 208 ARG A O 1
ATOM 1685 N N . GLY A 1 209 ? -1.299 -0.583 -10.211 1 87.5 209 GLY A N 1
ATOM 1686 C CA . GLY A 1 209 ? -0.306 -1.539 -10.672 1 87.5 209 GLY A CA 1
ATOM 1687 C C . GLY A 1 209 ? 0.939 -0.88 -11.242 1 87.5 209 GLY A C 1
ATOM 1688 O O . GLY A 1 209 ? 1.546 -0.027 -10.586 1 87.5 209 GLY A O 1
ATOM 1689 N N . ALA A 1 210 ? 1.294 -1.28 -12.5 1 85 210 ALA A N 1
ATOM 1690 C CA . ALA A 1 210 ? 2.561 -0.899 -13.117 1 85 210 ALA A CA 1
ATOM 1691 C C . ALA A 1 210 ? 2.574 0.585 -13.469 1 85 210 ALA A C 1
ATOM 1693 O O . ALA A 1 210 ? 3.643 1.184 -13.625 1 85 210 ALA A O 1
ATOM 1694 N N . GLU A 1 211 ? 1.446 1.153 -13.578 1 91.44 211 GLU A N 1
ATOM 1695 C CA . GLU A 1 211 ? 1.376 2.58 -13.883 1 91.44 211 GLU A CA 1
ATOM 1696 C C . GLU A 1 211 ? 1.78 3.424 -12.672 1 91.44 211 GLU A C 1
ATOM 1698 O O . GLU A 1 211 ? 2.072 4.613 -12.812 1 91.44 211 GLU A O 1
ATOM 1703 N N . ASN A 1 212 ? 1.773 2.801 -11.578 1 95.25 212 ASN A N 1
ATOM 1704 C CA . ASN A 1 212 ? 2.148 3.461 -10.328 1 95.25 212 ASN A CA 1
ATOM 1705 C C . ASN A 1 212 ? 3.664 3.52 -10.164 1 95.25 212 ASN A C 1
ATOM 1707 O O . ASN A 1 212 ? 4.246 2.686 -9.469 1 95.25 212 ASN A O 1
ATOM 1711 N N . THR A 1 213 ? 4.289 4.516 -10.695 1 94.31 213 THR A N 1
ATOM 1712 C CA . THR A 1 213 ? 5.742 4.613 -10.742 1 94.31 213 THR A CA 1
ATOM 1713 C C . THR A 1 213 ? 6.309 4.895 -9.352 1 94.31 213 THR A C 1
ATOM 1715 O O . THR A 1 213 ? 7.441 4.52 -9.047 1 94.31 213 THR A O 1
ATOM 1718 N N . ILE A 1 214 ? 5.523 5.523 -8.484 1 94.44 214 ILE A N 1
ATOM 1719 C CA . ILE A 1 214 ? 5.957 5.816 -7.125 1 94.44 214 ILE A CA 1
ATOM 1720 C C . ILE A 1 214 ? 6.121 4.516 -6.348 1 94.44 214 ILE A C 1
ATOM 1722 O O . ILE A 1 214 ? 7.172 4.27 -5.75 1 94.44 214 ILE A O 1
ATOM 1726 N N . ALA A 1 215 ? 5.109 3.672 -6.434 1 96.19 215 ALA A N 1
ATOM 1727 C CA . ALA A 1 215 ? 5.168 2.389 -5.738 1 96.19 215 ALA A CA 1
ATOM 1728 C C . ALA A 1 215 ? 6.277 1.505 -6.305 1 96.19 215 ALA A C 1
ATOM 1730 O O . ALA A 1 215 ? 6.973 0.815 -5.555 1 96.19 215 AL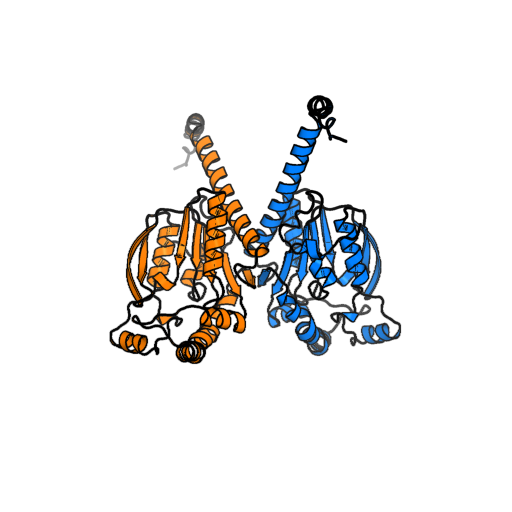A A O 1
ATOM 1731 N N . LEU A 1 216 ? 6.398 1.556 -7.617 1 95.69 216 LEU A N 1
ATOM 1732 C CA . LEU A 1 216 ? 7.445 0.768 -8.258 1 95.69 216 LEU A CA 1
ATOM 1733 C C . LEU A 1 216 ? 8.828 1.185 -7.762 1 95.69 216 LEU A C 1
ATOM 1735 O O . LEU A 1 216 ? 9.664 0.333 -7.465 1 95.69 216 LEU A O 1
ATOM 1739 N N . GLN A 1 217 ? 9.023 2.428 -7.645 1 93.31 217 GLN A N 1
ATOM 1740 C CA . GLN A 1 217 ? 10.312 2.93 -7.18 1 93.31 217 GLN A CA 1
ATOM 1741 C C . GLN A 1 217 ? 10.547 2.582 -5.711 1 93.31 217 GLN A C 1
ATOM 1743 O O . GLN A 1 217 ? 11.672 2.277 -5.309 1 93.31 217 GLN A O 1
ATOM 1748 N N . LEU A 1 218 ? 9.484 2.691 -4.992 1 94 218 LEU A N 1
ATOM 1749 C CA . LEU A 1 218 ? 9.555 2.324 -3.58 1 94 218 LEU A CA 1
ATOM 1750 C C . LEU A 1 218 ? 10.016 0.878 -3.42 1 94 218 LEU A C 1
ATOM 1752 O O . LEU A 1 218 ? 10.945 0.6 -2.66 1 94 218 LEU A O 1
ATOM 1756 N N . MET A 1 219 ? 9.414 0.003 -4.152 1 94.88 219 MET A N 1
ATOM 1757 C CA . MET A 1 219 ? 9.758 -1.416 -4.09 1 94.88 219 MET A CA 1
ATOM 1758 C C . MET A 1 219 ? 11.172 -1.659 -4.598 1 94.88 219 MET A C 1
ATOM 1760 O O . MET A 1 219 ? 11.922 -2.449 -4.016 1 94.88 219 MET A O 1
ATOM 1764 N N . THR A 1 220 ? 11.516 -0.986 -5.676 1 94.38 220 THR A N 1
ATOM 1765 C CA . THR A 1 220 ? 12.859 -1.109 -6.227 1 94.38 220 THR A CA 1
ATOM 1766 C C . THR A 1 220 ? 13.914 -0.725 -5.188 1 94.38 220 THR A C 1
ATOM 1768 O O . THR A 1 220 ? 14.883 -1.456 -4.977 1 94.38 220 THR A O 1
ATOM 1771 N N . ASN A 1 221 ? 13.68 0.381 -4.484 1 92.75 221 ASN A N 1
ATOM 1772 C CA . ASN A 1 221 ? 14.625 0.865 -3.484 1 92.75 221 ASN A CA 1
ATOM 1773 C C . ASN A 1 221 ? 14.797 -0.138 -2.348 1 92.75 221 ASN A C 1
ATOM 1775 O O . ASN A 1 221 ? 15.906 -0.331 -1.85 1 92.75 221 ASN A O 1
ATOM 1779 N N . ARG A 1 222 ? 13.727 -0.702 -1.979 1 92.69 222 ARG A N 1
ATOM 1780 C CA . ARG A 1 222 ? 13.789 -1.663 -0.883 1 92.69 222 ARG A CA 1
ATOM 1781 C C . ARG A 1 222 ? 14.633 -2.873 -1.267 1 92.69 222 ARG A C 1
ATOM 1783 O O . ARG A 1 222 ? 15.453 -3.346 -0.471 1 92.69 222 ARG A O 1
ATOM 1790 N N . VAL A 1 223 ? 14.375 -3.375 -2.416 1 93.5 223 VAL A N 1
ATOM 1791 C CA . VAL A 1 223 ? 15.125 -4.535 -2.891 1 93.5 223 VAL A CA 1
ATOM 1792 C C . VAL A 1 223 ? 16.594 -4.172 -3.041 1 93.5 223 VAL A C 1
ATOM 1794 O O . VAL A 1 223 ? 17.484 -4.941 -2.648 1 93.5 223 VAL A O 1
ATOM 1797 N N . GLU A 1 224 ? 16.844 -3.006 -3.568 1 90.81 224 GLU A N 1
ATOM 1798 C CA . GLU A 1 224 ? 18.219 -2.551 -3.746 1 90.81 224 GLU A CA 1
ATOM 1799 C C . GLU A 1 224 ? 18.938 -2.432 -2.404 1 90.81 224 GLU A C 1
ATOM 1801 O O . GLU A 1 224 ? 20.109 -2.799 -2.287 1 90.81 224 GLU A O 1
ATOM 1806 N N . GLU A 1 225 ? 18.266 -1.896 -1.47 1 88.5 225 GLU A N 1
ATOM 1807 C CA . GLU A 1 225 ? 18.844 -1.784 -0.135 1 88.5 225 GLU A CA 1
ATOM 1808 C C . GLU A 1 225 ? 19.203 -3.156 0.426 1 88.5 225 GLU A C 1
ATOM 1810 O O . GLU A 1 225 ? 20.25 -3.318 1.061 1 88.5 225 GLU A O 1
ATOM 1815 N N . TYR A 1 226 ? 18.328 -4.074 0.235 1 88.88 226 TYR A N 1
ATOM 1816 C CA . TYR A 1 226 ? 18.578 -5.445 0.674 1 88.88 226 TYR A CA 1
ATOM 1817 C C . TYR A 1 226 ? 19.797 -6.02 -0.016 1 88.88 226 TYR A C 1
ATOM 1819 O O . TYR A 1 226 ? 20.672 -6.617 0.633 1 88.88 226 TYR A O 1
ATOM 1827 N N . LEU A 1 227 ? 19.938 -5.789 -1.272 1 89 227 LEU A N 1
ATOM 1828 C CA . LEU A 1 227 ? 21.047 -6.305 -2.049 1 89 227 LEU A CA 1
ATOM 1829 C C . LEU A 1 227 ? 22.359 -5.645 -1.617 1 89 227 LEU A C 1
ATOM 1831 O O . LEU A 1 227 ? 23.391 -6.312 -1.527 1 89 227 LEU A O 1
ATOM 1835 N N . ASP A 1 228 ? 22.281 -4.355 -1.331 1 85.62 228 ASP A N 1
ATOM 1836 C CA . ASP A 1 228 ? 23.453 -3.639 -0.855 1 85.62 228 ASP A CA 1
ATOM 1837 C C . ASP A 1 228 ? 23.938 -4.195 0.486 1 85.62 228 ASP A C 1
ATOM 1839 O O . ASP A 1 228 ? 25.141 -4.32 0.719 1 85.62 228 ASP A O 1
ATOM 1843 N N . SER A 1 229 ? 23.031 -4.473 1.281 1 83.06 229 SER A N 1
ATOM 1844 C CA . SER A 1 229 ? 23.359 -4.988 2.604 1 83.06 229 SER A CA 1
ATOM 1845 C C . SER A 1 229 ? 24 -6.375 2.51 1 83.06 229 SER A C 1
ATOM 1847 O O . SER A 1 229 ? 24.828 -6.738 3.34 1 83.06 229 SER A O 1
ATOM 1849 N N . ARG A 1 230 ? 23.625 -7.102 1.569 1 78.06 230 ARG A N 1
ATOM 1850 C CA . ARG A 1 230 ? 24.172 -8.43 1.345 1 78.06 230 ARG A CA 1
ATOM 1851 C C . ARG A 1 230 ? 25.609 -8.336 0.811 1 78.06 230 ARG A C 1
ATOM 1853 O O . ARG A 1 230 ? 26.453 -9.156 1.16 1 78.06 230 ARG A O 1
ATOM 1860 N N . TYR A 1 231 ? 25.859 -7.348 -0.009 1 75.31 231 TYR A N 1
ATOM 1861 C CA . TYR A 1 231 ? 27.172 -7.195 -0.628 1 75.31 231 TYR A CA 1
ATOM 1862 C C . TYR A 1 231 ? 28.203 -6.68 0.379 1 75.31 231 TYR A C 1
ATOM 1864 O O . TYR A 1 231 ? 29.359 -7.105 0.37 1 75.31 231 TYR A O 1
ATOM 1872 N N . VAL A 1 232 ? 27.812 -5.793 1.229 1 69.19 232 VAL A N 1
ATOM 1873 C CA . VAL A 1 232 ? 28.719 -5.246 2.236 1 69.19 232 VAL A CA 1
ATOM 1874 C C . VAL A 1 232 ? 29.141 -6.348 3.207 1 69.19 232 VAL A C 1
ATOM 1876 O O . VAL A 1 232 ? 30.297 -6.422 3.594 1 69.19 232 VAL A O 1
ATOM 1879 N N . LEU A 1 233 ? 28.297 -7.215 3.484 1 65.38 233 LEU A N 1
ATOM 1880 C CA . LEU A 1 233 ? 28.594 -8.281 4.43 1 65.38 233 LEU A CA 1
ATOM 1881 C C . LEU A 1 233 ? 29.516 -9.32 3.803 1 65.38 233 LEU A C 1
ATOM 1883 O O . LEU A 1 233 ? 30.359 -9.898 4.488 1 65.38 233 LEU A O 1
ATOM 1887 N N . GLU A 1 234 ? 29.391 -9.484 2.561 1 64.19 234 GLU A N 1
ATOM 1888 C CA . GLU A 1 234 ? 30.266 -10.422 1.864 1 64.19 234 GLU A CA 1
ATOM 1889 C C . GLU A 1 234 ? 31.688 -9.891 1.773 1 64.19 234 GLU A C 1
ATOM 1891 O O . GLU A 1 234 ? 32.656 -10.641 1.919 1 64.19 234 GLU A O 1
ATOM 1896 N N . GLU A 1 235 ? 31.797 -8.617 1.602 1 61.31 235 GLU A N 1
ATOM 1897 C CA . GLU A 1 235 ? 33.125 -7.984 1.545 1 61.31 235 GLU A CA 1
ATOM 1898 C C . GLU A 1 235 ? 33.781 -7.996 2.912 1 61.31 235 GLU A C 1
ATOM 1900 O O . GLU A 1 235 ? 35 -8.219 3.012 1 61.31 235 GLU A O 1
ATOM 1905 N N . LYS A 1 236 ? 33.062 -7.781 3.904 1 56.78 236 LYS A N 1
ATOM 1906 C CA . LYS A 1 236 ? 33.625 -7.805 5.25 1 56.78 236 LYS A CA 1
ATOM 1907 C C . LYS A 1 236 ? 34.062 -9.211 5.645 1 56.78 236 LYS A C 1
ATOM 1909 O O . LYS A 1 236 ? 35.062 -9.398 6.328 1 56.78 236 LYS A O 1
ATOM 1914 N N . LYS A 1 237 ? 33.344 -10.141 5.191 1 55.16 237 LYS A N 1
ATOM 1915 C CA . LYS A 1 237 ? 33.688 -11.531 5.484 1 55.16 237 LYS A CA 1
ATOM 1916 C C . LYS A 1 237 ? 34.938 -11.953 4.719 1 55.16 237 LYS A C 1
ATOM 1918 O O . LYS A 1 237 ? 35.75 -12.703 5.242 1 55.16 237 LYS A O 1
ATOM 1923 N N . GLU A 1 238 ? 35.062 -11.422 3.584 1 54.28 238 GLU A N 1
ATOM 1924 C CA . GLU A 1 238 ? 36.281 -11.703 2.809 1 54.28 238 GLU A CA 1
ATOM 1925 C C . GLU A 1 238 ? 37.5 -11.008 3.408 1 54.28 238 GLU A C 1
ATOM 1927 O O . GLU A 1 238 ? 38.594 -11.562 3.412 1 54.28 238 GLU A O 1
ATOM 1932 N N . THR A 1 239 ? 37.188 -9.828 3.951 1 55.19 239 THR A N 1
ATOM 1933 C CA . THR A 1 239 ? 38.312 -9.125 4.602 1 55.19 239 THR A CA 1
ATOM 1934 C C . THR A 1 239 ? 38.656 -9.789 5.934 1 55.19 239 THR A C 1
ATOM 1936 O O . THR A 1 239 ? 39.812 -9.789 6.348 1 55.19 239 THR A O 1
ATOM 1939 N N . SER A 1 240 ? 37.625 -10.219 6.598 1 49.81 240 SER A N 1
ATOM 1940 C CA . SER A 1 240 ? 37.906 -10.883 7.867 1 49.81 240 SER A CA 1
ATOM 1941 C C . SER A 1 240 ? 38.562 -12.242 7.652 1 49.81 240 SER A C 1
ATOM 1943 O O . SER A 1 240 ? 39.375 -12.688 8.469 1 49.81 240 SER A O 1
ATOM 1945 N N . VAL A 1 241 ? 38.25 -12.914 6.613 1 45.31 241 VAL A N 1
ATOM 1946 C CA . VAL A 1 241 ? 38.875 -14.203 6.316 1 45.31 241 VAL A CA 1
ATOM 1947 C C . VAL A 1 241 ? 40.281 -13.977 5.758 1 45.31 241 VAL A C 1
ATOM 1949 O O . VAL A 1 241 ? 41.094 -14.898 5.719 1 45.31 241 VAL A O 1
ATOM 1952 N N . ALA A 1 242 ? 40.5 -12.828 5.273 1 42.88 242 ALA A N 1
ATOM 1953 C CA . ALA A 1 242 ? 41.812 -12.625 4.699 1 42.88 242 ALA A CA 1
ATOM 1954 C C . ALA A 1 242 ? 42.844 -12.289 5.785 1 42.88 242 ALA A C 1
ATOM 1956 O O . ALA A 1 242 ? 44.031 -12.117 5.496 1 42.88 242 ALA A O 1
ATOM 1957 N N . ASN A 1 243 ? 42.344 -11.906 7.074 1 36.34 243 ASN A N 1
ATOM 1958 C CA . ASN A 1 243 ? 43.406 -11.75 8.078 1 36.34 243 ASN A CA 1
ATOM 1959 C C . ASN A 1 243 ? 43.719 -13.078 8.758 1 36.34 243 ASN A C 1
ATOM 1961 O O . ASN A 1 243 ? 42.969 -13.539 9.617 1 36.34 243 ASN A O 1
ATOM 1965 N N . PRO A 1 244 ? 44.594 -14.023 8.25 1 36.44 244 PRO A N 1
ATOM 1966 C CA . PRO A 1 244 ? 45.031 -15.32 8.758 1 36.44 244 PRO A CA 1
ATOM 1967 C C . PRO A 1 244 ? 45.594 -15.242 10.188 1 36.44 244 PRO A C 1
ATOM 1969 O O . PRO A 1 244 ? 45.688 -16.266 10.867 1 36.44 244 PRO A O 1
ATOM 1972 N N . GLY A 1 245 ? 46.188 -14.07 10.617 1 33.31 245 GLY A N 1
ATOM 1973 C CA . GLY A 1 245 ? 47.031 -13.953 11.789 1 33.31 245 GLY A CA 1
ATOM 1974 C C . GLY A 1 245 ? 46.281 -13.969 13.094 1 33.31 245 GLY A C 1
ATOM 1975 O O . GLY A 1 245 ? 46.844 -14.141 14.164 1 33.31 245 GLY A O 1
ATOM 1976 N N . ALA A 1 246 ? 45 -13.516 13.102 1 31.17 246 ALA A N 1
ATOM 1977 C CA . ALA A 1 246 ? 44.375 -13.305 14.406 1 31.17 246 ALA A CA 1
ATOM 1978 C C . ALA A 1 246 ? 43.781 -14.602 14.953 1 31.17 246 ALA A C 1
ATOM 1980 O O . ALA A 1 246 ? 43.312 -14.641 16.078 1 31.17 246 ALA A O 1
ATOM 1981 N N . ALA A 1 247 ? 43.531 -15.57 14.125 1 32.16 247 ALA A N 1
ATOM 1982 C CA . ALA A 1 247 ? 43 -16.828 14.672 1 32.16 247 ALA A CA 1
ATOM 1983 C C . ALA A 1 247 ? 44.094 -17.547 15.469 1 32.16 247 ALA A C 1
ATOM 1985 O O . ALA A 1 247 ? 43.781 -18.391 16.312 1 32.16 247 ALA A O 1
ATOM 1986 N N . GLU A 1 248 ? 45.312 -17.203 15.227 1 29.55 248 GLU A N 1
ATOM 1987 C CA . GLU A 1 248 ? 46.375 -17.859 15.953 1 29.55 248 GLU A CA 1
ATOM 1988 C C . GLU A 1 248 ? 46.469 -17.359 17.391 1 29.55 248 GLU A C 1
ATOM 1990 O O . GLU A 1 248 ? 46.875 -18.094 18.297 1 29.55 248 GLU A O 1
ATOM 1995 N N . ILE A 1 249 ? 46.031 -16.094 17.609 1 28.67 249 ILE A N 1
ATOM 1996 C CA . ILE A 1 249 ? 46.344 -15.547 18.938 1 28.67 249 ILE A CA 1
ATOM 1997 C C . ILE A 1 249 ? 45.344 -16.047 19.953 1 28.67 249 ILE A C 1
ATOM 1999 O O . ILE A 1 249 ? 45.688 -16.359 21.094 1 28.67 249 ILE A O 1
ATOM 2003 N N . LEU A 1 250 ? 44.062 -16.203 19.5 1 26.25 250 LEU A N 1
ATOM 2004 C CA . LEU A 1 250 ? 43.094 -16.453 20.531 1 26.25 250 LEU A CA 1
ATOM 2005 C C . LEU A 1 250 ? 43.094 -17.906 20.969 1 26.25 250 LEU A C 1
ATOM 2007 O O . LEU A 1 250 ? 42.531 -18.266 22 1 26.25 250 LEU A O 1
ATOM 2011 N N . ALA A 1 251 ? 43.625 -18.734 20.047 1 28.8 251 ALA A N 1
ATOM 2012 C CA . ALA A 1 251 ? 43.594 -20.141 20.438 1 28.8 251 ALA A CA 1
ATOM 2013 C C . ALA A 1 251 ? 44.438 -20.375 21.688 1 28.8 251 ALA A C 1
ATOM 2015 O O . ALA A 1 251 ? 44.219 -21.359 22.406 1 28.8 251 ALA A O 1
ATOM 2016 N N . GLN A 1 252 ? 45.375 -19.484 21.828 1 28.39 252 GLN A N 1
ATOM 2017 C CA . GLN A 1 252 ? 46.344 -19.906 22.859 1 28.39 252 GLN A CA 1
ATOM 2018 C C . GLN A 1 252 ? 45.781 -19.672 24.25 1 28.39 252 GLN A C 1
ATOM 2020 O O . GLN A 1 252 ? 46.188 -20.328 25.219 1 28.39 252 GLN A O 1
ATOM 2025 N N . HIS A 1 253 ? 44.938 -18.562 24.375 1 29.5 253 HIS A N 1
ATOM 2026 C CA . HIS A 1 253 ? 44.844 -18.156 25.781 1 29.5 253 HIS A CA 1
ATOM 2027 C C . HIS A 1 253 ? 43.812 -18.969 26.531 1 29.5 253 HIS A C 1
ATOM 2029 O O . HIS A 1 253 ? 43.562 -18.734 27.719 1 29.5 253 HIS A O 1
ATOM 2035 N N . ILE A 1 254 ? 42.906 -19.672 25.781 1 27.53 254 ILE A N 1
ATOM 2036 C CA . ILE A 1 254 ? 41.812 -20.188 26.578 1 27.53 254 ILE A CA 1
ATOM 2037 C C . ILE A 1 254 ? 42.281 -21.391 27.391 1 27.53 254 ILE A C 1
ATOM 2039 O O . ILE A 1 254 ? 41.844 -22.531 27.125 1 27.53 254 ILE A O 1
ATOM 2043 N N . GLN A 1 255 ? 43.562 -21.562 27.5 1 24.33 255 GLN A N 1
ATOM 2044 C CA . GLN A 1 255 ? 44 -22.766 28.203 1 24.33 255 GLN A CA 1
ATOM 2045 C C . GLN A 1 255 ? 43.281 -22.906 29.547 1 24.33 255 GLN A C 1
ATOM 2047 O O . GLN A 1 255 ? 42.719 -23.969 29.844 1 24.33 255 GLN A O 1
ATOM 2052 N N . SER A 1 256 ? 43.969 -22.531 30.641 1 25.25 256 SER A N 1
ATOM 2053 C CA . SER A 1 256 ? 44.344 -23.297 31.828 1 25.25 256 SER A CA 1
ATOM 2054 C C . SER A 1 256 ? 43.312 -23.156 32.938 1 25.25 256 SER A C 1
ATOM 2056 O O . SER A 1 256 ? 43.375 -23.844 33.938 1 25.25 256 SER A O 1
ATOM 2058 N N . SER A 1 257 ? 42.375 -22.078 32.875 1 26.69 257 SE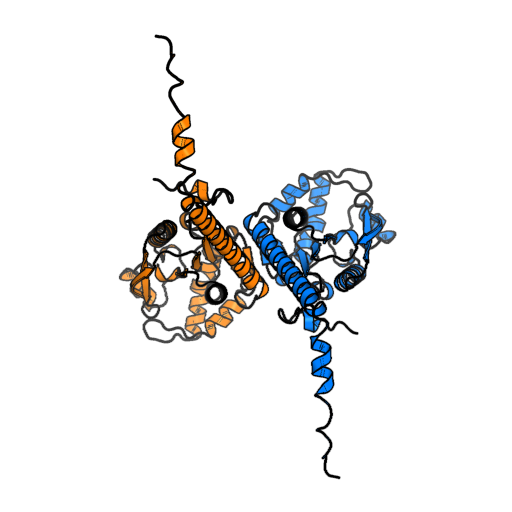R A N 1
ATOM 2059 C CA . SER A 1 257 ? 42.156 -21.688 34.25 1 26.69 257 SER A CA 1
ATOM 2060 C C . SER A 1 257 ? 41.219 -22.641 34.969 1 26.69 257 SER A C 1
ATOM 2062 O O . SER A 1 257 ? 40.906 -22.453 36.156 1 26.69 257 SER A O 1
ATOM 2064 N N . TYR A 1 258 ? 40.406 -23.406 34.156 1 22.16 258 TYR A N 1
ATOM 2065 C CA . TYR A 1 258 ? 39.219 -23.922 34.844 1 22.16 258 TYR A CA 1
ATOM 2066 C C . TYR A 1 258 ? 39.625 -25.047 35.812 1 22.16 258 TYR A C 1
ATOM 2068 O O . TYR A 1 258 ? 39.094 -26.156 35.688 1 22.16 258 TYR A O 1
ATOM 2076 N N . LYS A 1 259 ? 40.906 -25.172 36.125 1 26.28 259 LYS A N 1
ATOM 2077 C CA . LYS A 1 259 ? 41.219 -26.406 36.844 1 26.28 259 LYS A CA 1
ATOM 2078 C C . LYS A 1 259 ? 40.438 -26.5 38.156 1 26.28 259 LYS A C 1
ATOM 2080 O O . LYS A 1 259 ? 40.25 -27.594 38.688 1 26.28 259 LYS A O 1
ATOM 2085 N N . HIS A 1 260 ? 40.312 -25.391 38.906 1 26.66 260 HIS A N 1
ATOM 2086 C CA . HIS A 1 260 ? 40.344 -25.719 40.312 1 26.66 260 HIS A CA 1
ATOM 2087 C C . HIS A 1 260 ? 38.938 -26.094 40.812 1 26.66 260 HIS A C 1
ATOM 2089 O O . HIS A 1 260 ? 38.188 -25.234 41.25 1 26.66 260 HIS A O 1
ATOM 2095 N N . ILE A 1 261 ? 38.156 -26.656 39.969 1 23.14 261 ILE A N 1
ATOM 2096 C CA . ILE A 1 261 ? 36.875 -27.047 40.531 1 23.14 261 ILE A CA 1
ATOM 2097 C C . ILE A 1 261 ? 37.125 -28.016 41.719 1 23.14 261 ILE A C 1
ATOM 2099 O O . ILE A 1 261 ? 37.75 -29.047 41.531 1 23.14 261 ILE A O 1
ATOM 2103 N N . PRO A 1 262 ? 37.062 -27.422 42.844 1 27.02 262 PRO A N 1
ATOM 2104 C CA . PRO A 1 262 ? 37.25 -28.234 44.031 1 27.02 262 PRO A CA 1
ATOM 2105 C C . PRO A 1 262 ? 36.375 -29.484 44.031 1 27.02 262 PRO A C 1
ATOM 2107 O O . PRO A 1 262 ? 35.25 -29.469 43.469 1 27.02 262 PRO A O 1
ATOM 2110 N N . LYS A 1 263 ? 37.031 -30.688 44.344 1 25.55 263 LYS A N 1
ATOM 2111 C CA . LYS A 1 263 ? 36.406 -31.984 44.562 1 25.55 263 LYS A CA 1
ATOM 2112 C C . LYS A 1 263 ? 35.344 -31.906 45.656 1 25.55 263 LYS A C 1
ATOM 2114 O O . LYS A 1 263 ? 35.5 -31.219 46.656 1 25.55 263 LYS A O 1
ATOM 2119 N N . MET B 1 1 ? 7.258 33.688 -9.992 1 24.5 1 MET B N 1
ATOM 2120 C CA . MET B 1 1 ? 7.379 32.531 -10.867 1 24.5 1 MET B CA 1
ATOM 2121 C C . MET B 1 1 ? 6.379 31.438 -10.477 1 24.5 1 MET B C 1
ATOM 2123 O O . MET B 1 1 ? 6.359 31 -9.328 1 24.5 1 MET B O 1
ATOM 2127 N N . SER B 1 2 ? 5.258 31.344 -11.117 1 28.27 2 SER B N 1
ATOM 2128 C CA . SER B 1 2 ? 4.055 30.562 -10.875 1 28.27 2 SER B CA 1
ATOM 2129 C C . SER B 1 2 ? 4.363 29.062 -10.875 1 28.27 2 SER B C 1
ATOM 2131 O O . SER B 1 2 ? 4.961 28.547 -11.828 1 28.27 2 SER B O 1
ATOM 2133 N N . ILE B 1 3 ? 4.539 28.484 -9.727 1 34.41 3 ILE B N 1
ATOM 2134 C CA . ILE B 1 3 ? 4.797 27.047 -9.617 1 34.41 3 ILE B CA 1
ATOM 2135 C C . ILE B 1 3 ? 3.682 26.266 -10.32 1 34.41 3 ILE B C 1
ATOM 2137 O O . ILE B 1 3 ? 2.502 26.453 -10.008 1 34.41 3 ILE B O 1
ATOM 2141 N N . ASP B 1 4 ? 3.814 26.016 -11.602 1 33.97 4 ASP B N 1
ATOM 2142 C CA . ASP B 1 4 ? 2.855 25.219 -12.367 1 33.97 4 ASP B CA 1
ATOM 2143 C C . ASP B 1 4 ? 2.656 23.844 -11.734 1 33.97 4 ASP B C 1
ATOM 2145 O O . ASP B 1 4 ? 3.574 23.031 -11.719 1 33.97 4 ASP B O 1
ATOM 2149 N N . PRO B 1 5 ? 1.73 23.656 -11.008 1 35.84 5 PRO B N 1
ATOM 2150 C CA . PRO B 1 5 ? 1.465 22.406 -10.281 1 35.84 5 PRO B CA 1
ATOM 2151 C C . PRO B 1 5 ? 1.458 21.188 -11.188 1 35.84 5 PRO B C 1
ATOM 2153 O O . PRO B 1 5 ? 1.538 20.047 -10.711 1 35.84 5 PRO B O 1
ATOM 2156 N N . THR B 1 6 ? 1.039 21.453 -12.469 1 39.84 6 THR B N 1
ATOM 2157 C CA . THR B 1 6 ? 0.965 20.297 -13.367 1 39.84 6 THR B CA 1
ATOM 2158 C C . THR B 1 6 ? 2.326 19.625 -13.492 1 39.84 6 THR B C 1
ATOM 2160 O O . THR B 1 6 ? 2.42 18.5 -13.977 1 39.84 6 THR B O 1
ATOM 2163 N N . LYS B 1 7 ? 3.303 20.406 -13.344 1 39.97 7 LYS B N 1
ATOM 2164 C CA . LYS B 1 7 ? 4.672 19.938 -13.516 1 39.97 7 LYS B CA 1
ATOM 2165 C C . LYS B 1 7 ? 5.07 18.984 -12.391 1 39.97 7 LYS B C 1
ATOM 2167 O O . LYS B 1 7 ? 6.023 18.219 -12.523 1 39.97 7 LYS B O 1
ATOM 2172 N N . TYR B 1 8 ? 4.383 19.062 -11.305 1 39 8 TYR B N 1
ATOM 2173 C CA . TYR B 1 8 ? 4.75 18.25 -10.156 1 39 8 TYR B CA 1
ATOM 2174 C C . TYR B 1 8 ? 4.188 16.844 -10.281 1 39 8 TYR B C 1
ATOM 2176 O O . TYR B 1 8 ? 4.504 15.969 -9.477 1 39 8 TYR B O 1
ATOM 2184 N N . SER B 1 9 ? 3.301 16.641 -11.227 1 36.78 9 SER B N 1
ATOM 2185 C CA . SER B 1 9 ? 2.729 15.305 -11.359 1 36.78 9 SER B CA 1
ATOM 2186 C C . SER B 1 9 ? 3.664 14.383 -12.133 1 36.78 9 SER B C 1
ATOM 2188 O O . SER B 1 9 ? 3.385 13.188 -12.273 1 36.78 9 SER B O 1
ATOM 2190 N N . ASP B 1 10 ? 4.516 14.93 -12.984 1 36.62 10 ASP B N 1
ATOM 2191 C CA . ASP B 1 10 ? 5.5 14.094 -13.672 1 36.62 10 ASP B CA 1
ATOM 2192 C C . ASP B 1 10 ? 6.492 13.484 -12.688 1 36.62 10 ASP B C 1
ATOM 2194 O O . ASP B 1 10 ? 7.219 14.211 -12 1 36.62 10 ASP B O 1
ATOM 2198 N N . PRO B 1 11 ? 6.285 12.32 -12.312 1 40.34 11 PRO B N 1
ATOM 2199 C CA . PRO B 1 11 ? 7.281 11.766 -11.398 1 40.34 11 PRO B CA 1
ATOM 2200 C C . PRO B 1 11 ? 8.703 12.195 -11.742 1 40.34 11 PRO B C 1
ATOM 2202 O O . PRO B 1 11 ? 9.547 12.32 -10.852 1 40.34 11 PRO B O 1
ATOM 2205 N N . ASN B 1 12 ? 8.922 12.328 -13.016 1 37.16 12 ASN B N 1
ATOM 2206 C CA . ASN B 1 12 ? 10.211 12.836 -13.477 1 37.16 12 ASN B CA 1
ATOM 2207 C C . ASN B 1 12 ? 10.328 14.344 -13.266 1 37.16 12 ASN B C 1
ATOM 2209 O O . ASN B 1 12 ? 11.406 14.922 -13.438 1 37.16 12 ASN B O 1
ATOM 2213 N N . TYR B 1 13 ? 9.297 14.93 -13.438 1 38.44 13 TYR B N 1
ATOM 2214 C CA . TYR B 1 13 ? 9.391 16.375 -13.281 1 38.44 13 TYR B CA 1
ATOM 2215 C C . TYR B 1 13 ? 9.844 16.75 -11.875 1 38.44 13 TYR B C 1
ATOM 2217 O O . TYR B 1 13 ? 10.055 17.922 -11.57 1 38.44 13 TYR B O 1
ATOM 2225 N N . PHE B 1 14 ? 9.273 16 -10.875 1 39 14 PHE B N 1
ATOM 2226 C CA . PHE B 1 14 ? 10.008 16.359 -9.656 1 39 14 PHE B CA 1
ATOM 2227 C C . PHE B 1 14 ? 11.508 16.266 -9.891 1 39 14 PHE B C 1
ATOM 2229 O O . PHE B 1 14 ? 12.188 15.414 -9.305 1 39 14 PHE B O 1
ATOM 2236 N N . LYS B 1 15 ? 11.766 16.062 -11.094 1 37.84 15 LYS B N 1
ATOM 2237 C CA . LYS B 1 15 ? 13.172 16.469 -11.078 1 37.84 15 LYS B CA 1
ATOM 2238 C C . LYS B 1 15 ? 13.367 17.75 -10.289 1 37.84 15 LYS B C 1
ATOM 2240 O O . LYS B 1 15 ? 13.328 18.844 -10.859 1 37.84 15 LYS B O 1
ATOM 2245 N N . VAL B 1 16 ? 12.492 17.703 -9.141 1 43.41 16 VAL B N 1
ATOM 2246 C CA . VAL B 1 16 ? 12.727 18.688 -8.102 1 43.41 16 VAL B CA 1
ATOM 2247 C C . VAL B 1 16 ? 14.195 19.125 -8.133 1 43.41 16 VAL B C 1
ATOM 2249 O O . VAL B 1 16 ? 15.094 18.281 -8.242 1 43.41 16 VAL B O 1
ATOM 2252 N N . SER B 1 17 ? 14.359 20.219 -8.516 1 48.31 17 SER B N 1
ATOM 2253 C CA . SER B 1 17 ? 15.695 20.719 -8.219 1 48.31 17 SER B CA 1
ATOM 2254 C C . SER B 1 17 ? 16.25 20.078 -6.957 1 48.31 17 SER B C 1
ATOM 2256 O O . SER B 1 17 ? 15.5 19.688 -6.066 1 48.31 17 SER B O 1
ATOM 2258 N N . LEU B 1 18 ? 17.281 19.406 -7.07 1 55.28 18 LEU B N 1
ATOM 2259 C CA . LEU B 1 18 ? 18.094 18.828 -6.012 1 55.28 18 LEU B CA 1
ATOM 2260 C C . LEU B 1 18 ? 17.891 19.562 -4.695 1 55.28 18 LEU B C 1
ATOM 2262 O O . LEU B 1 18 ? 18.266 19.062 -3.631 1 55.28 18 LEU B O 1
ATOM 2266 N N . LYS B 1 19 ? 16.953 20.75 -4.707 1 68.12 19 LYS B N 1
ATOM 2267 C CA . LYS B 1 19 ? 16.844 21.547 -3.482 1 68.12 19 LYS B CA 1
ATOM 2268 C C . LYS B 1 19 ? 15.438 21.469 -2.906 1 68.12 19 LYS B C 1
ATOM 2270 O O . LYS B 1 19 ? 15.188 21.938 -1.791 1 68.12 19 LYS B O 1
ATOM 2275 N N . THR B 1 20 ? 14.609 20.656 -3.553 1 86.5 20 THR B N 1
ATOM 2276 C CA . THR B 1 20 ? 13.227 20.656 -3.084 1 86.5 20 THR B CA 1
ATOM 2277 C C . THR B 1 20 ? 12.984 19.531 -2.086 1 86.5 20 THR B C 1
ATOM 2279 O O . THR B 1 20 ? 13.391 18.391 -2.32 1 86.5 20 THR B O 1
ATOM 2282 N N . PRO B 1 21 ? 12.305 19.891 -0.975 1 93.5 21 PRO B N 1
ATOM 2283 C CA . PRO B 1 21 ? 12 18.844 0.007 1 93.5 21 PRO B CA 1
ATOM 2284 C C . PRO B 1 21 ? 11.039 17.797 -0.532 1 93.5 21 PRO B C 1
ATOM 2286 O O . PRO B 1 21 ? 10.234 18.078 -1.421 1 93.5 21 PRO B O 1
ATOM 2289 N N . MET B 1 22 ? 11.133 16.625 -0.063 1 94.5 22 MET B N 1
ATOM 2290 C CA . MET B 1 22 ? 10.172 15.57 -0.373 1 94.5 22 MET B CA 1
ATOM 2291 C C . MET B 1 22 ? 8.922 15.695 0.486 1 94.5 22 MET B C 1
ATOM 2293 O O . MET B 1 22 ? 8.992 15.617 1.714 1 94.5 22 MET B O 1
ATOM 2297 N N . ALA B 1 23 ? 7.816 15.891 -0.168 1 97.69 23 ALA B N 1
ATOM 2298 C CA . ALA B 1 23 ? 6.559 16 0.563 1 97.69 23 ALA B CA 1
ATOM 2299 C C . ALA B 1 23 ? 5.766 14.695 0.489 1 97.69 23 ALA B C 1
ATOM 2301 O O . ALA B 1 23 ? 5.48 14.203 -0.602 1 97.69 23 ALA B O 1
ATOM 2302 N N . ILE B 1 24 ? 5.387 14.156 1.649 1 98.44 24 ILE B N 1
ATOM 2303 C CA . ILE B 1 24 ? 4.641 12.906 1.739 1 98.44 24 ILE B CA 1
ATOM 2304 C C . ILE B 1 24 ? 3.355 13.125 2.531 1 98.44 24 ILE B C 1
ATOM 2306 O O . ILE B 1 24 ? 3.395 13.586 3.674 1 98.44 24 ILE B O 1
ATOM 2310 N N . ALA B 1 25 ? 2.252 12.812 1.914 1 98.81 25 ALA B N 1
ATOM 2311 C CA . ALA B 1 25 ? 0.975 12.844 2.623 1 98.81 25 ALA B CA 1
ATOM 2312 C C . ALA B 1 25 ? 0.625 11.461 3.182 1 98.81 25 ALA B C 1
ATOM 2314 O O . ALA B 1 25 ? 0.723 10.461 2.475 1 98.81 25 ALA B O 1
ATOM 2315 N N . ILE B 1 26 ? 0.24 11.406 4.43 1 98.75 26 ILE B N 1
ATOM 2316 C CA . ILE B 1 26 ? -0.182 10.172 5.082 1 98.75 26 ILE B CA 1
ATOM 2317 C C . ILE B 1 26 ? -1.588 10.344 5.652 1 98.75 26 ILE B C 1
ATOM 2319 O O . ILE B 1 26 ? -1.773 11 6.676 1 98.75 26 ILE B O 1
ATOM 2323 N N . ALA B 1 27 ? -2.525 9.75 4.969 1 98.81 27 ALA B N 1
ATOM 2324 C CA . ALA B 1 27 ? -3.926 9.859 5.371 1 98.81 27 ALA B CA 1
ATOM 2325 C C . ALA B 1 27 ? -4.414 8.555 6 1 98.81 27 ALA B C 1
ATOM 2327 O O . ALA B 1 27 ? -3.701 7.547 5.988 1 98.81 27 ALA B O 1
ATOM 2328 N N . GLY B 1 28 ? -5.57 8.516 6.562 1 98.44 28 GLY B N 1
ATOM 2329 C CA . GLY B 1 28 ? -6.234 7.391 7.203 1 98.44 28 GLY B CA 1
ATOM 2330 C C . GLY B 1 28 ? -7.344 7.812 8.148 1 98.44 28 GLY B C 1
ATOM 2331 O O . GLY B 1 28 ? -7.434 8.984 8.531 1 98.44 28 GLY B O 1
ATOM 2332 N N . GLY B 1 29 ? -8.133 6.883 8.5 1 97.94 29 GLY B N 1
ATOM 2333 C CA . GLY B 1 29 ? -9.211 7.184 9.422 1 97.94 29 GLY B CA 1
ATOM 2334 C C . GLY B 1 29 ? -8.719 7.602 10.797 1 97.94 29 GLY B C 1
ATOM 2335 O O . GLY B 1 29 ? -7.547 7.398 11.133 1 97.94 29 GLY B O 1
ATOM 2336 N N . ALA B 1 30 ? -9.648 8.289 11.523 1 96.25 30 ALA B N 1
ATOM 2337 C CA . ALA B 1 30 ? -9.344 8.562 12.922 1 96.25 30 ALA B CA 1
ATOM 2338 C C . ALA B 1 30 ? -8.961 7.285 13.664 1 96.25 30 ALA B C 1
ATOM 2340 O O . ALA B 1 30 ? -9.578 6.238 13.469 1 96.25 30 ALA B O 1
ATOM 2341 N N . ASP B 1 31 ? -7.875 7.348 14.406 1 96.38 31 ASP B N 1
ATOM 2342 C CA . ASP B 1 31 ? -7.41 6.258 15.258 1 96.38 31 ASP B CA 1
ATOM 2343 C C . ASP B 1 31 ? -6.883 5.094 14.43 1 96.38 31 ASP B C 1
ATOM 2345 O O . ASP B 1 31 ? -6.887 3.945 14.875 1 96.38 31 ASP B O 1
ATOM 2349 N N . SER B 1 32 ? -6.484 5.379 13.141 1 97.19 32 SER B N 1
ATOM 2350 C CA . SER B 1 32 ? -5.973 4.34 12.258 1 97.19 32 SER B CA 1
ATOM 2351 C C . SER B 1 32 ? -4.508 4.035 12.547 1 97.19 32 SER B C 1
ATOM 2353 O O . SER B 1 32 ? -3.977 3.021 12.086 1 97.19 32 SER B O 1
ATOM 2355 N N . GLY B 1 33 ? -3.838 4.875 13.234 1 95.5 33 GLY B N 1
ATOM 2356 C CA . GLY B 1 33 ? -2.42 4.688 13.5 1 95.5 33 GLY B CA 1
ATOM 2357 C C . GLY B 1 33 ? -1.529 5.562 12.641 1 95.5 33 GLY B C 1
ATOM 2358 O O . GLY B 1 33 ? -0.303 5.445 12.688 1 95.5 33 GLY B O 1
ATOM 2359 N N . LYS B 1 34 ? -2.111 6.453 11.859 1 96.12 34 LYS B N 1
ATOM 2360 C CA . LYS B 1 34 ? -1.333 7.289 10.945 1 96.12 34 LYS B CA 1
ATOM 2361 C C . LYS B 1 34 ? -0.346 8.164 11.719 1 96.12 34 LYS B C 1
ATOM 2363 O O . LYS B 1 34 ? 0.8 8.336 11.297 1 96.12 34 LYS B O 1
ATOM 2368 N N . LYS B 1 35 ? -0.766 8.742 12.914 1 94.88 35 LYS B N 1
ATOM 2369 C CA . LYS B 1 35 ? 0.132 9.547 13.742 1 94.88 35 LYS B CA 1
ATOM 2370 C C . LYS B 1 35 ? 1.315 8.719 14.234 1 94.88 35 LYS B C 1
ATOM 2372 O O . LYS B 1 35 ? 2.469 9.125 14.086 1 94.88 35 LYS B O 1
ATOM 2377 N N . ALA B 1 36 ? 1.012 7.574 14.805 1 95.19 36 ALA B N 1
ATOM 2378 C CA . ALA B 1 36 ? 2.055 6.68 15.305 1 95.19 36 ALA B CA 1
ATOM 2379 C C . ALA B 1 36 ? 3.008 6.27 14.188 1 95.19 36 ALA B C 1
ATOM 2381 O O . ALA B 1 36 ? 4.223 6.191 14.391 1 95.19 36 ALA B O 1
ATOM 2382 N N . PHE B 1 37 ? 2.471 5.992 13.07 1 97.44 37 PHE B N 1
ATOM 2383 C CA . PHE B 1 37 ? 3.275 5.617 11.914 1 97.44 37 PHE B CA 1
ATOM 2384 C C . PHE B 1 37 ? 4.242 6.734 11.539 1 97.44 37 PHE B C 1
ATOM 2386 O O . PHE B 1 37 ? 5.434 6.484 11.336 1 97.44 37 PHE B O 1
ATOM 2393 N N . CYS B 1 38 ? 3.754 7.973 11.484 1 97.12 38 CYS B N 1
ATOM 2394 C CA . CYS B 1 38 ? 4.578 9.125 11.141 1 97.12 38 CYS B CA 1
ATOM 2395 C C . CYS B 1 38 ? 5.668 9.344 12.18 1 97.12 38 CYS B C 1
ATOM 2397 O O . CYS B 1 38 ? 6.809 9.656 11.836 1 97.12 38 CYS B O 1
ATOM 2399 N N . ASP B 1 39 ? 5.328 9.18 13.438 1 96.44 39 ASP B N 1
ATOM 2400 C CA . ASP B 1 39 ? 6.312 9.328 14.5 1 96.44 39 ASP B CA 1
ATOM 2401 C C . ASP B 1 39 ? 7.422 8.289 14.375 1 96.44 39 ASP B C 1
ATOM 2403 O O . ASP B 1 39 ? 8.602 8.617 14.5 1 96.44 39 ASP B O 1
ATOM 2407 N N . ALA B 1 40 ? 7.012 7.066 14.117 1 95.88 40 ALA B N 1
ATOM 2408 C CA . ALA B 1 40 ? 7.977 5.984 13.945 1 95.88 40 ALA B CA 1
ATOM 2409 C C . ALA B 1 40 ? 8.875 6.234 12.734 1 95.88 40 ALA B C 1
ATOM 2411 O O . ALA B 1 40 ? 10.086 6.031 12.797 1 95.88 40 ALA B O 1
ATOM 2412 N N . LEU B 1 41 ? 8.25 6.652 11.656 1 96.06 41 LEU B N 1
ATOM 2413 C CA . LEU B 1 41 ? 8.992 6.965 10.445 1 96.06 41 LEU B CA 1
ATOM 2414 C C . LEU B 1 41 ? 10.016 8.07 10.703 1 96.06 41 LEU B C 1
ATOM 2416 O O . LEU B 1 41 ? 11.188 7.938 10.336 1 96.06 41 LEU B O 1
ATOM 2420 N N . THR B 1 42 ? 9.609 9.141 11.359 1 95 42 THR B N 1
ATOM 2421 C CA . THR B 1 42 ? 10.469 10.273 11.688 1 95 42 THR B CA 1
ATOM 2422 C C . THR B 1 42 ? 11.641 9.82 12.555 1 95 42 THR B C 1
ATOM 2424 O O . THR B 1 42 ? 12.789 10.188 12.297 1 95 42 THR B O 1
ATOM 2427 N N . ALA B 1 43 ? 11.344 9.031 13.523 1 93.94 43 ALA B N 1
ATOM 2428 C CA . ALA B 1 43 ? 12.375 8.531 14.438 1 93.94 43 ALA B CA 1
ATOM 2429 C C . ALA B 1 43 ? 13.414 7.707 13.688 1 93.94 43 ALA B C 1
ATOM 2431 O O . ALA B 1 43 ? 14.617 7.852 13.922 1 93.94 43 ALA B O 1
ATOM 2432 N N . LYS B 1 44 ? 12.953 6.902 12.789 1 92.62 44 LYS B N 1
ATOM 2433 C CA . LYS B 1 44 ? 13.859 6.047 12.023 1 92.62 44 LYS B CA 1
ATOM 2434 C C . LYS B 1 44 ? 14.766 6.875 11.117 1 92.62 44 LYS B C 1
ATOM 2436 O O . LYS B 1 44 ? 15.969 6.621 11.023 1 92.62 44 LYS B O 1
ATOM 2441 N N . ILE B 1 45 ? 14.195 7.797 10.461 1 92.38 45 ILE B N 1
ATOM 2442 C CA . ILE B 1 45 ? 14.953 8.648 9.547 1 92.38 45 ILE B CA 1
ATOM 2443 C C . ILE B 1 45 ? 16 9.438 10.336 1 92.38 45 ILE B C 1
ATOM 2445 O O . ILE B 1 45 ? 17.156 9.539 9.906 1 92.38 45 ILE B O 1
ATOM 2449 N N . ASN B 1 46 ? 15.633 9.961 11.5 1 89.25 46 ASN B N 1
ATOM 2450 C CA . ASN B 1 46 ? 16.5 10.812 12.305 1 89.25 46 ASN B CA 1
ATOM 2451 C C . ASN B 1 46 ? 17.656 10.008 12.922 1 89.25 46 ASN B C 1
ATOM 2453 O O . ASN B 1 46 ? 18.703 10.57 13.25 1 89.25 46 ASN B O 1
ATOM 2457 N N . LYS B 1 47 ? 17.422 8.82 13.086 1 87.31 47 LYS B N 1
ATOM 2458 C CA . LYS B 1 47 ? 18.469 7.969 13.641 1 87.31 47 LYS B CA 1
ATOM 2459 C C . LYS B 1 47 ? 19.672 7.895 12.703 1 87.31 47 LYS B C 1
ATOM 2461 O O . LYS B 1 47 ? 20.812 7.902 13.148 1 87.31 47 LYS B O 1
ATOM 2466 N N . LYS B 1 48 ? 19.422 7.918 11.43 1 82.75 48 LYS B N 1
ATOM 2467 C CA . LYS B 1 48 ? 20.5 7.738 10.453 1 82.75 48 LYS B CA 1
ATOM 2468 C C . LYS B 1 48 ? 20.938 9.078 9.883 1 82.75 48 LYS B C 1
ATOM 2470 O O . LYS B 1 48 ? 22.125 9.266 9.586 1 82.75 48 LYS B O 1
ATOM 2475 N N . TYR B 1 49 ? 19.828 9.875 9.758 1 78.56 49 TYR B N 1
ATOM 2476 C CA . TYR B 1 49 ? 20.125 11.148 9.109 1 78.56 49 TYR B CA 1
ATOM 2477 C C . TYR B 1 49 ? 19.844 12.32 10.039 1 78.56 49 TYR B C 1
ATOM 2479 O O . TYR B 1 49 ? 18.875 12.289 10.797 1 78.56 49 TYR B O 1
ATOM 2487 N N . HIS B 1 50 ? 20.844 13.039 10.328 1 78.44 50 HIS B N 1
ATOM 2488 C CA . HIS B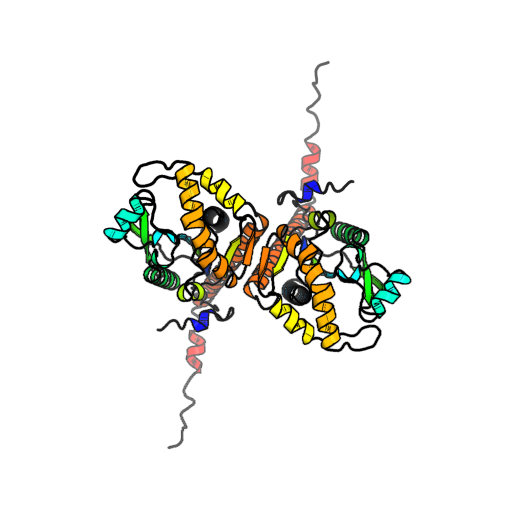 1 50 ? 20.5 14.281 11.023 1 78.44 50 HIS B CA 1
ATOM 2489 C C . HIS B 1 50 ? 19.656 15.195 10.141 1 78.44 50 HIS B C 1
ATOM 2491 O O . HIS B 1 50 ? 19.969 16.375 9.992 1 78.44 50 HIS B O 1
ATOM 2497 N N . ALA B 1 51 ? 18.703 14.453 9.43 1 71.69 51 ALA B N 1
ATOM 2498 C CA . ALA B 1 51 ? 17.844 15.18 8.5 1 71.69 51 ALA B CA 1
ATOM 2499 C C . ALA B 1 51 ? 16.812 16.031 9.242 1 71.69 51 ALA B C 1
ATOM 2501 O O . ALA B 1 51 ? 16.359 15.648 10.328 1 71.69 51 ALA B O 1
ATOM 2502 N N . ARG B 1 52 ? 16.547 17.094 8.609 1 83.81 52 ARG B N 1
ATOM 2503 C CA . ARG B 1 52 ? 15.453 17.906 9.141 1 83.81 52 ARG B CA 1
ATOM 2504 C C . ARG B 1 52 ? 14.109 17.484 8.547 1 83.81 52 ARG B C 1
ATOM 2506 O O . ARG B 1 52 ? 13.875 17.641 7.348 1 83.81 52 ARG B O 1
ATOM 2513 N N . VAL B 1 53 ? 13.344 16.75 9.375 1 92.56 53 VAL B N 1
ATOM 2514 C CA . VAL B 1 53 ? 12.008 16.297 8.984 1 92.56 53 VAL B CA 1
ATOM 2515 C C . VAL B 1 53 ? 10.953 17.188 9.648 1 92.56 53 VAL B C 1
ATOM 2517 O O . VAL B 1 53 ? 10.945 17.344 10.867 1 92.56 53 VAL B O 1
ATOM 2520 N N . ALA B 1 54 ? 10.125 17.797 8.812 1 94.81 54 ALA B N 1
ATOM 2521 C CA . ALA B 1 54 ? 8.977 18.516 9.344 1 94.81 54 ALA B CA 1
ATOM 2522 C C . ALA B 1 54 ? 7.742 17.609 9.391 1 94.81 54 ALA B C 1
ATOM 2524 O O . ALA B 1 54 ? 7.383 16.984 8.391 1 94.81 54 ALA B O 1
ATOM 2525 N N . LEU B 1 55 ? 7.191 17.5 10.547 1 96.31 55 LEU B N 1
ATOM 2526 C CA . LEU B 1 55 ? 5.926 16.797 10.719 1 96.31 55 LEU B CA 1
ATOM 2527 C C . LEU B 1 55 ? 4.777 17.766 10.922 1 96.31 55 LEU B C 1
ATOM 2529 O O . LEU B 1 55 ? 4.723 18.453 11.945 1 96.31 55 LEU B O 1
ATOM 2533 N N . ILE B 1 56 ? 3.887 17.859 9.938 1 97.56 56 ILE B N 1
ATOM 2534 C CA . ILE B 1 56 ? 2.711 18.719 9.969 1 97.56 56 ILE B CA 1
ATOM 2535 C C . ILE B 1 56 ? 1.456 17.875 10.172 1 97.56 56 ILE B C 1
ATOM 2537 O O . ILE B 1 56 ? 1.266 16.859 9.5 1 97.56 56 ILE B O 1
ATOM 2541 N N . ARG B 1 57 ? 0.661 18.297 11.062 1 97.75 57 ARG B N 1
ATOM 2542 C CA . ARG B 1 57 ? -0.592 17.609 11.328 1 97.75 57 ARG B CA 1
ATOM 2543 C C . ARG B 1 57 ? -1.787 18.422 10.844 1 97.75 57 ARG B C 1
ATOM 2545 O O . ARG B 1 57 ? -1.886 19.609 11.133 1 97.75 57 ARG B O 1
ATOM 2552 N N . LEU B 1 58 ? -2.695 17.781 10.141 1 98.38 58 LEU B N 1
ATOM 2553 C CA . LEU B 1 58 ? -3.885 18.453 9.633 1 98.38 58 LEU B CA 1
ATOM 2554 C C . LEU B 1 58 ? -4.633 19.156 10.758 1 98.38 58 LEU B C 1
ATOM 2556 O O . LEU B 1 58 ? -5.207 20.219 10.547 1 98.38 58 LEU B O 1
ATOM 2560 N N . THR B 1 59 ? -4.594 18.594 11.953 1 96.5 59 THR B N 1
ATOM 2561 C CA . THR B 1 59 ? -5.363 19.109 13.078 1 96.5 59 THR B CA 1
ATOM 2562 C C . THR B 1 59 ? -4.852 20.5 13.484 1 96.5 59 THR B C 1
ATOM 2564 O O . THR B 1 59 ? -5.559 21.25 14.164 1 96.5 59 THR B O 1
ATOM 2567 N N . GLN B 1 60 ? -3.637 20.844 13.125 1 97.31 60 GLN B N 1
ATOM 2568 C CA . GLN B 1 60 ? -3.107 22.172 13.398 1 97.31 60 GLN B CA 1
ATOM 2569 C C . GLN B 1 60 ? -3.803 23.234 12.547 1 97.31 60 GLN B C 1
ATOM 2571 O O . GLN B 1 60 ? -3.688 24.438 12.812 1 97.31 60 GLN B O 1
ATOM 2576 N N . PHE B 1 61 ? -4.582 22.781 11.625 1 98.06 61 PHE B N 1
ATOM 2577 C CA . PHE B 1 61 ? -5.145 23.703 10.648 1 98.06 61 PHE B CA 1
ATOM 2578 C C . PHE B 1 61 ? -6.668 23.703 10.719 1 98.06 61 PHE B C 1
ATOM 2580 O O . PHE B 1 61 ? -7.34 24.016 9.734 1 98.06 61 PHE B O 1
ATOM 2587 N N . TYR B 1 62 ? -7.184 23.297 11.805 1 97.38 62 TYR B N 1
ATOM 2588 C CA . TYR B 1 62 ? -8.602 23.562 12.031 1 97.38 62 TYR B CA 1
ATOM 2589 C C . TYR B 1 62 ? -8.914 25.047 11.883 1 97.38 62 TYR B C 1
ATOM 2591 O O . TYR B 1 62 ? -8.133 25.891 12.305 1 97.38 62 TYR B O 1
ATOM 2599 N N . ARG B 1 63 ? -10.055 25.266 11.367 1 95.12 63 ARG B N 1
ATOM 2600 C CA . ARG B 1 63 ? -10.531 26.656 11.414 1 95.12 63 ARG B CA 1
ATOM 2601 C C . ARG B 1 63 ? -10.992 27.031 12.82 1 95.12 63 ARG B C 1
ATOM 2603 O O . ARG B 1 63 ? -11.383 26.156 13.602 1 95.12 63 ARG B O 1
ATOM 2610 N N . GLU B 1 64 ? -10.891 28.328 13.031 1 93.75 64 GLU B N 1
ATOM 2611 C CA . GLU B 1 64 ? -11.539 28.781 14.25 1 93.75 64 GLU B CA 1
ATOM 2612 C C . GLU B 1 64 ? -13.055 28.656 14.156 1 93.75 64 GLU B C 1
ATOM 2614 O O . GLU B 1 64 ? -13.648 28.938 13.117 1 93.75 64 GLU B O 1
ATOM 2619 N N . LEU B 1 65 ? -13.57 28.219 15.258 1 94.44 65 LEU B N 1
ATOM 2620 C CA . LEU B 1 65 ? -15.016 28.031 15.273 1 94.44 65 LEU B CA 1
ATOM 2621 C C . LEU B 1 65 ? -15.734 29.359 15.406 1 94.44 65 LEU B C 1
ATOM 2623 O O . LEU B 1 65 ? -15.281 30.25 16.125 1 94.44 65 LEU B O 1
ATOM 2627 N N . THR B 1 66 ? -16.859 29.484 14.648 1 95.88 66 THR B N 1
ATOM 2628 C CA . THR B 1 66 ? -17.766 30.578 14.93 1 95.88 66 THR B CA 1
ATOM 2629 C C . THR B 1 66 ? -18.422 30.406 16.297 1 95.88 66 THR B C 1
ATOM 2631 O O . THR B 1 66 ? -18.344 29.328 16.891 1 95.88 66 THR B O 1
ATOM 2634 N N . ALA B 1 67 ? -19.078 31.469 16.75 1 95.5 67 ALA B N 1
ATOM 2635 C CA . ALA B 1 67 ? -19.781 31.391 18.031 1 95.5 67 ALA B CA 1
ATOM 2636 C C . ALA B 1 67 ? -20.812 30.266 18.016 1 95.5 67 ALA B C 1
ATOM 2638 O O . ALA B 1 67 ? -20.938 29.516 18.984 1 95.5 67 ALA B O 1
ATOM 2639 N N . GLU B 1 68 ? -21.469 30.156 16.922 1 96.38 68 GLU B N 1
ATOM 2640 C CA . GLU B 1 68 ? -22.484 29.125 16.781 1 96.38 68 GLU B CA 1
ATOM 2641 C C . GLU B 1 68 ? -21.875 27.734 16.766 1 96.38 68 GLU B C 1
ATOM 2643 O O . GLU B 1 68 ? -22.375 26.812 17.406 1 96.38 68 GLU B O 1
ATOM 2648 N N . GLU B 1 69 ? -20.828 27.562 16.047 1 95.31 69 GLU B N 1
ATOM 2649 C CA . GLU B 1 69 ? -20.141 26.281 15.969 1 95.31 69 GLU B CA 1
ATOM 2650 C C . GLU B 1 69 ? -19.547 25.891 17.328 1 95.31 69 GLU B C 1
ATOM 2652 O O . GLU B 1 69 ? -19.5 24.703 17.656 1 95.31 69 GLU B O 1
ATOM 2657 N N . ARG B 1 70 ? -19.109 26.844 18.078 1 94.31 70 ARG B N 1
ATOM 2658 C CA . ARG B 1 70 ? -18.562 26.594 19.406 1 94.31 70 ARG B CA 1
ATOM 2659 C C . ARG B 1 70 ? -19.609 25.938 20.312 1 94.31 70 ARG B C 1
ATOM 2661 O O . ARG B 1 70 ? -19.297 24.984 21.016 1 94.31 70 ARG B O 1
ATOM 2668 N N . VAL B 1 71 ? -20.766 26.469 20.234 1 94.5 71 VAL B N 1
ATOM 2669 C CA . VAL B 1 71 ? -21.875 25.906 21.016 1 94.5 71 VAL B CA 1
ATOM 2670 C C . VAL B 1 71 ? -22.094 24.453 20.609 1 94.5 71 VAL B C 1
ATOM 2672 O O . VAL B 1 71 ? -22.219 23.562 21.469 1 94.5 71 VAL B O 1
ATOM 2675 N N . LYS B 1 72 ? -22.094 24.203 19.391 1 94.06 72 LYS B N 1
ATOM 2676 C CA . LYS B 1 72 ? -22.297 22.859 18.875 1 94.06 72 LYS B CA 1
ATOM 2677 C C . LYS B 1 72 ? -21.156 21.938 19.297 1 94.06 72 LYS B C 1
ATOM 2679 O O . LYS B 1 72 ? -21.391 20.781 19.688 1 94.06 72 LYS B O 1
ATOM 2684 N N . TYR B 1 73 ? -20 22.469 19.172 1 92.44 73 TYR B N 1
ATOM 2685 C CA . TYR B 1 73 ? -18.828 21.688 19.547 1 92.44 73 TYR B CA 1
ATOM 2686 C C . TYR B 1 73 ? -18.891 21.281 21.016 1 92.44 73 TYR B C 1
ATOM 2688 O O . TYR B 1 73 ? -18.703 20.109 21.359 1 92.44 73 TYR B O 1
ATOM 2696 N N . GLU B 1 74 ? -19.219 22.188 21.859 1 90 74 GLU B N 1
ATOM 2697 C CA . GLU B 1 74 ? -19.266 21.938 23.297 1 90 74 GLU B CA 1
ATOM 2698 C C . GLU B 1 74 ? -20.375 20.953 23.641 1 90 74 GLU B C 1
ATOM 2700 O O . GLU B 1 74 ? -20.281 20.203 24.625 1 90 74 GLU B O 1
ATOM 2705 N N . ALA B 1 75 ? -21.406 20.891 22.812 1 90.5 75 ALA B N 1
ATOM 2706 C CA . ALA B 1 75 ? -22.516 19.984 23.016 1 90.5 75 ALA B CA 1
ATOM 2707 C C . ALA B 1 75 ? -22.25 18.625 22.391 1 90.5 75 ALA B C 1
ATOM 2709 O O . ALA B 1 75 ? -23.047 17.688 22.516 1 90.5 75 ALA B O 1
ATOM 2710 N N . GLY B 1 76 ? -21.094 18.516 21.719 1 88.88 76 GLY B N 1
ATOM 2711 C CA . GLY B 1 76 ? -20.75 17.266 21.062 1 88.88 76 GLY B CA 1
ATOM 2712 C C . GLY B 1 76 ? -21.406 17.094 19.719 1 88.88 76 GLY B C 1
ATOM 2713 O O . GLY B 1 76 ? -21.578 15.969 19.234 1 88.88 76 GLY B O 1
ATOM 2714 N N . ASN B 1 77 ? -21.781 18.172 19.062 1 92.44 77 ASN B N 1
ATOM 2715 C CA . ASN B 1 77 ? -22.531 18.109 17.812 1 92.44 77 ASN B CA 1
ATOM 2716 C C . ASN B 1 77 ? -21.766 18.766 16.672 1 92.44 77 ASN B C 1
ATOM 2718 O O . ASN B 1 77 ? -22.375 19.266 15.727 1 92.44 77 ASN B O 1
ATOM 2722 N N . PHE B 1 78 ? -20.5 18.828 16.766 1 92.5 78 PHE B N 1
ATOM 2723 C CA . PHE B 1 78 ? -19.656 19.406 15.734 1 92.5 78 PHE B CA 1
ATOM 2724 C C . PHE B 1 78 ? -18.938 18.312 14.961 1 92.5 78 PHE B C 1
ATOM 2726 O O . PHE B 1 78 ? -18.406 17.359 15.555 1 92.5 78 PHE B O 1
ATOM 2733 N N . TYR B 1 79 ? -18.875 18.391 13.594 1 94.75 79 TYR B N 1
ATOM 2734 C CA . TYR B 1 79 ? -18.203 17.438 12.719 1 94.75 79 TYR B CA 1
ATOM 2735 C C . TYR B 1 79 ? -16.75 17.828 12.484 1 94.75 79 TYR B C 1
ATOM 2737 O O . TYR B 1 79 ? -16.438 18.484 11.484 1 94.75 79 TYR B O 1
ATOM 2745 N N . SER B 1 80 ? -15.922 17.328 13.328 1 92.94 80 SER B N 1
ATOM 2746 C CA . SER B 1 80 ? -14.523 17.734 13.312 1 92.94 80 SER B CA 1
ATOM 2747 C C . SER B 1 80 ? -13.789 17.172 12.102 1 92.94 80 SER B C 1
ATOM 2749 O O . SER B 1 80 ? -12.742 17.688 11.703 1 92.94 80 SER B O 1
ATOM 2751 N N . ASP B 1 81 ? -14.336 16.078 11.438 1 96.31 81 ASP B N 1
ATOM 2752 C CA . ASP B 1 81 ? -13.672 15.477 10.289 1 96.31 81 ASP B CA 1
ATOM 2753 C C . ASP B 1 81 ? -14.359 15.875 8.984 1 96.31 81 ASP B C 1
ATOM 2755 O O . ASP B 1 81 ? -14.07 15.312 7.926 1 96.31 81 ASP B O 1
ATOM 2759 N N . HIS B 1 82 ? -15.281 16.875 9.094 1 97.81 82 HIS B N 1
ATOM 2760 C CA . HIS B 1 82 ? -15.82 17.453 7.867 1 97.81 82 HIS B CA 1
ATOM 2761 C C . HIS B 1 82 ? -14.797 18.344 7.176 1 97.81 82 HIS B C 1
ATOM 2763 O O . HIS B 1 82 ? -14.062 19.078 7.84 1 97.81 82 HIS B O 1
ATOM 2769 N N . PRO B 1 83 ? -14.766 18.328 5.824 1 98.31 83 PRO B N 1
ATOM 2770 C CA . PRO B 1 83 ? -13.797 19.156 5.109 1 98.31 83 PRO B CA 1
ATOM 2771 C C . PRO B 1 83 ? -13.898 20.641 5.5 1 98.31 83 PRO B C 1
ATOM 2773 O O . PRO B 1 83 ? -12.883 21.328 5.559 1 98.31 83 PRO B O 1
ATOM 2776 N N . ASN B 1 84 ? -15.062 21.078 5.855 1 97 84 ASN B N 1
ATOM 2777 C CA . ASN B 1 84 ? -15.297 22.484 6.18 1 97 84 ASN B CA 1
ATOM 2778 C C . ASN B 1 84 ? -14.711 22.844 7.539 1 97 84 ASN B C 1
ATOM 2780 O O . ASN B 1 84 ? -14.672 24.016 7.91 1 97 84 ASN B O 1
ATOM 2784 N N . ALA B 1 85 ? -14.289 21.906 8.273 1 97.19 85 ALA B N 1
ATOM 2785 C CA . ALA B 1 85 ? -13.711 22.172 9.594 1 97.19 85 ALA B CA 1
ATOM 2786 C C . ALA B 1 85 ? -12.266 22.641 9.477 1 97.19 85 ALA B C 1
ATOM 2788 O O . ALA B 1 85 ? -11.688 23.156 10.438 1 97.19 85 ALA B O 1
ATOM 2789 N N . PHE B 1 86 ? -11.664 22.547 8.289 1 98.12 86 PHE B N 1
ATOM 2790 C CA . PHE B 1 86 ? -10.234 22.781 8.148 1 98.12 86 PHE B CA 1
ATOM 2791 C C . PHE B 1 86 ? -9.961 23.984 7.258 1 98.12 86 PHE B C 1
ATOM 2793 O O . PHE B 1 86 ? -10.727 24.266 6.332 1 98.12 86 PHE B O 1
ATOM 2800 N N . ASP B 1 87 ? -8.906 24.672 7.555 1 97.75 87 ASP B N 1
ATOM 2801 C CA . ASP B 1 87 ? -8.367 25.734 6.719 1 97.75 87 ASP B CA 1
ATOM 2802 C C . ASP B 1 87 ? -7.363 25.188 5.707 1 97.75 87 ASP B C 1
ATOM 2804 O O . ASP B 1 87 ? -6.156 25.406 5.852 1 97.75 87 ASP B O 1
ATOM 2808 N N . PHE B 1 88 ? -7.824 24.625 4.609 1 98.38 88 PHE B N 1
ATOM 2809 C CA . PHE B 1 88 ? -6.98 23.984 3.609 1 98.38 88 PHE B CA 1
ATOM 2810 C C . PHE B 1 88 ? -6.145 25.016 2.857 1 98.38 88 PHE B C 1
ATOM 2812 O O . PHE B 1 88 ? -5.051 24.703 2.377 1 98.38 88 PHE B O 1
ATOM 2819 N N . GLU B 1 89 ? -6.688 26.203 2.756 1 98.06 89 GLU B N 1
ATOM 2820 C CA . GLU B 1 89 ? -5.91 27.266 2.123 1 98.06 89 GLU B CA 1
ATOM 2821 C C . GLU B 1 89 ? -4.633 27.547 2.906 1 98.06 89 GLU B C 1
ATOM 2823 O O . GLU B 1 89 ? -3.549 27.625 2.326 1 98.06 89 GLU B O 1
ATOM 2828 N N . LEU B 1 90 ? -4.777 27.672 4.172 1 98 90 LEU B N 1
ATOM 2829 C CA . LEU B 1 90 ? -3.613 27.906 5.023 1 98 90 LEU B CA 1
ATOM 2830 C C . LEU B 1 90 ? -2.643 26.734 4.941 1 98 90 LEU B C 1
ATOM 2832 O O . LEU B 1 90 ? -1.428 26.922 4.855 1 98 90 LEU B O 1
ATOM 2836 N N . LEU B 1 91 ? -3.15 25.516 4.965 1 98.56 91 LEU B N 1
ATOM 2837 C CA . LEU B 1 91 ? -2.311 24.328 4.852 1 98.56 91 LEU B CA 1
ATOM 2838 C C . LEU B 1 91 ? -1.538 24.344 3.537 1 98.56 91 LEU B C 1
ATOM 2840 O O . LEU B 1 91 ? -0.323 24.125 3.527 1 98.56 91 LEU B O 1
ATOM 2844 N N . GLY B 1 92 ? -2.256 24.594 2.467 1 98.5 92 GLY B N 1
ATOM 2845 C CA . GLY B 1 92 ? -1.608 24.656 1.167 1 98.5 92 GLY B CA 1
ATOM 2846 C C . GLY B 1 92 ? -0.484 25.672 1.104 1 98.5 92 GLY B C 1
ATOM 2847 O O . GLY B 1 92 ? 0.606 25.375 0.615 1 98.5 92 GLY B O 1
ATOM 2848 N N . ASN B 1 93 ? -0.768 26.812 1.604 1 98.25 93 ASN B N 1
ATOM 2849 C CA . ASN B 1 93 ? 0.238 27.875 1.619 1 98.25 93 ASN B CA 1
ATOM 2850 C C . ASN B 1 93 ? 1.446 27.484 2.467 1 98.25 93 ASN B C 1
ATOM 2852 O O . ASN B 1 93 ? 2.586 27.766 2.092 1 98.25 93 ASN B O 1
ATOM 2856 N N . THR B 1 94 ? 1.182 26.922 3.576 1 98.31 94 THR B N 1
ATOM 2857 C CA . THR B 1 94 ? 2.244 26.453 4.461 1 98.31 94 THR B CA 1
ATOM 2858 C C . THR B 1 94 ? 3.139 25.453 3.742 1 98.31 94 THR B C 1
ATOM 2860 O O . THR B 1 94 ? 4.367 25.562 3.777 1 98.31 94 THR B O 1
ATOM 2863 N N . ILE B 1 95 ? 2.543 24.516 3.039 1 98.12 95 ILE B N 1
ATOM 2864 C CA . ILE B 1 95 ? 3.283 23.469 2.33 1 98.12 95 ILE B CA 1
ATOM 2865 C C . ILE B 1 95 ? 4.105 24.109 1.205 1 98.12 95 ILE B C 1
ATOM 2867 O O . ILE B 1 95 ? 5.281 23.781 1.028 1 98.12 95 ILE B O 1
ATOM 2871 N N . LYS B 1 96 ? 3.502 25 0.533 1 97.69 96 LYS B N 1
ATOM 2872 C CA . LYS B 1 96 ? 4.199 25.656 -0.564 1 97.69 96 LYS B CA 1
ATOM 2873 C C . LYS B 1 96 ? 5.418 26.422 -0.058 1 97.69 96 LYS B C 1
ATOM 2875 O O . LYS B 1 96 ? 6.477 26.406 -0.686 1 97.69 96 LYS B O 1
ATOM 2880 N N . THR B 1 97 ? 5.266 27.109 1.043 1 97.44 97 THR B N 1
ATOM 2881 C CA . THR B 1 97 ? 6.379 27.844 1.63 1 97.44 97 THR B CA 1
ATOM 2882 C C . THR B 1 97 ? 7.496 26.906 2.053 1 97.44 97 THR B C 1
ATOM 2884 O O . THR B 1 97 ? 8.672 27.156 1.794 1 97.44 97 THR B O 1
ATOM 2887 N N . LEU B 1 98 ? 7.156 25.812 2.631 1 96.81 98 LEU B N 1
ATOM 2888 C CA . LEU B 1 98 ? 8.148 24.828 3.023 1 96.81 98 LEU B CA 1
ATOM 2889 C C . LEU B 1 98 ? 8.875 24.266 1.802 1 96.81 98 LEU B C 1
ATOM 2891 O O . LEU B 1 98 ? 10.094 24.094 1.825 1 96.81 98 LEU B O 1
ATOM 2895 N N . LEU B 1 99 ? 8.117 24.016 0.787 1 96.06 99 LEU B N 1
ATOM 2896 C CA . LEU B 1 99 ? 8.68 23.453 -0.437 1 96.06 99 LEU B CA 1
ATOM 2897 C C . LEU B 1 99 ? 9.648 24.438 -1.088 1 96.06 99 LEU B C 1
ATOM 2899 O O . LEU B 1 99 ? 10.578 24.016 -1.786 1 96.06 99 LEU B O 1
ATOM 2903 N N . SER B 1 100 ? 9.453 25.703 -0.811 1 94.56 100 SER B N 1
ATOM 2904 C CA . SER B 1 100 ? 10.312 26.734 -1.384 1 94.56 100 SER B CA 1
ATOM 2905 C C . SER B 1 100 ? 11.578 26.922 -0.551 1 94.56 100 SER B C 1
ATOM 2907 O O . SER B 1 100 ? 12.414 27.781 -0.87 1 94.56 100 SER B O 1
ATOM 2909 N N . GLY B 1 101 ? 11.617 26.25 0.528 1 93.44 101 GLY B N 1
ATOM 2910 C CA . GLY B 1 101 ? 12.828 26.281 1.331 1 93.44 101 GLY B CA 1
ATOM 2911 C C . GLY B 1 101 ? 12.93 27.516 2.209 1 93.44 101 GLY B C 1
ATOM 2912 O O . GLY B 1 101 ? 14.023 28 2.496 1 93.44 101 GLY B O 1
ATOM 2913 N N . LYS B 1 102 ? 11.812 28.062 2.641 1 95.38 102 LYS B N 1
ATOM 2914 C CA . LYS B 1 102 ? 11.773 29.25 3.484 1 95.38 102 LYS B CA 1
ATOM 2915 C C . LYS B 1 102 ? 11.305 28.906 4.895 1 95.38 102 LYS B C 1
ATOM 2917 O O . LYS B 1 102 ? 10.531 27.969 5.086 1 95.38 102 LYS B O 1
ATOM 2922 N N . PRO B 1 103 ? 11.852 29.688 5.844 1 97.38 103 PRO B N 1
ATOM 2923 C CA . PRO B 1 103 ? 11.227 29.531 7.16 1 97.38 103 PRO B CA 1
ATOM 2924 C C . PRO B 1 103 ? 9.711 29.703 7.121 1 97.38 103 PRO B C 1
ATOM 2926 O O . PRO B 1 103 ? 9.203 30.609 6.449 1 97.38 103 PRO B O 1
ATOM 2929 N N . THR B 1 104 ? 9.047 28.859 7.762 1 98.12 104 THR B N 1
ATOM 2930 C CA . THR B 1 104 ? 7.598 28.797 7.602 1 98.12 104 THR B CA 1
ATOM 2931 C C . THR B 1 104 ? 6.906 28.828 8.961 1 98.12 104 THR B C 1
ATOM 2933 O O . THR B 1 104 ? 7.23 28.031 9.844 1 98.12 104 THR B O 1
ATOM 2936 N N . THR B 1 105 ? 5.977 29.719 9.109 1 98.06 105 THR B N 1
ATOM 2937 C CA . THR B 1 105 ? 5.168 29.797 10.32 1 98.06 105 THR B CA 1
ATOM 2938 C C . THR B 1 105 ? 4.035 28.766 10.273 1 98.06 105 THR B C 1
ATOM 2940 O O . THR B 1 105 ? 3.287 28.719 9.297 1 98.06 105 THR B O 1
ATOM 2943 N N . VAL B 1 106 ? 3.908 27.969 11.312 1 98.06 106 VAL B N 1
ATOM 2944 C CA . VAL B 1 106 ? 2.896 26.922 11.406 1 98.06 106 VAL B CA 1
ATOM 2945 C C . VAL B 1 106 ? 2.062 27.109 12.672 1 98.06 106 VAL B C 1
ATOM 2947 O O . VAL B 1 106 ? 2.607 27.359 13.75 1 98.06 106 VAL B O 1
ATOM 2950 N N . PRO B 1 107 ? 0.788 27.016 12.516 1 97.31 107 PRO B N 1
ATOM 2951 C CA . PRO B 1 107 ? -0.039 27.188 13.711 1 97.31 107 PRO B CA 1
ATOM 2952 C C . PRO B 1 107 ? 0.102 26.047 14.703 1 97.31 107 PRO B C 1
ATOM 2954 O O . PRO B 1 107 ? 0.405 24.906 14.305 1 97.31 107 PRO B O 1
ATOM 2957 N N . GLU B 1 108 ? -0.099 26.359 15.891 1 95.81 108 GLU B N 1
ATOM 2958 C CA . GLU B 1 108 ? -0.228 25.375 16.969 1 95.81 108 GLU B CA 1
ATOM 2959 C C . GLU B 1 108 ? -1.683 25.219 17.391 1 95.81 108 GLU B C 1
ATOM 2961 O O . GLU B 1 108 ? -2.432 26.188 17.438 1 95.81 108 GLU B O 1
ATOM 2966 N N . TRP B 1 109 ? -2.021 24 17.688 1 92.88 109 TRP B N 1
ATOM 2967 C CA . TRP B 1 109 ? -3.414 23.734 18.016 1 92.88 109 TRP B CA 1
ATOM 2968 C C . TRP B 1 109 ? -3.535 23.219 19.453 1 92.88 109 TRP B C 1
ATOM 2970 O O . TRP B 1 109 ? -2.77 22.344 19.875 1 92.88 109 TRP B O 1
ATOM 2980 N N . ASP B 1 110 ? -4.512 23.719 20.125 1 88.69 110 ASP B N 1
ATOM 2981 C CA . ASP B 1 110 ? -4.891 23.219 21.453 1 88.69 110 ASP B CA 1
ATOM 2982 C C . ASP B 1 110 ? -6.043 22.234 21.344 1 88.69 110 ASP B C 1
ATOM 2984 O O . ASP B 1 110 ? -7.207 22.625 21.25 1 88.69 110 ASP B O 1
ATOM 2988 N N . SER B 1 111 ? -5.754 21.016 21.484 1 85.44 111 SER B N 1
ATOM 2989 C CA . SER B 1 111 ? -6.754 19.953 21.312 1 85.44 111 SER B CA 1
ATOM 2990 C C . SER B 1 111 ? -7.766 19.969 22.453 1 85.44 111 SER B C 1
ATOM 2992 O O . SER B 1 111 ? -8.914 19.562 22.266 1 85.44 111 SER B O 1
ATOM 2994 N N . SER B 1 112 ? -7.402 20.391 23.609 1 82.38 112 SER B N 1
ATOM 2995 C CA . SER B 1 112 ? -8.297 20.391 24.766 1 82.38 112 SER B CA 1
ATOM 2996 C C . SER B 1 112 ? -9.445 21.375 24.578 1 82.38 112 SER B C 1
ATOM 2998 O O . SER B 1 112 ? -10.586 21.078 24.953 1 82.38 112 SER B O 1
ATOM 3000 N N . ASN B 1 113 ? -9.133 22.516 23.953 1 84.5 113 ASN B N 1
ATOM 3001 C CA . ASN B 1 113 ? -10.156 23.547 23.812 1 84.5 113 ASN B CA 1
ATOM 3002 C C . ASN B 1 113 ? -10.539 23.766 22.344 1 84.5 113 ASN B C 1
ATOM 3004 O O . ASN B 1 113 ? -11.391 24.594 22.031 1 84.5 113 ASN B O 1
ATOM 3008 N N . HIS B 1 114 ? -9.906 22.969 21.484 1 89.62 114 HIS B N 1
ATOM 3009 C CA . HIS B 1 114 ? -10.164 23.094 20.047 1 89.62 114 HIS B CA 1
ATOM 3010 C C . HIS B 1 114 ? -9.984 24.531 19.578 1 89.62 114 HIS B C 1
ATOM 3012 O O . HIS B 1 114 ? -10.891 25.109 18.969 1 89.62 114 HIS B O 1
ATOM 3018 N N . ARG B 1 115 ? -8.789 25.094 19.875 1 90.12 115 ARG B N 1
ATOM 3019 C CA . ARG B 1 115 ? -8.445 26.469 19.5 1 90.12 115 ARG B CA 1
ATOM 3020 C C . ARG B 1 115 ? -6.984 26.562 19.062 1 90.12 115 ARG B C 1
ATOM 3022 O O . ARG B 1 115 ? -6.168 25.719 19.438 1 90.12 115 ARG B O 1
ATOM 3029 N N . ARG B 1 116 ? -6.73 27.547 18.281 1 91.69 116 ARG B N 1
ATOM 3030 C CA . ARG B 1 116 ? -5.336 27.844 17.969 1 91.69 116 ARG B CA 1
ATOM 3031 C C . ARG B 1 116 ? -4.629 28.469 19.172 1 91.69 116 ARG B C 1
ATOM 3033 O O . ARG B 1 116 ? -5.203 29.297 19.875 1 91.69 116 ARG B O 1
ATOM 3040 N N . LYS B 1 117 ? -3.422 27.953 19.609 1 90.94 117 LYS B N 1
ATOM 3041 C CA . LYS B 1 117 ? -2.697 28.469 20.766 1 90.94 117 LYS B CA 1
ATOM 3042 C C . LYS B 1 117 ? -1.356 29.062 20.359 1 90.94 117 LYS B C 1
ATOM 3044 O O . LYS B 1 117 ? -0.385 29.016 21.109 1 90.94 117 LYS B O 1
ATOM 3049 N N . GLY B 1 118 ? -1.224 29.719 19.188 1 93.31 118 GLY B N 1
ATOM 3050 C CA . GLY B 1 118 ? 0.022 30.312 18.734 1 93.31 118 GLY B CA 1
ATOM 3051 C C . GLY B 1 118 ? 0.566 29.672 17.469 1 93.31 118 GLY B C 1
ATOM 3052 O O . GLY B 1 118 ? -0.193 29.109 16.688 1 93.31 118 GLY B O 1
ATOM 3053 N N . SER B 1 119 ? 1.785 30.031 17.234 1 96.88 119 SER B N 1
ATOM 3054 C CA . SER B 1 119 ? 2.477 29.484 16.078 1 96.88 119 SER B CA 1
ATOM 3055 C C . SER B 1 119 ? 3.955 29.25 16.359 1 96.88 119 SER B C 1
ATOM 3057 O O . SER B 1 119 ? 4.465 29.688 17.406 1 96.88 119 SER B O 1
ATOM 3059 N N . TYR B 1 120 ? 4.57 28.453 15.602 1 97 120 TYR B N 1
ATOM 3060 C CA . TYR B 1 120 ? 6.016 28.25 15.625 1 97 120 TYR B CA 1
ATOM 3061 C C . TYR B 1 120 ? 6.586 28.219 14.211 1 97 120 TYR B C 1
ATOM 3063 O O . TYR B 1 120 ? 5.84 28.156 13.234 1 97 120 TYR B O 1
ATOM 3071 N N . VAL B 1 121 ? 7.875 28.344 14.18 1 97.81 121 VAL B N 1
ATOM 3072 C CA . VAL B 1 121 ? 8.523 28.438 12.875 1 97.81 121 VAL B CA 1
ATOM 3073 C C . VAL B 1 121 ? 9.273 27.141 12.578 1 97.81 121 VAL B C 1
ATOM 3075 O O . VAL B 1 121 ? 9.977 26.609 13.438 1 97.81 121 VAL B O 1
ATOM 3078 N N . ILE B 1 122 ? 9.062 26.641 11.367 1 96.81 122 ILE B N 1
ATOM 3079 C CA . ILE B 1 122 ? 9.836 25.516 10.859 1 96.81 122 ILE B CA 1
ATOM 3080 C C . ILE B 1 122 ? 10.898 26.016 9.883 1 96.81 122 ILE B C 1
ATOM 3082 O O . ILE B 1 122 ? 10.57 26.656 8.883 1 96.81 122 ILE B O 1
ATOM 3086 N N . GLU B 1 123 ? 12.094 25.781 10.234 1 96.19 123 GLU B N 1
ATOM 3087 C CA . GLU B 1 123 ? 13.18 26.094 9.312 1 96.19 123 GLU B CA 1
ATOM 3088 C C . GLU B 1 123 ? 13.156 25.172 8.102 1 96.19 123 GLU B C 1
ATOM 3090 O O . GLU B 1 123 ? 12.469 24.141 8.102 1 96.19 123 GLU B O 1
ATOM 3095 N N . PRO B 1 124 ? 13.875 25.531 7.07 1 94.12 124 PRO B N 1
ATOM 3096 C CA . PRO B 1 124 ? 13.906 24.672 5.883 1 94.12 124 PRO B CA 1
ATOM 3097 C C . PRO B 1 124 ? 14.258 23.219 6.215 1 94.12 124 PRO B C 1
ATOM 3099 O O . PRO B 1 124 ? 15.117 22.969 7.066 1 94.12 124 PRO B O 1
ATOM 3102 N N . VAL B 1 125 ? 13.594 22.344 5.523 1 93.94 125 VAL B N 1
ATOM 3103 C CA . VAL B 1 125 ? 13.75 20.938 5.844 1 93.94 125 VAL B CA 1
ATOM 3104 C C . VAL B 1 125 ? 14.016 20.141 4.566 1 93.94 125 VAL B C 1
ATOM 3106 O O . VAL B 1 125 ? 13.906 20.672 3.461 1 93.94 125 VAL B O 1
ATOM 3109 N N . ASP B 1 126 ? 14.344 18.859 4.738 1 92.69 126 ASP B N 1
ATOM 3110 C CA . ASP B 1 126 ? 14.594 17.953 3.617 1 92.69 126 ASP B CA 1
ATOM 3111 C C . ASP B 1 126 ? 13.344 17.141 3.275 1 92.69 126 ASP B C 1
ATOM 3113 O O . ASP B 1 126 ? 13.156 16.75 2.125 1 92.69 126 ASP B O 1
ATOM 3117 N N . VAL B 1 127 ? 12.57 16.906 4.289 1 95.88 127 VAL B N 1
ATOM 3118 C CA . VAL B 1 127 ? 11.391 16.062 4.141 1 95.88 127 VAL B CA 1
ATOM 3119 C C . VAL B 1 127 ? 10.211 16.688 4.883 1 95.88 127 VAL B C 1
ATOM 3121 O O . VAL B 1 127 ? 10.367 17.188 6.004 1 95.88 127 VAL B O 1
ATOM 3124 N N . ILE B 1 128 ? 9.086 16.703 4.23 1 97.44 128 ILE B N 1
ATOM 3125 C CA . ILE B 1 128 ? 7.844 17.172 4.836 1 97.44 128 ILE B CA 1
ATOM 3126 C C . ILE B 1 128 ? 6.848 16.016 4.93 1 97.44 128 ILE B C 1
ATOM 3128 O O . ILE B 1 128 ? 6.441 15.453 3.91 1 97.44 128 ILE B O 1
ATOM 3132 N N . LEU B 1 129 ? 6.5 15.602 6.145 1 98.12 129 LEU B N 1
ATOM 3133 C CA . LEU B 1 129 ? 5.41 14.656 6.379 1 98.12 129 LEU B CA 1
ATOM 3134 C C . LEU B 1 129 ? 4.133 15.391 6.777 1 98.12 129 LEU B C 1
ATOM 3136 O O . LEU B 1 129 ? 4.137 16.172 7.727 1 98.12 129 LEU B O 1
ATOM 3140 N N . ILE B 1 130 ? 3.105 15.195 6.031 1 98.56 130 ILE B N 1
ATOM 3141 C CA . ILE B 1 130 ? 1.799 15.766 6.348 1 98.56 130 ILE B CA 1
ATOM 3142 C C . ILE B 1 130 ? 0.813 14.641 6.672 1 98.56 130 ILE B C 1
ATOM 3144 O O . ILE B 1 130 ? 0.516 13.805 5.816 1 98.56 130 ILE B O 1
ATOM 3148 N N . GLU B 1 131 ? 0.315 14.664 7.863 1 98.38 131 GLU B N 1
ATOM 3149 C CA . GLU B 1 131 ? -0.567 13.57 8.266 1 98.38 131 GLU B CA 1
ATOM 3150 C C . GLU B 1 131 ? -1.939 14.094 8.68 1 98.38 131 GLU B C 1
ATOM 3152 O O . GLU B 1 131 ? -2.045 15.156 9.297 1 98.38 131 GLU B O 1
ATOM 3157 N N . GLY B 1 132 ? -2.934 13.344 8.367 1 98.56 132 GLY B N 1
ATOM 3158 C CA . GLY B 1 132 ? -4.293 13.68 8.758 1 98.56 132 GLY B CA 1
ATOM 3159 C C . GLY B 1 132 ? -5.344 12.883 8.008 1 98.56 132 GLY B C 1
ATOM 3160 O O . GLY B 1 132 ? -5.055 12.289 6.973 1 98.56 132 GLY B O 1
ATOM 3161 N N . THR B 1 133 ? -6.562 12.984 8.508 1 98.62 133 THR B N 1
ATOM 3162 C CA . THR B 1 133 ? -7.668 12.211 7.961 1 98.62 133 THR B CA 1
ATOM 3163 C C . THR B 1 133 ? -7.973 12.641 6.527 1 98.62 133 THR B C 1
ATOM 3165 O O . THR B 1 133 ? -8.281 11.812 5.672 1 98.62 133 THR B O 1
ATOM 3168 N N . LEU B 1 134 ? -7.824 13.922 6.211 1 98.81 134 LEU B N 1
ATOM 3169 C CA . LEU B 1 134 ? -8.359 14.453 4.961 1 98.81 134 LEU B CA 1
ATOM 3170 C C . LEU B 1 134 ? -7.25 15.07 4.113 1 98.81 134 LEU B C 1
ATOM 3172 O O . LEU B 1 134 ? -7.516 15.922 3.268 1 98.81 134 LEU B O 1
ATOM 3176 N N . VAL B 1 135 ? -6.004 14.609 4.336 1 98.81 135 VAL B N 1
ATOM 3177 C CA . VAL B 1 135 ? -4.902 15.25 3.621 1 98.81 135 VAL B CA 1
ATOM 3178 C C . VAL B 1 135 ? -4.902 14.805 2.16 1 98.81 135 VAL B C 1
ATOM 3180 O O . VAL B 1 135 ? -4.246 15.414 1.317 1 98.81 135 VAL B O 1
ATOM 3183 N N . LEU B 1 136 ? -5.637 13.758 1.812 1 98.81 136 LEU B N 1
ATOM 3184 C CA . LEU B 1 136 ? -5.746 13.312 0.427 1 98.81 136 LEU B CA 1
ATOM 3185 C C . LEU B 1 136 ? -7.066 13.766 -0.188 1 98.81 136 LEU B C 1
ATOM 3187 O O . LEU B 1 136 ? -7.43 13.32 -1.278 1 98.81 136 LEU B O 1
ATOM 3191 N N . TYR B 1 137 ? -7.762 14.633 0.458 1 98.62 137 TYR B N 1
ATOM 3192 C CA . TYR B 1 137 ? -9.062 15.078 -0.012 1 98.62 137 TYR B CA 1
ATOM 3193 C C . TYR B 1 137 ? -8.93 16.281 -0.938 1 98.62 137 TYR B C 1
ATOM 3195 O O . TYR B 1 137 ? -9.367 16.234 -2.09 1 98.62 137 TYR B O 1
ATOM 3203 N N . PRO B 1 138 ? -8.312 17.422 -0.517 1 98.31 138 PRO B N 1
ATOM 3204 C CA . PRO B 1 138 ? -8.219 18.562 -1.432 1 98.31 138 PRO B CA 1
ATOM 3205 C C . PRO B 1 138 ? -7.207 18.344 -2.549 1 98.31 138 PRO B C 1
ATOM 3207 O O . PRO B 1 138 ? -6.031 18.078 -2.277 1 98.31 138 PRO B O 1
ATOM 3210 N N . LYS B 1 139 ? -7.59 18.547 -3.682 1 97.5 139 LYS B N 1
ATOM 3211 C CA . LYS B 1 139 ? -6.758 18.312 -4.855 1 97.5 139 LYS B CA 1
ATOM 3212 C C . LYS B 1 139 ? -5.5 19.172 -4.82 1 97.5 139 LYS B C 1
ATOM 3214 O O . LYS B 1 139 ? -4.418 18.719 -5.199 1 97.5 139 LYS B O 1
ATOM 3219 N N . ASP B 1 140 ? -5.676 20.359 -4.363 1 96.56 140 ASP B N 1
ATOM 3220 C CA . ASP B 1 140 ? -4.555 21.297 -4.348 1 96.56 140 ASP B CA 1
ATOM 3221 C C . ASP B 1 140 ? -3.439 20.797 -3.432 1 96.56 140 ASP B C 1
ATOM 3223 O O . ASP B 1 140 ? -2.258 21.031 -3.695 1 96.56 140 ASP B O 1
ATOM 3227 N N . ILE B 1 141 ? -3.797 20.156 -2.355 1 98.19 141 ILE B N 1
ATOM 3228 C CA . ILE B 1 141 ? -2.812 19.578 -1.444 1 98.19 141 ILE B CA 1
ATOM 3229 C C . ILE B 1 141 ? -2.205 18.328 -2.068 1 98.19 141 ILE B C 1
ATOM 3231 O O . ILE B 1 141 ? -0.982 18.156 -2.074 1 98.19 141 ILE B O 1
ATOM 3235 N N . VAL B 1 142 ? -3.031 17.5 -2.617 1 98.31 142 VAL B N 1
ATOM 3236 C CA . VAL B 1 142 ? -2.625 16.25 -3.238 1 98.31 142 VAL B CA 1
ATOM 3237 C C . VAL B 1 142 ? -1.592 16.516 -4.328 1 98.31 142 VAL B C 1
ATOM 3239 O O . VAL B 1 142 ? -0.588 15.812 -4.434 1 98.31 142 VAL B O 1
ATOM 3242 N N . ASN B 1 143 ? -1.786 17.562 -5.047 1 97.31 143 ASN B N 1
ATOM 3243 C CA . ASN B 1 143 ? -0.938 17.906 -6.184 1 97.31 143 ASN B CA 1
ATOM 3244 C C . ASN B 1 143 ? 0.447 18.359 -5.734 1 97.31 143 ASN B C 1
ATOM 3246 O O . ASN B 1 143 ? 1.38 18.406 -6.539 1 97.31 143 ASN B O 1
ATOM 3250 N N . LEU B 1 144 ? 0.631 18.672 -4.508 1 97 144 LEU B N 1
ATOM 3251 C CA . LEU B 1 144 ? 1.908 19.156 -3.986 1 97 144 LEU B CA 1
ATOM 3252 C C . LEU B 1 144 ? 2.752 17.984 -3.473 1 97 144 LEU B C 1
ATOM 3254 O O . LEU B 1 144 ? 3.918 18.172 -3.119 1 97 144 LEU B O 1
ATOM 3258 N N . MET B 1 145 ? 2.193 16.781 -3.463 1 97.81 145 MET B N 1
ATOM 3259 C CA . MET B 1 145 ? 2.838 15.68 -2.764 1 97.81 145 MET B CA 1
ATOM 3260 C C . MET B 1 145 ? 3.684 14.852 -3.725 1 97.81 145 MET B C 1
ATOM 3262 O O . MET B 1 145 ? 3.266 14.578 -4.852 1 97.81 145 MET B O 1
ATOM 3266 N N . PHE B 1 146 ? 4.824 14.508 -3.215 1 95.31 146 PHE B N 1
ATOM 3267 C CA . PHE B 1 146 ? 5.676 13.555 -3.91 1 95.31 146 PHE B CA 1
ATOM 3268 C C . PHE B 1 146 ? 5.113 12.141 -3.785 1 95.31 146 PHE B C 1
ATOM 3270 O O . PHE B 1 146 ? 5.117 11.383 -4.754 1 95.31 146 PHE B O 1
ATOM 3277 N N . MET B 1 147 ? 4.613 11.836 -2.658 1 97.38 147 MET B N 1
ATOM 3278 C CA . MET B 1 147 ? 4.059 10.516 -2.359 1 97.38 147 MET B CA 1
ATOM 3279 C C . MET B 1 147 ? 2.801 10.641 -1.508 1 97.38 147 MET B C 1
ATOM 3281 O O . MET B 1 147 ? 2.74 11.461 -0.59 1 97.38 147 MET B O 1
ATOM 3285 N N . LYS B 1 148 ? 1.851 9.805 -1.795 1 98.69 148 LYS B N 1
ATOM 3286 C CA . LYS B 1 148 ? 0.569 9.766 -1.096 1 98.69 148 LYS B CA 1
ATOM 3287 C C . LYS B 1 148 ? 0.315 8.391 -0.491 1 98.69 148 LYS B C 1
ATOM 3289 O O . LYS B 1 148 ? 0.285 7.387 -1.208 1 98.69 148 LYS B O 1
ATOM 3294 N N . VAL B 1 149 ? 0.123 8.367 0.83 1 98.75 149 VAL B N 1
ATOM 3295 C CA . VAL B 1 149 ? -0.036 7.117 1.561 1 98.75 149 VAL B CA 1
ATOM 3296 C C . VAL B 1 149 ? -1.374 7.117 2.299 1 98.75 149 VAL B C 1
ATOM 3298 O O . VAL B 1 149 ? -1.789 8.141 2.846 1 98.75 149 VAL B O 1
ATOM 3301 N N . PHE B 1 150 ? -2.039 5.973 2.285 1 98.81 150 PHE B N 1
ATOM 3302 C CA . PHE B 1 150 ? -3.256 5.793 3.066 1 98.81 150 PHE B CA 1
ATOM 3303 C C . PHE B 1 150 ? -3.109 4.633 4.043 1 98.81 150 PHE B C 1
ATOM 3305 O O . PHE B 1 150 ? -2.916 3.488 3.629 1 98.81 150 PHE B O 1
ATOM 3312 N N . ILE B 1 151 ? -3.143 4.957 5.297 1 98.62 151 ILE B N 1
ATOM 3313 C CA . ILE B 1 151 ? -3.15 3.926 6.328 1 98.62 151 ILE B CA 1
ATOM 3314 C C . ILE B 1 151 ? -4.547 3.32 6.445 1 98.62 151 ILE B C 1
ATOM 3316 O O . ILE B 1 151 ? -5.5 4.012 6.82 1 98.62 151 ILE B O 1
ATOM 3320 N N . ASP B 1 152 ? -4.586 2.053 6.137 1 97.44 152 ASP B N 1
ATOM 3321 C CA . ASP B 1 152 ? -5.879 1.378 6.074 1 97.44 152 ASP B CA 1
ATOM 3322 C C . ASP B 1 152 ? -6.047 0.405 7.238 1 97.44 152 ASP B C 1
ATOM 3324 O O . ASP B 1 152 ? -5.535 -0.715 7.195 1 97.44 152 ASP B O 1
ATOM 3328 N N . GLU B 1 153 ? -6.781 0.841 8.234 1 96.75 153 GLU B N 1
ATOM 3329 C CA . GLU B 1 153 ? -7.098 0.035 9.406 1 96.75 153 GLU B CA 1
ATOM 3330 C C . GLU B 1 153 ? -8.594 -0.236 9.508 1 96.75 153 GLU B C 1
ATOM 3332 O O . GLU B 1 153 ? -9.406 0.645 9.227 1 96.75 153 GLU B O 1
ATOM 3337 N N . ASP B 1 154 ? -8.898 -1.448 9.992 1 94.94 154 ASP B N 1
ATOM 3338 C CA . ASP B 1 154 ? -10.305 -1.833 10.102 1 94.94 154 ASP B CA 1
ATOM 3339 C C . ASP B 1 154 ? -11.047 -0.925 11.078 1 94.94 154 ASP B C 1
ATOM 3341 O O . ASP B 1 154 ? -10.5 -0.526 12.109 1 94.94 154 ASP B O 1
ATOM 3345 N N . SER B 1 155 ? -12.359 -0.793 10.758 1 96.38 155 SER B N 1
ATOM 3346 C CA . SER B 1 155 ? -13.172 0.115 11.562 1 96.38 155 SER B CA 1
ATOM 3347 C C . SER B 1 155 ? -13.305 -0.385 13 1 96.38 155 SER B C 1
ATOM 3349 O O . SER B 1 155 ? -13.32 0.41 13.938 1 96.38 155 SER B O 1
ATOM 3351 N N . ASP B 1 156 ? -13.445 -1.703 13.156 1 96.25 156 ASP B N 1
ATOM 3352 C CA . ASP B 1 156 ? -13.594 -2.246 14.5 1 96.25 156 ASP B CA 1
ATOM 3353 C C . ASP B 1 156 ? -12.312 -2.055 15.312 1 96.25 156 ASP B C 1
ATOM 3355 O O . ASP B 1 156 ? -12.367 -1.764 16.516 1 96.25 156 ASP B O 1
ATOM 3359 N N . GLU B 1 157 ? -11.172 -2.139 14.68 1 95.75 157 GLU B N 1
ATOM 3360 C CA . GLU B 1 157 ? -9.906 -1.888 15.352 1 95.75 157 GLU B CA 1
ATOM 3361 C C . GLU B 1 157 ? -9.75 -0.412 15.711 1 95.75 157 GLU B C 1
ATOM 3363 O O . GLU B 1 157 ? -9.281 -0.077 16.797 1 95.75 157 GLU B O 1
ATOM 3368 N N . ARG B 1 158 ? -10.125 0.466 14.797 1 97 158 ARG B N 1
ATOM 3369 C CA . ARG B 1 158 ? -10.07 1.899 15.062 1 97 158 ARG B CA 1
ATOM 3370 C C . ARG B 1 158 ? -10.977 2.277 16.234 1 97 158 ARG B C 1
ATOM 3372 O O . ARG B 1 158 ? -10.578 3.043 17.109 1 97 158 ARG B O 1
ATOM 3379 N N . LEU B 1 159 ? -12.164 1.703 16.219 1 97.38 159 LEU B N 1
ATOM 3380 C CA . LEU B 1 159 ? -13.094 1.975 17.297 1 97.38 159 LEU B CA 1
ATOM 3381 C C . LEU B 1 159 ? -12.539 1.46 18.625 1 97.38 159 LEU B C 1
ATOM 3383 O O . LEU B 1 159 ? -12.633 2.143 19.656 1 97.38 159 LEU B O 1
ATOM 3387 N N . ALA B 1 160 ? -11.945 0.266 18.609 1 97 160 ALA B N 1
ATOM 3388 C CA . ALA B 1 160 ? -11.352 -0.306 19.812 1 97 160 ALA B CA 1
ATOM 3389 C C . ALA B 1 160 ? -10.258 0.601 20.375 1 97 160 ALA B C 1
ATOM 3391 O O . ALA B 1 160 ? -10.172 0.802 21.594 1 97 160 ALA B O 1
ATOM 3392 N N . ARG B 1 161 ? -9.469 1.157 19.5 1 95.5 161 ARG B N 1
ATOM 3393 C CA . ARG B 1 161 ? -8.422 2.084 19.922 1 95.5 161 ARG B CA 1
ATOM 3394 C C . ARG B 1 161 ? -9.023 3.369 20.484 1 95.5 161 ARG B C 1
ATOM 3396 O O . ARG B 1 161 ? -8.531 3.906 21.484 1 95.5 161 ARG B O 1
ATOM 3403 N N . ARG B 1 162 ? -10.062 3.82 19.828 1 95.94 162 ARG B N 1
ATOM 3404 C CA . ARG B 1 162 ? -10.711 5.066 20.219 1 95.94 162 ARG B CA 1
ATOM 3405 C C . ARG B 1 162 ? -11.281 4.973 21.625 1 95.94 162 ARG B C 1
ATOM 3407 O O . ARG B 1 162 ? -11.125 5.895 22.438 1 95.94 162 ARG B O 1
ATOM 3414 N N . VAL B 1 163 ? -11.883 3.902 21.938 1 96.19 163 VAL B N 1
ATOM 3415 C CA . VAL B 1 163 ? -12.578 3.783 23.203 1 96.19 163 VAL B CA 1
ATOM 3416 C C . VAL B 1 163 ? -11.562 3.596 24.344 1 96.19 163 VAL B C 1
ATOM 3418 O O . VAL B 1 163 ? -11.891 3.787 25.516 1 96.19 163 VAL B O 1
ATOM 3421 N N . ARG B 1 164 ? -10.383 3.23 23.953 1 95.19 164 ARG B N 1
ATOM 3422 C CA . ARG B 1 164 ? -9.336 3.037 24.953 1 95.19 164 ARG B CA 1
ATOM 3423 C C . ARG B 1 164 ? -8.656 4.355 25.297 1 95.19 164 ARG B C 1
ATOM 3425 O O . ARG B 1 164 ? -7.953 4.457 26.297 1 95.19 164 ARG B O 1
ATOM 3432 N N . LYS B 1 165 ? -8.859 5.32 24.516 1 91.69 165 LYS B N 1
ATOM 3433 C CA . LYS B 1 165 ? -8.234 6.625 24.719 1 91.69 165 LYS B CA 1
ATOM 3434 C C . LYS B 1 165 ? -9.109 7.527 25.578 1 91.69 165 LYS B C 1
ATOM 3436 O O . LYS B 1 165 ? -10.336 7.535 25.438 1 91.69 165 LYS B O 1
ATOM 3441 N N . LYS B 1 166 ? -8.414 8.188 26.453 1 89.19 166 LYS B N 1
ATOM 3442 C CA . LYS B 1 166 ? -9.117 9.219 27.203 1 89.19 166 LYS B CA 1
ATOM 3443 C C . LYS B 1 166 ? -9.414 10.43 26.312 1 89.19 166 LYS B C 1
ATOM 3445 O O . LYS B 1 166 ? -8.508 11 25.703 1 89.19 166 LYS B O 1
ATOM 3450 N N . LYS B 1 167 ? -10.656 10.758 26.25 1 89.25 167 LYS B N 1
ATOM 3451 C CA . LYS B 1 167 ? -11.062 11.922 25.453 1 89.25 167 LYS B CA 1
ATOM 3452 C C . LYS B 1 167 ? -11.672 13 26.344 1 89.25 167 LYS B C 1
ATOM 3454 O O . LYS B 1 167 ? -12.523 12.711 27.188 1 89.25 167 LYS B O 1
ATOM 3459 N N . ILE B 1 168 ? -11.164 14.148 26.172 1 86.88 168 ILE B N 1
ATOM 3460 C CA . ILE B 1 168 ? -11.617 15.281 26.969 1 86.88 168 ILE B CA 1
ATOM 3461 C C . ILE B 1 168 ? -12.219 16.344 26.047 1 86.88 168 ILE B C 1
ATOM 3463 O O . ILE B 1 168 ? -11.656 16.656 25 1 86.88 168 ILE B O 1
ATOM 3467 N N . ARG B 1 169 ? -13.406 16.828 26.359 1 85.69 169 ARG B N 1
ATOM 3468 C CA . ARG B 1 169 ? -14.055 17.953 25.688 1 85.69 169 ARG B CA 1
ATOM 3469 C C . ARG B 1 169 ? -14.461 19.031 26.688 1 85.69 169 ARG B C 1
ATOM 3471 O O . ARG B 1 169 ? -15.25 18.781 27.594 1 85.69 169 ARG B O 1
ATOM 3478 N N . ASN B 1 170 ? -13.844 20.156 26.422 1 82 170 ASN B N 1
ATOM 3479 C CA . ASN B 1 170 ? -14.125 21.281 27.312 1 82 170 ASN B CA 1
ATOM 3480 C C . ASN B 1 170 ? -13.859 20.922 28.781 1 82 170 ASN B C 1
ATOM 3482 O O . ASN B 1 170 ? -14.719 21.109 29.641 1 82 170 ASN B O 1
ATOM 3486 N N . GLY B 1 171 ? -12.797 20.25 28.969 1 82.75 171 GLY B N 1
ATOM 3487 C CA . GLY B 1 171 ? -12.32 19.938 30.297 1 82.75 171 GLY B CA 1
ATOM 3488 C C . GLY B 1 171 ? -13 18.719 30.906 1 82.75 171 GLY B C 1
ATOM 3489 O O . GLY B 1 171 ? -12.648 18.297 32 1 82.75 171 GLY B O 1
ATOM 3490 N N . LYS B 1 172 ? -13.922 18.188 30.266 1 88.31 172 LYS B N 1
ATOM 3491 C CA . LYS B 1 172 ? -14.648 17.047 30.781 1 88.31 172 LYS B CA 1
ATOM 3492 C C . LYS B 1 172 ? -14.305 15.773 30.016 1 88.31 172 LYS B C 1
ATOM 3494 O O . LYS B 1 172 ? -14.273 15.781 28.781 1 88.31 172 LYS B O 1
ATOM 3499 N N . GLU B 1 173 ? -14.117 14.773 30.766 1 91.81 173 GLU B N 1
ATOM 3500 C CA . GLU B 1 173 ? -13.859 13.477 30.141 1 91.81 173 GLU B CA 1
ATOM 3501 C C . GLU B 1 173 ? -15.148 12.883 29.578 1 91.81 173 GLU B C 1
ATOM 3503 O O . GLU B 1 173 ? -16.188 12.867 30.25 1 91.81 173 GLU B O 1
ATOM 3508 N N . LEU B 1 174 ? -15.07 12.398 28.469 1 93.25 174 LEU B N 1
ATOM 3509 C CA . LEU B 1 174 ? -16.25 11.82 27.828 1 93.25 174 LEU B CA 1
ATOM 3510 C C . LEU B 1 174 ? -16.5 10.406 28.344 1 93.25 174 LEU B C 1
ATOM 3512 O O . LEU B 1 174 ? -15.57 9.641 28.578 1 93.25 174 LEU B O 1
ATOM 3516 N N . SER B 1 175 ? -17.797 10.086 28.438 1 95.25 175 SER B N 1
ATOM 3517 C CA . SER B 1 175 ? -18.203 8.719 28.781 1 95.25 175 SER B CA 1
ATOM 3518 C C . SER B 1 175 ? -18.125 7.805 27.562 1 95.25 175 SER B C 1
ATOM 3520 O O . SER B 1 175 ? -18.062 8.273 26.422 1 95.25 175 SER B O 1
ATOM 3522 N N . LEU B 1 176 ? -18.094 6.535 27.906 1 96.25 176 LEU B N 1
ATOM 3523 C CA . LEU B 1 176 ? -18.094 5.555 26.812 1 96.25 176 LEU B CA 1
ATOM 3524 C C . LEU B 1 176 ? -19.297 5.766 25.891 1 96.25 176 LEU B C 1
ATOM 3526 O O . LEU B 1 176 ? -19.156 5.68 24.672 1 96.25 176 LEU B O 1
ATOM 3530 N N . LYS B 1 177 ? -20.453 6.047 26.516 1 95.62 177 LYS B N 1
ATOM 3531 C CA . LYS B 1 177 ? -21.656 6.309 25.734 1 95.62 177 LYS B CA 1
ATOM 3532 C C . LYS B 1 177 ? -21.453 7.5 24.797 1 95.62 177 LYS B C 1
ATOM 3534 O O . LYS B 1 177 ? -21.844 7.449 23.625 1 95.62 177 LYS B O 1
ATOM 3539 N N . GLU B 1 178 ? -20.875 8.523 25.297 1 94.56 178 GLU B N 1
ATOM 3540 C CA . GLU B 1 178 ? -20.625 9.719 24.484 1 94.56 178 GLU B CA 1
ATOM 3541 C C . GLU B 1 178 ? -19.641 9.43 23.359 1 94.56 178 GLU B C 1
ATOM 3543 O O . GLU B 1 178 ? -19.828 9.906 22.234 1 94.56 178 GLU B O 1
ATOM 3548 N N . ILE B 1 179 ? -18.656 8.68 23.641 1 96 179 ILE B N 1
ATOM 3549 C CA . ILE B 1 179 ? -17.656 8.32 22.641 1 96 179 ILE B CA 1
ATOM 3550 C C . ILE B 1 179 ? -18.297 7.504 21.531 1 96 179 ILE B C 1
ATOM 3552 O O . ILE B 1 179 ? -18.078 7.773 20.344 1 96 179 ILE B O 1
ATOM 3556 N N . LEU B 1 180 ? -19.125 6.562 21.906 1 96.81 180 LEU B N 1
ATOM 3557 C CA . LEU B 1 180 ? -19.766 5.68 20.938 1 96.81 180 LEU B CA 1
ATOM 3558 C C . LEU B 1 180 ? -20.766 6.449 20.078 1 96.81 180 LEU B C 1
ATOM 3560 O O . LEU B 1 180 ? -20.859 6.23 18.875 1 96.81 180 LEU B O 1
ATOM 3564 N N . MET B 1 181 ? -21.516 7.332 20.75 1 95.56 181 MET B N 1
ATOM 3565 C CA . MET B 1 181 ? -22.469 8.148 20.016 1 95.56 181 MET B CA 1
ATOM 3566 C C . MET B 1 181 ? -21.75 9.062 19.016 1 95.56 181 MET B C 1
ATOM 3568 O O . MET B 1 181 ? -22.188 9.203 17.875 1 95.56 181 MET B O 1
ATOM 3572 N N . ASP B 1 182 ? -20.75 9.625 19.469 1 95.38 182 ASP B N 1
ATOM 3573 C CA . ASP B 1 182 ? -19.938 10.461 18.594 1 95.38 182 ASP B CA 1
ATOM 3574 C C . ASP B 1 182 ? -19.406 9.664 17.406 1 95.38 182 ASP B C 1
ATOM 3576 O O . ASP B 1 182 ? -19.438 10.141 16.266 1 95.38 182 ASP B O 1
ATOM 3580 N N . TYR B 1 183 ? -18.953 8.484 17.656 1 97.06 183 TYR B N 1
ATOM 3581 C CA . TYR B 1 183 ? -18.422 7.629 16.609 1 97.06 183 TYR B CA 1
ATOM 3582 C C . TYR B 1 183 ? -19.469 7.324 15.555 1 97.06 183 TYR B C 1
ATOM 3584 O O . TYR B 1 183 ? -19.234 7.492 14.359 1 97.06 183 TYR B O 1
ATOM 3592 N N . VAL B 1 184 ? -20.625 6.883 15.984 1 97 184 VAL B N 1
ATOM 3593 C CA . VAL B 1 184 ? -21.672 6.438 15.078 1 97 184 VAL B CA 1
ATOM 3594 C C . VAL B 1 184 ? -22.25 7.633 14.32 1 97 184 VAL B C 1
ATOM 3596 O O . VAL B 1 184 ? -22.5 7.551 13.117 1 97 184 VAL B O 1
ATOM 3599 N N . ASP B 1 185 ? -22.359 8.727 14.984 1 96.31 185 ASP B N 1
ATOM 3600 C CA . ASP B 1 185 ? -23.094 9.852 14.422 1 96.31 185 ASP B CA 1
ATOM 3601 C C . ASP B 1 185 ? -22.188 10.758 13.594 1 96.31 185 ASP B C 1
ATOM 3603 O O . ASP B 1 185 ? -22.656 11.461 12.695 1 96.31 185 ASP B O 1
ATOM 3607 N N . ARG B 1 186 ? -20.953 10.711 13.867 1 96.38 186 ARG B N 1
ATOM 3608 C CA . ARG B 1 186 ? -20.125 11.742 13.266 1 96.38 186 ARG B CA 1
ATOM 3609 C C . ARG B 1 186 ? -18.859 11.148 12.656 1 96.38 186 ARG B C 1
ATOM 3611 O O . ARG B 1 186 ? -18.594 11.328 11.461 1 96.38 186 ARG B O 1
ATOM 3618 N N . VAL B 1 187 ? -18.125 10.359 13.414 1 97.19 187 VAL B N 1
ATOM 3619 C CA . VAL B 1 187 ? -16.812 9.891 12.977 1 97.19 187 VAL B CA 1
ATOM 3620 C C . VAL B 1 187 ? -16.984 8.938 11.789 1 97.19 187 VAL B C 1
ATOM 3622 O O . VAL B 1 187 ? -16.344 9.117 10.75 1 97.19 187 VAL B O 1
ATOM 3625 N N . LYS B 1 188 ? -17.844 7.938 11.93 1 97.81 188 LYS B N 1
ATOM 3626 C CA . LYS B 1 188 ? -18.031 6.914 10.906 1 97.81 188 LYS B CA 1
ATOM 3627 C C . LYS B 1 188 ? -18.578 7.523 9.609 1 97.81 188 LYS B C 1
ATOM 3629 O O . LYS B 1 188 ? -18.047 7.277 8.531 1 97.81 188 LYS B O 1
ATOM 3634 N N . PRO B 1 189 ? -19.594 8.375 9.68 1 97.94 189 PRO B N 1
ATOM 3635 C CA . PRO B 1 189 ? -20.094 8.977 8.445 1 97.94 189 PRO B CA 1
ATOM 3636 C C . PRO B 1 189 ? -19.062 9.852 7.746 1 97.94 189 PRO B C 1
ATOM 3638 O O . PRO B 1 189 ? -18.984 9.867 6.516 1 97.94 189 PRO B O 1
ATOM 3641 N N . MET B 1 190 ? -18.281 10.609 8.5 1 98.12 190 MET B N 1
ATOM 3642 C CA . MET B 1 190 ? -17.234 11.438 7.902 1 98.12 190 MET B CA 1
ATOM 3643 C C . MET B 1 190 ? -16.172 10.578 7.227 1 98.12 190 MET B C 1
ATOM 3645 O O . MET B 1 190 ? -15.672 10.922 6.156 1 98.12 190 MET B O 1
ATOM 3649 N N . TYR B 1 191 ? -15.859 9.461 7.848 1 98.62 191 TYR B N 1
ATOM 3650 C CA . TYR B 1 191 ? -14.93 8.516 7.242 1 98.62 191 TYR B CA 1
ATOM 3651 C C . TYR B 1 191 ? -15.461 7.996 5.914 1 98.62 191 TYR B C 1
ATOM 3653 O O . TYR B 1 191 ? -14.758 8.031 4.898 1 98.62 191 TYR B O 1
ATOM 3661 N N . GLU B 1 192 ? -16.656 7.547 5.883 1 98.25 192 GLU B N 1
ATOM 3662 C CA . GLU B 1 192 ? -17.25 6.891 4.719 1 98.25 192 GLU B CA 1
ATOM 3663 C C . GLU B 1 192 ? -17.453 7.879 3.576 1 98.25 192 GLU B C 1
ATOM 3665 O O . GLU B 1 192 ? -17.266 7.531 2.406 1 98.25 192 GLU B O 1
ATOM 3670 N N . GLU B 1 193 ? -17.75 9.078 3.924 1 98.31 193 GLU B N 1
ATOM 3671 C CA . GLU B 1 193 ? -18.141 10.047 2.902 1 98.31 193 GLU B CA 1
ATOM 3672 C C . GLU B 1 193 ? -16.922 10.766 2.324 1 98.31 193 GLU B C 1
ATOM 3674 O O . GLU B 1 193 ? -16.875 11.023 1.121 1 98.31 193 GLU B O 1
ATOM 3679 N N . TYR B 1 194 ? -15.922 11.062 3.18 1 98.62 194 TYR B N 1
ATOM 3680 C CA . TYR B 1 194 ? -14.891 11.992 2.725 1 98.62 194 TYR B CA 1
ATOM 3681 C C . TYR B 1 194 ? -13.508 11.352 2.816 1 98.62 194 TYR B C 1
ATOM 3683 O O . TYR B 1 194 ? -12.664 11.57 1.947 1 98.62 194 TYR B O 1
ATOM 3691 N N . ILE B 1 195 ? -13.242 10.578 3.84 1 98.75 195 ILE B N 1
ATOM 3692 C CA . ILE B 1 195 ? -11.891 10.109 4.117 1 98.75 195 ILE B CA 1
ATOM 3693 C C . ILE B 1 195 ? -11.594 8.859 3.291 1 98.75 195 ILE B C 1
ATOM 3695 O O . ILE B 1 195 ? -10.648 8.836 2.504 1 98.75 195 ILE B O 1
ATOM 3699 N N . LEU B 1 196 ? -12.453 7.848 3.412 1 98.5 196 LEU B N 1
ATOM 3700 C CA . LEU B 1 196 ? -12.258 6.578 2.719 1 98.5 196 LEU B CA 1
ATOM 3701 C C . LEU B 1 196 ? -12.172 6.793 1.211 1 98.5 196 LEU B C 1
ATOM 3703 O O . LEU B 1 196 ? -11.273 6.258 0.557 1 98.5 196 LEU B O 1
ATOM 3707 N N . PRO B 1 197 ? -13.008 7.668 0.609 1 98.19 197 PRO B N 1
ATOM 3708 C CA . PRO B 1 197 ? -12.938 7.844 -0.843 1 98.19 197 PRO B CA 1
ATOM 3709 C C . PRO B 1 197 ? -11.617 8.469 -1.302 1 98.19 197 PRO B C 1
ATOM 3711 O O . PRO B 1 197 ? -11.195 8.242 -2.438 1 98.19 197 PRO B O 1
ATOM 3714 N N . SER B 1 198 ? -10.984 9.211 -0.426 1 98.38 198 SER B N 1
ATOM 3715 C CA . SER B 1 198 ? -9.734 9.859 -0.803 1 98.38 198 SER B CA 1
ATOM 3716 C C . SER B 1 198 ? -8.609 8.844 -0.965 1 98.38 198 SER B C 1
ATOM 3718 O O . SER B 1 198 ? -7.57 9.141 -1.554 1 98.38 198 SER B O 1
ATOM 3720 N N . LYS B 1 199 ? -8.852 7.621 -0.511 1 97.88 199 LYS B N 1
ATOM 3721 C CA . LYS B 1 199 ? -7.902 6.52 -0.628 1 97.88 199 LYS B CA 1
ATOM 3722 C C . LYS B 1 199 ? -7.527 6.27 -2.086 1 97.88 199 LYS B C 1
ATOM 3724 O O . LYS B 1 199 ? -6.406 5.84 -2.381 1 97.88 199 LYS B O 1
ATOM 3729 N N . LYS B 1 200 ? -8.422 6.602 -2.973 1 96.06 200 LYS B N 1
ATOM 3730 C CA . LYS B 1 200 ? -8.211 6.355 -4.395 1 96.06 200 LYS B CA 1
ATOM 3731 C C . LYS B 1 200 ? -7 7.129 -4.914 1 96.06 200 LYS B C 1
ATOM 3733 O O . LYS B 1 200 ? -6.418 6.766 -5.938 1 96.06 200 LYS B O 1
ATOM 3738 N N . PHE B 1 201 ? -6.551 8.164 -4.223 1 97.25 201 PHE B N 1
ATOM 3739 C CA . PHE B 1 201 ? -5.449 9 -4.684 1 97.25 201 PHE B CA 1
ATOM 3740 C C . PHE B 1 201 ? -4.117 8.492 -4.145 1 97.25 201 PHE B C 1
ATOM 3742 O O . PHE B 1 201 ? -3.055 8.977 -4.539 1 97.25 201 PHE B O 1
ATOM 3749 N N . ALA B 1 202 ? -4.176 7.508 -3.24 1 98.38 202 ALA B N 1
ATOM 3750 C CA . ALA B 1 202 ? -2.955 7.004 -2.613 1 98.38 202 ALA B CA 1
ATOM 3751 C C . ALA B 1 202 ? -2.086 6.262 -3.623 1 98.38 202 ALA B C 1
ATOM 3753 O O . ALA B 1 202 ? -2.6 5.543 -4.484 1 98.38 202 ALA B O 1
ATOM 3754 N N . ASP B 1 203 ? -0.79 6.445 -3.494 1 97.69 203 ASP B N 1
ATOM 3755 C CA . ASP B 1 203 ? 0.176 5.633 -4.227 1 97.69 203 ASP B CA 1
ATOM 3756 C C . ASP B 1 203 ? 0.385 4.281 -3.549 1 97.69 203 ASP B C 1
ATOM 3758 O O . ASP B 1 203 ? 0.682 3.287 -4.215 1 97.69 203 ASP B O 1
ATOM 3762 N N . ILE B 1 204 ? 0.223 4.355 -2.217 1 97.88 204 ILE B N 1
ATOM 3763 C CA . ILE B 1 204 ? 0.413 3.164 -1.394 1 97.88 204 ILE B CA 1
ATOM 3764 C C . ILE B 1 204 ? -0.649 3.121 -0.297 1 97.88 204 ILE B C 1
ATOM 3766 O O . ILE B 1 204 ? -0.947 4.141 0.327 1 97.88 204 ILE B O 1
ATOM 3770 N N . VAL B 1 205 ? -1.136 1.958 -0.159 1 98.62 205 VAL B N 1
ATOM 3771 C CA . VAL B 1 205 ? -2.025 1.713 0.97 1 98.62 205 VAL B CA 1
ATOM 3772 C C . VAL B 1 205 ? -1.365 0.744 1.948 1 98.62 205 VAL B C 1
ATOM 3774 O O . VAL B 1 205 ? -0.86 -0.307 1.545 1 98.62 205 VAL B O 1
ATOM 3777 N N . ILE B 1 206 ? -1.364 1.104 3.225 1 98.19 206 ILE B N 1
ATOM 3778 C CA . ILE B 1 206 ? -0.663 0.336 4.246 1 98.19 206 ILE B CA 1
ATOM 3779 C C . ILE B 1 206 ? -1.661 -0.173 5.285 1 98.19 206 ILE B C 1
ATOM 3781 O O . ILE B 1 206 ? -2.238 0.613 6.039 1 98.19 206 ILE B O 1
ATOM 3785 N N . PRO B 1 207 ? -1.761 -1.49 5.348 1 96.75 207 PRO B N 1
ATOM 3786 C CA . PRO B 1 207 ? -2.6 -2.049 6.41 1 96.75 207 PRO B CA 1
ATOM 3787 C C . PRO B 1 207 ? -1.919 -2.018 7.777 1 96.75 207 PRO B C 1
ATOM 3789 O O . PRO B 1 207 ? -0.688 -1.986 7.859 1 96.75 207 PRO B O 1
ATOM 3792 N N . ARG B 1 208 ? -2.6 -1.953 8.844 1 90.75 208 ARG B N 1
ATOM 3793 C CA . ARG B 1 208 ? -2.215 -2.178 10.234 1 90.75 208 ARG B CA 1
ATOM 3794 C C . ARG B 1 208 ? -1.311 -1.06 10.742 1 90.75 208 ARG B C 1
ATOM 3796 O O . ARG B 1 208 ? -0.703 -1.179 11.805 1 90.75 208 ARG B O 1
ATOM 3803 N N . GLY B 1 209 ? -1.051 -0.102 10.016 1 87.69 209 GLY B N 1
ATOM 3804 C CA . GLY B 1 209 ? -0.381 1.111 10.453 1 87.69 209 GLY B CA 1
ATOM 3805 C C . GLY B 1 209 ? 1.021 0.864 10.977 1 87.69 209 GLY B C 1
ATOM 3806 O O . GLY B 1 209 ? 1.838 0.233 10.305 1 87.69 209 GLY B O 1
ATOM 3807 N N . ALA B 1 210 ? 1.273 1.358 12.227 1 85.12 210 ALA B N 1
ATOM 3808 C CA . ALA B 1 210 ? 2.613 1.38 12.805 1 85.12 210 ALA B CA 1
ATOM 3809 C C . ALA B 1 210 ? 3.086 -0.03 13.148 1 85.12 210 ALA B C 1
ATOM 3811 O O . ALA B 1 210 ? 4.289 -0.278 13.266 1 85.12 210 ALA B O 1
ATOM 3812 N N . GLU B 1 211 ? 2.186 -0.912 13.273 1 91.56 211 GLU B N 1
ATOM 3813 C CA . GLU B 1 211 ? 2.557 -2.291 13.578 1 91.56 211 GLU B CA 1
ATOM 3814 C C . GLU B 1 211 ? 3.16 -2.979 12.352 1 91.56 211 GLU B C 1
ATOM 3816 O O . GLU B 1 211 ? 3.797 -4.027 12.477 1 91.56 211 GLU B O 1
ATOM 3821 N N . ASN B 1 212 ? 2.936 -2.395 11.266 1 95.31 212 ASN B N 1
ATOM 3822 C CA . ASN B 1 212 ? 3.453 -2.918 10 1 95.31 212 ASN B CA 1
ATOM 3823 C C . ASN B 1 212 ? 4.91 -2.516 9.789 1 95.31 212 ASN B C 1
ATOM 3825 O O . ASN B 1 212 ? 5.191 -1.551 9.07 1 95.31 212 ASN B O 1
ATOM 3829 N N . THR B 1 213 ? 5.824 -3.262 10.305 1 94.38 213 THR B N 1
ATOM 3830 C CA . THR B 1 213 ? 7.242 -2.916 10.297 1 94.38 213 THR B CA 1
ATOM 3831 C C . THR B 1 213 ? 7.816 -3.021 8.891 1 94.38 213 THR B C 1
ATOM 3833 O O . THR B 1 213 ? 8.773 -2.324 8.547 1 94.38 213 THR B O 1
ATOM 3836 N N . ILE B 1 214 ? 7.238 -3.865 8.055 1 94.5 214 ILE B N 1
ATOM 3837 C CA . ILE B 1 214 ? 7.699 -4.023 6.676 1 94.5 214 ILE B CA 1
ATOM 3838 C C . ILE B 1 214 ? 7.438 -2.736 5.895 1 94.5 214 ILE B C 1
ATOM 3840 O O . ILE B 1 214 ? 8.344 -2.188 5.27 1 94.5 214 ILE B O 1
ATOM 3844 N N . ALA B 1 215 ? 6.223 -2.24 6.02 1 96.31 215 ALA B N 1
ATOM 3845 C CA . ALA B 1 215 ? 5.871 -1.005 5.324 1 96.31 215 ALA B CA 1
ATOM 3846 C C . ALA B 1 215 ? 6.672 0.176 5.859 1 96.31 215 ALA B C 1
ATOM 3848 O O . ALA B 1 215 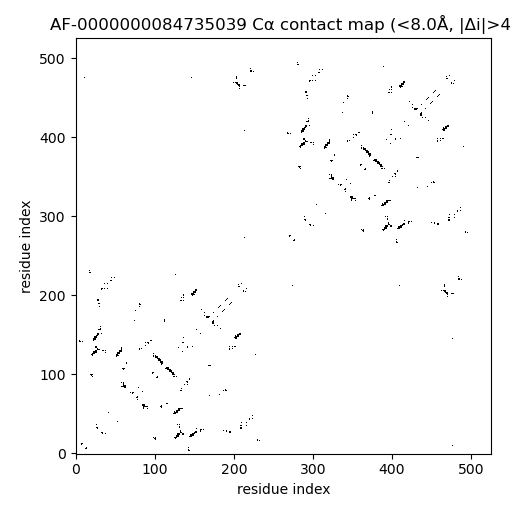? 7.102 1.043 5.098 1 96.31 215 ALA B O 1
ATOM 3849 N N . LEU B 1 216 ? 6.848 0.176 7.164 1 95.81 216 LEU B N 1
ATOM 3850 C CA . LEU B 1 216 ? 7.625 1.245 7.785 1 95.81 216 LEU B CA 1
ATOM 3851 C C . LEU B 1 216 ? 9.055 1.264 7.246 1 95.81 216 LEU B C 1
ATOM 3853 O O . LEU B 1 216 ? 9.586 2.328 6.926 1 95.81 216 LEU B O 1
ATOM 3857 N N . GLN B 1 217 ? 9.609 0.138 7.109 1 93.44 217 GLN B N 1
ATOM 3858 C CA . GLN B 1 217 ? 10.977 0.048 6.602 1 93.44 217 GLN B CA 1
ATOM 3859 C C . GLN B 1 217 ? 11.047 0.444 5.129 1 93.44 217 GLN B C 1
ATOM 3861 O O . GLN B 1 217 ? 12.008 1.076 4.695 1 93.44 217 GLN B O 1
ATOM 3866 N N . LEU B 1 218 ? 10.039 0.013 4.453 1 94.12 218 LEU B N 1
ATOM 3867 C CA . LEU B 1 218 ? 9.953 0.379 3.043 1 94.12 218 LEU B CA 1
ATOM 3868 C C . LEU B 1 218 ? 9.953 1.896 2.875 1 94.12 218 LEU B C 1
ATOM 3870 O O . LEU B 1 218 ? 10.727 2.438 2.088 1 94.12 218 LEU B O 1
ATOM 3874 N N . MET B 1 219 ? 9.148 2.549 3.625 1 94.94 219 MET B N 1
ATOM 3875 C CA . MET B 1 219 ? 9.039 4.004 3.559 1 94.94 219 MET B CA 1
ATOM 3876 C C . MET B 1 219 ? 10.328 4.668 4.027 1 94.94 219 MET B C 1
ATOM 3878 O O . MET B 1 219 ? 10.789 5.645 3.426 1 94.94 219 MET B O 1
ATOM 3882 N N . THR B 1 220 ? 10.898 4.141 5.09 1 94.38 220 THR B N 1
ATOM 3883 C CA . THR B 1 220 ? 12.156 4.668 5.605 1 94.38 220 THR B CA 1
ATOM 3884 C C . THR B 1 220 ? 13.242 4.613 4.531 1 94.38 220 THR B C 1
ATOM 3886 O O . THR B 1 220 ? 13.938 5.602 4.293 1 94.38 220 THR B O 1
ATOM 3889 N N . ASN B 1 221 ? 13.328 3.486 3.83 1 92.81 221 ASN B N 1
ATOM 3890 C CA . ASN B 1 221 ? 14.344 3.305 2.799 1 92.81 221 ASN B CA 1
ATOM 3891 C C . ASN B 1 221 ? 14.172 4.305 1.66 1 92.81 221 ASN B C 1
ATOM 3893 O O . ASN B 1 221 ? 15.156 4.824 1.13 1 92.81 221 ASN B O 1
ATOM 3897 N N . ARG B 1 222 ? 12.969 4.512 1.327 1 92.75 222 ARG B N 1
ATOM 3898 C CA . ARG B 1 222 ? 12.711 5.441 0.232 1 92.75 222 ARG B CA 1
ATOM 3899 C C . ARG B 1 222 ? 13.156 6.852 0.592 1 92.75 222 ARG B C 1
ATOM 3901 O O . ARG B 1 222 ? 13.766 7.543 -0.228 1 92.75 222 ARG B O 1
ATOM 3908 N N . VAL B 1 223 ? 12.789 7.258 1.754 1 93.5 223 VAL B N 1
ATOM 3909 C CA . VAL B 1 223 ? 13.172 8.594 2.207 1 93.5 223 VAL B CA 1
ATOM 3910 C C . VAL B 1 223 ? 14.688 8.695 2.311 1 93.5 223 VAL B C 1
ATOM 3912 O O . VAL B 1 223 ? 15.281 9.688 1.895 1 93.5 223 VAL B O 1
ATOM 3915 N N . GLU B 1 224 ? 15.281 7.66 2.818 1 90.75 224 GLU B N 1
ATOM 3916 C CA . GLU B 1 224 ? 16.734 7.641 2.951 1 90.75 224 GLU B CA 1
ATOM 3917 C C . GLU B 1 224 ? 17.422 7.738 1.588 1 90.75 224 GLU B C 1
ATOM 3919 O O . GLU B 1 224 ? 18.422 8.438 1.437 1 90.75 224 GLU B O 1
ATOM 3924 N N . GLU B 1 225 ? 16.922 7.023 0.678 1 88.5 225 GLU B N 1
ATOM 3925 C CA . GLU B 1 225 ? 17.453 7.082 -0.676 1 88.5 225 GLU B CA 1
ATOM 3926 C C . GLU B 1 225 ? 17.375 8.5 -1.242 1 88.5 225 GLU B C 1
ATOM 3928 O O . GLU B 1 225 ? 18.297 8.961 -1.904 1 88.5 225 GLU B O 1
ATOM 3933 N N . TYR B 1 226 ? 16.25 9.102 -1.023 1 88.94 226 TYR B N 1
ATOM 3934 C CA . TYR B 1 226 ? 16.078 10.477 -1.464 1 88.94 226 TYR B CA 1
ATOM 3935 C C . TYR B 1 226 ? 17.094 11.406 -0.809 1 88.94 226 TYR B C 1
ATOM 3937 O O . TYR B 1 226 ? 17.719 12.234 -1.481 1 88.94 226 TYR B O 1
ATOM 3945 N N . LEU B 1 227 ? 17.312 11.227 0.447 1 89 227 LEU B N 1
ATOM 3946 C CA . LEU B 1 227 ? 18.266 12.062 1.191 1 89 227 LEU B CA 1
ATOM 3947 C C . LEU B 1 227 ? 19.688 11.828 0.718 1 89 227 LEU B C 1
ATOM 3949 O O . LEU B 1 227 ? 20.469 12.773 0.602 1 89 227 LEU B O 1
ATOM 3953 N N . ASP B 1 228 ? 19.984 10.578 0.423 1 85.62 228 ASP B N 1
ATOM 3954 C CA . ASP B 1 228 ? 21.312 10.25 -0.093 1 85.62 228 ASP B CA 1
ATOM 3955 C C . ASP B 1 228 ? 21.562 10.914 -1.444 1 85.62 228 ASP B C 1
ATOM 3957 O O . ASP B 1 228 ? 22.672 11.391 -1.715 1 85.62 228 ASP B O 1
ATOM 3961 N N . SER B 1 229 ? 20.594 10.898 -2.207 1 83.12 229 SER B N 1
ATOM 3962 C CA . SER B 1 229 ? 20.719 11.492 -3.535 1 83.12 229 SER B CA 1
ATOM 3963 C C . SER B 1 229 ? 20.906 13 -3.457 1 83.12 229 SER B C 1
ATOM 3965 O O . SER B 1 229 ? 21.578 13.594 -4.312 1 83.12 229 SER B O 1
ATOM 3967 N N . ARG B 1 230 ? 20.359 13.586 -2.5 1 77.94 230 ARG B N 1
ATOM 3968 C CA . ARG B 1 230 ? 20.5 15.023 -2.289 1 77.94 230 ARG B CA 1
ATOM 3969 C C . ARG B 1 230 ? 21.906 15.367 -1.805 1 77.94 230 ARG B C 1
ATOM 3971 O O . ARG B 1 230 ? 22.453 16.406 -2.18 1 77.94 230 ARG B O 1
ATOM 3978 N N . TYR B 1 231 ? 22.484 14.508 -1.001 1 75.19 231 TYR B N 1
ATOM 3979 C CA . TYR B 1 231 ? 23.797 14.766 -0.429 1 75.19 231 TYR B CA 1
ATOM 3980 C C . TYR B 1 231 ? 24.891 14.57 -1.474 1 75.19 231 TYR B C 1
ATOM 3982 O O . TYR B 1 231 ? 25.875 15.32 -1.504 1 75.19 231 TYR B O 1
ATOM 3990 N N . VAL B 1 232 ? 24.766 13.609 -2.318 1 69.06 232 VAL B N 1
ATOM 3991 C CA . VAL B 1 232 ? 25.75 13.344 -3.357 1 69.06 232 VAL B CA 1
ATOM 3992 C C . VAL B 1 232 ? 25.797 14.516 -4.34 1 69.06 232 VAL B C 1
ATOM 3994 O O . VAL B 1 232 ? 26.875 14.938 -4.77 1 69.06 232 VAL B O 1
ATOM 3997 N N . LEU B 1 233 ? 24.719 15.078 -4.582 1 65.5 233 LEU B N 1
ATOM 3998 C CA . LEU B 1 233 ? 24.656 16.188 -5.535 1 65.5 233 LEU B CA 1
ATOM 3999 C C . LEU B 1 233 ? 25.234 17.453 -4.934 1 65.5 233 LEU B C 1
ATOM 4001 O O . LEU B 1 233 ? 25.859 18.25 -5.645 1 65.5 233 LEU B O 1
ATOM 4005 N N . GLU B 1 234 ? 25.125 17.594 -3.686 1 64.19 234 GLU B N 1
ATOM 4006 C CA . GLU B 1 234 ? 25.688 18.75 -3.014 1 64.19 234 GLU B CA 1
ATOM 4007 C C . GLU B 1 234 ? 27.219 18.672 -2.975 1 64.19 234 GLU B C 1
ATOM 4009 O O . GLU B 1 234 ? 27.906 19.688 -3.148 1 64.19 234 GLU B O 1
ATOM 4014 N N . GLU B 1 235 ? 27.688 17.5 -2.811 1 61.44 235 GLU B N 1
ATOM 4015 C CA . GLU B 1 235 ? 29.141 17.297 -2.799 1 61.44 235 GLU B CA 1
ATOM 4016 C C . GLU B 1 235 ? 29.734 17.5 -4.188 1 61.44 235 GLU B C 1
ATOM 4018 O O . GLU B 1 235 ? 30.812 18.078 -4.324 1 61.44 235 GLU B O 1
ATOM 4023 N N . LYS B 1 236 ? 29.062 17.062 -5.152 1 57.28 236 LYS B N 1
ATOM 4024 C CA . LYS B 1 236 ? 29.562 17.234 -6.516 1 57.28 236 LYS B CA 1
ATOM 4025 C C . LYS B 1 236 ? 29.531 18.719 -6.918 1 57.28 236 LYS B C 1
ATOM 4027 O O . LYS B 1 236 ? 30.406 19.188 -7.637 1 57.28 236 LYS B O 1
ATOM 4032 N N . LYS B 1 237 ? 28.562 19.375 -6.441 1 54.97 237 LYS B N 1
ATOM 4033 C CA . LYS B 1 237 ? 28.469 20.812 -6.734 1 54.97 237 LYS B CA 1
ATOM 4034 C C . LYS B 1 237 ? 29.562 21.594 -6.004 1 54.97 237 LYS B C 1
ATOM 4036 O O . LYS B 1 237 ? 30.109 22.562 -6.547 1 54.97 237 LYS B O 1
ATOM 4041 N N . GLU B 1 238 ? 29.875 21.125 -4.852 1 54.66 238 GLU B N 1
ATOM 4042 C CA . GLU B 1 238 ? 30.969 21.75 -4.113 1 54.66 238 GLU B CA 1
ATOM 4043 C C . GLU B 1 238 ? 32.312 21.453 -4.754 1 54.66 238 GLU B C 1
ATOM 4045 O O . GLU B 1 238 ? 33.188 22.312 -4.793 1 54.66 238 GLU B O 1
ATOM 4050 N N . THR B 1 239 ? 32.375 20.219 -5.289 1 55.47 239 THR B N 1
ATOM 4051 C CA . THR B 1 239 ? 33.594 19.891 -5.977 1 55.47 239 THR B CA 1
ATOM 4052 C C . THR B 1 239 ? 33.688 20.625 -7.316 1 55.47 239 THR B C 1
ATOM 4054 O O . THR B 1 239 ? 34.781 20.969 -7.766 1 55.47 239 THR B O 1
ATOM 4057 N N . SER B 1 240 ? 32.594 20.734 -7.926 1 50.88 240 SER B N 1
ATOM 4058 C CA . SER B 1 240 ? 32.594 21.453 -9.195 1 50.88 240 SER B CA 1
ATOM 4059 C C . SER B 1 240 ? 32.812 22.953 -8.977 1 50.88 240 SER B C 1
ATOM 4061 O O . SER B 1 240 ? 33.438 23.609 -9.812 1 50.88 240 SER B O 1
ATOM 4063 N N . VAL B 1 241 ? 32.344 23.484 -7.914 1 45.97 241 VAL B N 1
ATOM 4064 C CA . VAL B 1 241 ? 32.562 24.906 -7.621 1 45.97 241 VAL B CA 1
ATOM 4065 C C . VAL B 1 241 ? 33.969 25.094 -7.105 1 45.97 241 VAL B C 1
ATOM 4067 O O . VAL B 1 241 ? 34.5 26.219 -7.113 1 45.97 241 VAL B O 1
ATOM 4070 N N . ALA B 1 242 ? 34.562 24.062 -6.613 1 43.22 242 ALA B N 1
ATOM 4071 C CA . ALA B 1 242 ? 35.906 24.234 -6.082 1 43.22 242 ALA B CA 1
ATOM 4072 C C . ALA B 1 242 ? 36.938 24.219 -7.199 1 43.22 242 ALA B C 1
ATOM 4074 O O . ALA B 1 242 ? 38.125 24.391 -6.945 1 43.22 242 ALA B O 1
ATOM 4075 N N . ASN B 1 243 ? 36.531 23.672 -8.445 1 37.06 243 ASN B N 1
ATOM 4076 C CA . ASN B 1 243 ? 37.562 23.844 -9.484 1 37.06 243 ASN B CA 1
ATOM 4077 C C . ASN B 1 243 ? 37.438 25.219 -10.148 1 37.06 243 ASN B C 1
ATOM 4079 O O . ASN B 1 243 ? 36.562 25.438 -10.984 1 37.06 243 ASN B O 1
ATOM 4083 N N . PRO B 1 244 ? 37.969 26.328 -9.594 1 36.91 244 PRO B N 1
ATOM 4084 C CA . PRO B 1 244 ? 38 27.703 -10.094 1 36.91 244 PRO B CA 1
ATOM 4085 C C . PRO B 1 244 ? 38.531 27.812 -11.516 1 36.91 244 PRO B C 1
ATOM 4087 O O . PRO B 1 244 ? 38.344 28.828 -12.188 1 36.91 244 PRO B O 1
ATOM 4090 N N . GLY B 1 245 ? 39.469 26.859 -11.938 1 33.84 245 GLY B N 1
ATOM 4091 C CA . GLY B 1 245 ? 40.281 27.016 -13.117 1 33.84 245 GLY B CA 1
ATOM 4092 C C . GLY B 1 245 ? 39.531 26.812 -14.414 1 33.84 245 GLY B C 1
ATOM 4093 O O . GLY B 1 245 ? 40.031 27.188 -15.484 1 33.84 245 GLY B O 1
ATOM 4094 N N . ALA B 1 246 ? 38.469 26 -14.391 1 31.81 246 ALA B N 1
ATOM 4095 C CA . ALA B 1 246 ? 37.938 25.641 -15.695 1 31.81 246 ALA B CA 1
ATOM 4096 C C . ALA B 1 246 ? 36.969 26.719 -16.203 1 31.81 246 ALA B C 1
ATOM 4098 O O . ALA B 1 246 ? 36.5 26.656 -17.344 1 31.81 246 ALA B O 1
ATOM 4099 N N . ALA B 1 247 ? 36.406 27.516 -15.312 1 33.25 247 ALA B N 1
ATOM 4100 C CA . ALA B 1 247 ? 35.562 28.578 -15.836 1 33.25 247 ALA B CA 1
ATOM 4101 C C . ALA B 1 247 ? 36.375 29.625 -16.578 1 33.25 247 ALA B C 1
ATOM 4103 O O . ALA B 1 247 ? 35.844 30.375 -17.391 1 33.25 247 ALA B O 1
ATOM 4104 N N . GLU B 1 248 ? 37.625 29.625 -16.281 1 29.47 248 GLU B N 1
ATOM 4105 C CA . GLU B 1 248 ? 38.469 30.578 -17 1 29.47 248 GLU B CA 1
ATOM 4106 C C . GLU B 1 248 ? 38.656 30.156 -18.453 1 29.47 248 GLU B C 1
ATOM 4108 O O . GLU B 1 248 ? 38.844 31 -19.328 1 29.47 248 GLU B O 1
ATOM 4113 N N . ILE B 1 249 ? 38.656 28.812 -18.672 1 28.95 249 ILE B N 1
ATOM 4114 C CA . ILE B 1 249 ? 39.094 28.438 -20.016 1 28.95 249 ILE B CA 1
ATOM 4115 C C . ILE B 1 249 ? 37.938 28.641 -21 1 28.95 249 ILE B C 1
ATOM 4117 O O . ILE B 1 249 ? 38.156 29.078 -22.141 1 28.95 249 ILE B O 1
ATOM 4121 N N . LEU B 1 250 ? 36.75 28.375 -20.5 1 26.53 250 LEU B N 1
ATOM 4122 C CA . LEU B 1 250 ? 35.688 28.375 -21.531 1 26.53 250 LEU B CA 1
ATOM 4123 C C . LEU B 1 250 ? 35.312 29.797 -21.891 1 26.53 250 LEU B C 1
ATOM 4125 O O . LEU B 1 250 ? 34.688 30.016 -22.953 1 26.53 250 LEU B O 1
ATOM 4129 N N . ALA B 1 251 ? 35.562 30.672 -20.875 1 29.47 251 ALA B N 1
ATOM 4130 C CA . ALA B 1 251 ? 35.125 32.031 -21.219 1 29.47 251 ALA B CA 1
ATOM 4131 C C . ALA B 1 251 ? 35.875 32.531 -22.438 1 29.47 251 ALA B C 1
ATOM 4133 O O . ALA B 1 251 ? 35.438 33.469 -23.109 1 29.47 251 ALA B O 1
ATOM 4134 N N . GLN B 1 252 ? 37.062 31.938 -22.562 1 28.59 252 GLN B N 1
ATOM 4135 C CA . GLN B 1 252 ? 37.844 32.656 -23.547 1 28.59 252 GLN B CA 1
ATOM 4136 C C . GLN B 1 252 ? 37.344 32.344 -24.969 1 28.59 252 GLN B C 1
ATOM 4138 O O . GLN B 1 252 ? 37.594 33.156 -25.891 1 28.59 252 GLN B O 1
ATOM 4143 N N . HIS B 1 253 ? 36.938 31.078 -25.156 1 29.19 253 HIS B N 1
ATOM 4144 C CA . HIS B 1 253 ? 36.938 30.766 -26.578 1 29.19 253 HIS B CA 1
ATOM 4145 C C . HIS B 1 253 ? 35.688 31.297 -27.281 1 29.19 253 HIS B C 1
ATOM 4147 O O . HIS B 1 253 ? 35.5 31.062 -28.469 1 29.19 253 HIS B O 1
ATOM 4153 N N . ILE B 1 254 ? 34.688 31.609 -26.484 1 27.36 254 ILE B N 1
ATOM 4154 C CA . ILE B 1 254 ? 33.5 31.906 -27.297 1 27.36 254 ILE B CA 1
ATOM 4155 C C . ILE B 1 254 ? 33.656 33.25 -28 1 27.36 254 ILE B C 1
ATOM 4157 O O . ILE B 1 254 ? 33.406 34.312 -27.406 1 27.36 254 ILE B O 1
ATOM 4161 N N . GLN B 1 255 ? 34.906 33.562 -28.344 1 24.47 255 GLN B N 1
ATOM 4162 C CA . GLN B 1 255 ? 35.125 34.812 -29.078 1 24.47 255 GLN B CA 1
ATOM 4163 C C . GLN B 1 255 ? 34.094 34.938 -30.219 1 24.47 255 GLN B C 1
ATOM 4165 O O . GLN B 1 255 ? 33.469 33.969 -30.625 1 24.47 255 GLN B O 1
ATOM 4170 N N . SER B 1 256 ? 34.469 35.781 -31.25 1 25.3 256 SER B N 1
ATOM 4171 C CA . SER B 1 256 ? 34.094 36.906 -32.125 1 25.3 256 SER B CA 1
ATOM 4172 C C . SER B 1 256 ? 33.406 36.375 -33.406 1 25.3 256 SER B C 1
ATOM 4174 O O . SER B 1 256 ? 33.125 37.156 -34.312 1 25.3 256 SER B O 1
ATOM 4176 N N . SER B 1 257 ? 33.094 35 -33.5 1 26.47 257 SER B N 1
ATOM 4177 C CA . SER B 1 257 ? 33.094 34.75 -34.938 1 26.47 257 SER B CA 1
ATOM 4178 C C . SER B 1 257 ? 31.891 35.438 -35.625 1 26.47 257 SER B C 1
ATOM 4180 O O . SER B 1 257 ? 31.75 35.375 -36.844 1 26.47 257 SER B O 1
ATOM 4182 N N . TYR B 1 258 ? 30.781 35.562 -34.812 1 22.45 258 TYR B N 1
ATOM 4183 C CA . TYR B 1 258 ? 29.594 35.781 -35.625 1 22.45 258 TYR B CA 1
ATOM 4184 C C . TYR B 1 258 ? 29.594 37.156 -36.25 1 22.45 258 TYR B C 1
ATOM 4186 O O . TYR B 1 258 ? 28.875 38.062 -35.781 1 22.45 258 TYR B O 1
ATOM 4194 N N . LYS B 1 259 ? 30.781 37.719 -36.531 1 26.19 259 LYS B N 1
ATOM 4195 C CA . LYS B 1 259 ? 30.75 39.094 -37.094 1 26.19 259 LYS B CA 1
ATOM 4196 C C . LYS B 1 259 ? 29.922 39.156 -38.344 1 26.19 259 LYS B C 1
ATOM 4198 O O . LYS B 1 259 ? 29.359 40.188 -38.688 1 26.19 259 LYS B O 1
ATOM 4203 N N . HIS B 1 260 ? 30.047 38.188 -39.281 1 26.77 260 HIS B N 1
ATOM 4204 C CA . HIS B 1 260 ? 29.875 38.656 -40.625 1 26.77 260 HIS B CA 1
ATOM 4205 C C . HIS B 1 260 ? 28.406 38.656 -41.031 1 26.77 260 HIS B C 1
ATOM 4207 O O . HIS B 1 260 ? 27.875 37.656 -41.531 1 26.77 260 HIS B O 1
ATOM 4213 N N . ILE B 1 261 ? 27.516 38.875 -40.156 1 23.17 261 ILE B N 1
ATOM 4214 C CA . ILE B 1 261 ? 26.172 38.969 -40.719 1 23.17 261 ILE B CA 1
ATOM 4215 C C . ILE B 1 261 ? 26.125 40.094 -41.75 1 23.17 261 ILE B C 1
ATOM 4217 O O . ILE B 1 261 ? 26.484 41.219 -41.469 1 23.17 261 ILE B O 1
ATOM 4221 N N . PRO B 1 262 ? 26.188 39.656 -42.969 1 26.92 262 PRO B N 1
ATOM 4222 C CA . PRO B 1 262 ? 26.078 40.625 -44.062 1 26.92 262 PRO B CA 1
ATOM 4223 C C . PRO B 1 262 ? 24.891 41.562 -43.906 1 26.92 262 PRO B C 1
ATOM 4225 O O . PRO B 1 262 ? 23.891 41.219 -43.281 1 26.92 262 PRO B O 1
ATOM 4228 N N . LYS B 1 263 ? 25.188 42.969 -44.156 1 25.73 263 LYS B N 1
ATOM 4229 C CA . LYS B 1 263 ? 24.203 44.031 -44.312 1 25.73 263 LYS B CA 1
ATOM 4230 C C . LYS B 1 263 ? 23.156 43.656 -45.375 1 25.73 263 LYS B C 1
ATOM 4232 O O . LYS B 1 263 ? 23.5 43.125 -46.406 1 25.73 263 LYS B O 1
#

Secondary structure (DSSP, 8-state):
----GGGGGSTTT----TTSPEEEEEEE-TTSSHHHHHHHHHHHHHHH----EEEEEGGGGBPPPPHHHHHHHHTT---TTSGGGB-HHHHHHHHHHHHTT--EEEEEEETTTTEEEEEEEEPP-SEEEEE-TTTTSSHHHHTT-SEEEEEE--HHHHHHHHHHS--EETTEEPPHHHHHHHIIIIIHHHIIIIIHHHGGG-SEEEETGGG-HHHHHHHHHHHHHHHHHHHHHHHHHHHHHT-TTHHHHHHHHSSS-TT----/----GGGGGSTTT----TTPPEEEEEEE-TTSSHHHHHHHHHHHHHHH----EEEEEGGGGBPPPPHHHHHHHHTT---TTSGGGB-HHHHHHHHHHHHTT--EEEEEEETTTTEEEEEEEEPP-SEEEEE-TTTTSSHHHHTT-SEEEEEE--HHHHHHHHHHS--EETTEEPPHHHHHHHIIIIIHHHIIIIIHHHGGG-SEEEETGGG-HHHHHHHHHHHHHHHHHHHHHHHHHHHHHT-TTHHHHHHHHS-S-TT----

pLDDT: mean 83.74, std 23.19, range [22.16, 98.81]

Nearest PDB structures (foldseek):
  1uei-assembly1_A  TM=9.326E-01  e=2.040E-23  Homo sapiens
  6hzl-assembly1_A  TM=7.927E-01  e=6.216E-13  Synechococcus elongatus PCC 6301
  6kex-assembly2_D-2  TM=7.904E-01  e=4.577E-12  Arabidopsis thaliana
  6h7g-assembly1_B  TM=8.099E-01  e=1.535E-11  Chlamydomonas reinhardtii
  6hzl-assembly1_B  TM=8.482E-01  e=3.370E-11  Synechococcus elongatus PCC 6301

Sequence (526 aa):
MSIDPTKYSDPNYFKVSLKTPMAIAIAGGADSGKKAFCDALTAKINKKYHARVALIRLTQFYRELTAEERVKYEAGNFYSDHPNAFDFELLGNTIKTLLSGKPTTVPEWDSSNHRRKGSYVIEPVDVILIEGTLVLYPKDIVNLMFMKVFIDEDSDERLARRVRKKKIRNGKELSLKEILMDYVDRVKPMYEEYILPSKKFADIVIPRGAENTIALQLMTNRVEEYLDSRYVLEEKKETSVANPGAAEILAQHIQSSYKHIPKMSIDPTKYSDPNYFKVSLKTPMAIAIAGGADSGKKAFCDALTAKINKKYHARVALIRLTQFYRELTAEERVKYEAGNFYSDHPNAFDFELLGNTIKTLLSGKPTTVPEWDSSNHRRKGSYVIEPVDVILIEGTLVLYPKDIVNLMFMKVFIDEDSDERLARRVRKKKIRNGKELSLKEILMDYVDRVKPMYEEYILPSKKFADIVIPRGAENTIALQLMTNRVEEYLDSRYVLEEKKETSVANPGAAEILAQHIQSSYKHIPK

Radius of gyration: 28.52 Å; Cα contacts (8 Å, |Δi|>4): 809; chains: 2; bounding box: 70×80×89 Å

Solvent-accessible surface area (backbone atoms only — not comparable to full-atom values): 28561 Å² total; per-residue (Å²): 132,82,81,59,55,75,48,46,68,37,78,69,48,50,57,44,57,83,75,48,37,47,27,35,36,36,15,25,54,80,62,22,32,45,67,57,29,50,51,52,42,50,52,56,45,43,73,78,30,94,59,45,69,43,80,44,52,52,74,39,30,50,48,82,67,51,76,68,50,44,54,31,42,76,71,67,67,52,60,78,72,40,77,85,36,43,36,60,67,60,50,43,52,44,51,51,38,38,47,70,53,34,74,28,76,41,58,32,55,33,75,58,73,66,41,77,72,54,67,48,75,44,64,55,44,53,32,37,40,39,36,29,50,56,52,51,51,50,62,76,48,46,49,66,34,74,41,35,33,24,26,50,45,56,67,70,58,17,50,56,49,49,73,70,47,91,47,55,56,78,85,36,71,61,48,72,68,52,52,51,49,43,35,66,71,39,50,50,52,32,32,64,69,50,31,57,61,25,47,76,69,26,42,34,33,30,40,58,26,54,78,29,58,66,46,48,49,36,54,41,46,41,53,48,51,52,52,51,56,38,50,54,52,51,52,50,48,51,54,56,64,65,52,73,71,63,66,62,59,62,67,61,70,76,61,70,77,82,62,77,66,79,130,133,82,79,60,57,75,49,46,66,38,78,69,47,50,56,44,56,82,75,48,35,48,28,34,35,36,16,27,53,79,62,24,32,46,67,58,29,51,52,52,43,51,52,57,46,44,71,78,30,94,59,45,68,44,80,45,52,51,73,39,32,49,47,81,66,50,77,69,49,44,55,30,43,76,72,67,67,54,59,78,73,39,77,85,35,44,36,59,68,60,49,43,51,44,50,52,39,38,47,70,53,33,74,29,76,40,58,32,54,33,73,58,73,66,40,77,72,54,65,49,75,43,65,58,44,54,31,36,41,39,35,27,47,56,54,49,51,50,61,75,47,44,47,66,35,74,41,34,34,24,25,50,47,57,67,69,59,17,50,55,51,48,72,69,48,89,46,57,56,77,85,36,71,61,48,71,68,55,52,51,49,42,36,67,71,40,52,50,52,32,31,65,69,51,33,58,63,24,47,77,69,28,42,34,34,30,40,58,27,54,78,30,56,66,44,46,49,37,53,40,44,40,53,50,51,53,53,50,56,38,51,54,52,50,51,49,50,51,52,56,63,63,52,70,69,61,63,59,57,61,63,58,66,71,61,74,73,85,62,76,68,80,133

Organism: Rhizopus delemar (strain RA 99-880 / ATCC MYA-4621 / FGSC 9543 / NRRL 43880) (NCBI:txid246409)